Protein 2PTF (pdb70)

Organism: Methanothermobacter thermautotrophicus (strain ATCC 29096 / DSM 1053 / JCM 10044 / NBRC 100330 / Delta H) (NCBI:txid187420)

Structure (mmCIF, N/CA/C/O backbone):
data_2PTF
#
_entry.id   2PTF
#
_cell.length_a   91.727
_cell.length_b   91.727
_cell.length_c   117.868
_cell.angle_alpha   90.000
_cell.angle_beta   90.000
_cell.angle_gamma   90.000
#
_symmetry.space_group_name_H-M   'P 41 21 2'
#
loop_
_entity.id
_entity.type
_entity.pdbx_description
1 polymer 'Uncharacterized protein MTH_863'
2 non-polymer 'FLAVIN MONONUCLEOTIDE'
3 water water
#
loop_
_atom_site.group_PDB
_atom_site.id
_atom_site.type_symbol
_atom_site.label_atom_id
_atom_site.label_alt_id
_atom_site.label_comp_id
_atom_site.label_asym_id
_atom_site.label_entity_id
_atom_site.label_seq_id
_atom_site.pdbx_PDB_ins_code
_atom_site.Cartn_x
_atom_site.Cartn_y
_atom_site.Cartn_z
_atom_site.occupancy
_atom_site.B_iso_or_equiv
_atom_site.auth_seq_id
_atom_site.auth_comp_id
_atom_site.auth_asym_id
_atom_site.auth_atom_id
_atom_site.pdbx_PDB_model_num
ATOM 1 N N . VAL A 1 17 ? 9.095 14.884 11.351 1.00 60.46 15 VAL A N 1
ATOM 2 C CA . VAL A 1 17 ? 8.669 13.984 12.472 1.00 59.98 15 VAL A CA 1
ATOM 3 C C . VAL A 1 17 ? 7.147 14.022 12.791 1.00 59.53 15 VAL A C 1
ATOM 4 O O . VAL A 1 17 ? 6.410 14.876 12.266 1.00 59.69 15 VAL A O 1
ATOM 8 N N . GLU A 1 18 ? 6.696 13.081 13.629 1.00 57.89 16 GLU A N 1
ATOM 9 C CA . GLU A 1 18 ? 5.302 12.963 14.024 1.00 57.31 16 GLU A CA 1
ATOM 10 C C . GLU A 1 18 ? 5.109 13.535 15.420 1.00 54.39 16 GLU A C 1
ATOM 11 O O . GLU A 1 18 ? 5.881 13.228 16.322 1.00 53.96 16 GLU A O 1
ATOM 17 N N . TYR A 1 19 ? 4.043 14.314 15.603 1.00 51.72 17 TYR A N 1
ATOM 18 C CA . TYR A 1 19 ? 3.780 14.964 16.892 1.00 49.64 17 TYR A CA 1
ATOM 19 C C . TYR A 1 19 ? 2.563 14.435 17.614 1.00 49.43 17 TYR A C 1
ATOM 20 O O . TYR A 1 19 ? 1.564 14.098 16.992 1.00 50.65 17 TYR A O 1
ATOM 29 N N . THR A 1 20 ? 2.646 14.348 18.930 1.00 48.54 18 THR A N 1
ATOM 30 C CA . THR A 1 20 ? 1.473 14.028 19.702 1.00 47.79 18 THR A CA 1
ATOM 31 C C . THR A 1 20 ? 0.995 15.308 20.326 1.00 48.26 18 THR A C 1
ATOM 32 O O . THR A 1 20 ? 1.781 16.064 20.887 1.00 48.99 18 THR A O 1
ATOM 36 N N . HIS A 1 21 ? -0.294 15.561 20.194 1.00 48.38 19 HIS A N 1
ATOM 37 C CA . HIS A 1 21 ? -0.916 16.757 20.712 1.00 49.02 19 HIS A CA 1
ATOM 38 C C . HIS A 1 21 ? -1.155 16.624 22.188 1.00 48.63 19 HIS A C 1
ATOM 39 O O . HIS A 1 21 ? -1.714 15.630 22.633 1.00 49.11 19 HIS A O 1
ATOM 46 N N . PHE A 1 22 ? -0.749 17.640 22.943 1.00 48.34 20 PHE A N 1
ATOM 47 C CA . PHE A 1 22 ? -0.953 17.677 24.385 1.00 48.08 20 PHE A CA 1
ATOM 48 C C . PHE A 1 22 ? -1.663 18.955 24.822 1.00 48.94 20 PHE A C 1
ATOM 49 O O . PHE A 1 22 ? -1.738 19.931 24.085 1.00 48.70 20 PHE A O 1
ATOM 57 N N . LYS A 1 23 ? -2.171 18.938 26.040 1.00 49.98 21 LYS A N 1
ATOM 58 C CA . LYS A 1 23 ? -3.064 19.974 26.506 1.00 51.84 21 LYS A CA 1
ATOM 59 C C . LYS A 1 23 ? -2.304 21.267 26.843 1.00 50.33 21 LYS A C 1
ATOM 60 O O . LYS A 1 23 ? -2.817 22.375 26.642 1.00 50.74 21 LYS A O 1
ATOM 66 N N . ASP A 1 24 ? -1.083 21.134 27.350 1.00 48.78 22 ASP A N 1
ATOM 67 C CA . ASP A 1 24 ? -0.346 22.301 27.867 1.00 47.83 22 ASP A CA 1
ATOM 68 C C . ASP A 1 24 ? 1.159 22.033 28.156 1.00 46.70 22 ASP A C 1
ATOM 69 O O . ASP A 1 24 ? 1.682 20.949 27.831 1.00 46.34 22 ASP A O 1
ATOM 74 N N . LEU A 1 25 ? 1.814 23.009 28.794 1.00 44.78 23 LEU A N 1
ATOM 75 C CA . LEU A 1 25 ? 3.263 23.050 28.894 1.00 44.18 23 LEU A CA 1
ATOM 76 C C . LEU A 1 25 ? 3.878 22.010 29.827 1.00 44.66 23 LEU A C 1
ATOM 77 O O . LEU A 1 25 ? 5.104 21.823 29.831 1.00 44.81 23 LEU A O 1
ATOM 82 N N . GLN A 1 26 ? 3.026 21.334 30.590 1.00 44.37 24 GLN A N 1
ATOM 83 C CA . GLN A 1 26 ? 3.467 20.379 31.563 1.00 44.91 24 GLN A CA 1
ATOM 84 C C . GLN A 1 26 ? 3.915 19.136 30.883 1.00 44.60 24 GLN A C 1
ATOM 85 O O . GLN A 1 26 ? 4.674 18.366 31.480 1.00 45.74 24 GLN A O 1
ATOM 91 N N . ALA A 1 27 ? 3.443 18.948 29.647 1.00 42.59 25 ALA A N 1
ATOM 92 C CA . ALA A 1 27 ? 3.888 17.875 28.790 1.00 41.53 25 ALA A CA 1
ATOM 93 C C . ALA A 1 27 ? 5.324 18.100 28.299 1.00 40.63 25 ALA A C 1
ATOM 94 O O . ALA A 1 27 ? 5.946 17.202 27.706 1.00 40.74 25 ALA A O 1
ATOM 96 N N . LEU A 1 28 ? 5.826 19.305 28.494 1.00 38.92 26 LEU A N 1
ATOM 97 C CA . LEU A 1 28 ? 7.182 19.625 28.044 1.00 38.04 26 LEU A CA 1
ATOM 98 C C . LEU A 1 28 ? 8.019 19.756 29.279 1.00 37.74 26 LEU A C 1
ATOM 99 O O . LEU A 1 28 ? 9.213 19.987 29.215 1.00 38.43 26 LEU A O 1
ATOM 104 N N . GLU A 1 29 ? 7.349 19.587 30.410 1.00 37.84 27 GLU A N 1
ATOM 105 C CA . GLU A 1 29 ? 7.947 19.579 31.708 1.00 39.24 27 GLU A CA 1
ATOM 106 C C . GLU A 1 29 ? 8.613 20.894 31.994 1.00 39.00 27 GLU A C 1
ATOM 107 O O . GLU A 1 29 ? 9.673 20.935 32.621 1.00 38.19 27 GLU A O 1
ATOM 113 N N . MET A 1 30 ? 7.984 21.971 31.510 1.00 39.68 28 MET A N 1
ATOM 114 C CA . MET A 1 30 ? 8.454 23.308 31.779 1.00 40.35 28 MET A CA 1
ATOM 115 C C . MET A 1 30 ? 7.943 23.696 33.162 1.00 41.40 28 MET A C 1
ATOM 116 O O . MET A 1 30 ? 6.827 23.316 33.552 1.00 42.12 28 MET A O 1
ATOM 121 N N . GLU A 1 31 ? 8.765 24.428 33.907 1.00 42.15 29 GLU A N 1
ATOM 122 C CA . GLU A 1 31 ? 8.489 24.738 35.296 1.00 43.05 29 GLU A CA 1
ATOM 123 C C . GLU A 1 31 ? 8.336 26.227 35.413 1.00 42.49 29 GLU A C 1
ATOM 124 O O . GLU A 1 31 ? 9.091 26.976 34.781 1.00 42.39 29 GLU A O 1
ATOM 130 N N . ARG A 1 32 ? 7.339 26.654 36.194 1.00 42.17 30 ARG A N 1
ATOM 131 C CA . ARG A 1 32 ? 7.020 28.067 36.381 1.00 41.39 30 ARG A CA 1
ATOM 132 C C . ARG A 1 32 ? 8.267 28.760 36.862 1.00 39.87 30 ARG A C 1
ATOM 133 O O . ARG A 1 32 ? 8.945 28.241 37.747 1.00 39.34 30 ARG A O 1
ATOM 141 N N . GLY A 1 33 ? 8.575 29.920 36.281 1.00 38.76 31 GLY A N 1
ATOM 142 C CA . GLY A 1 33 ? 9.720 30.724 36.715 1.00 38.34 31 GLY A CA 1
ATOM 143 C C . GLY A 1 33 ? 11.049 30.405 36.052 1.00 38.57 31 GLY A C 1
ATOM 144 O O . GLY A 1 33 ? 12.030 31.138 36.250 1.00 38.63 31 GLY A O 1
ATOM 145 N N . ARG A 1 34 ? 11.093 29.344 35.242 1.00 37.85 32 ARG A N 1
ATOM 146 C CA . ARG A 1 34 ? 12.327 29.040 34.513 1.00 38.24 32 ARG A CA 1
ATOM 147 C C . ARG A 1 34 ? 12.317 29.605 33.096 1.00 37.37 32 ARG A C 1
ATOM 148 O O . ARG A 1 34 ? 11.269 29.578 32.412 1.00 36.77 32 ARG A O 1
ATOM 156 N N . LEU A 1 35 ? 13.488 30.068 32.672 1.00 35.92 33 LEU A N 1
ATOM 157 C CA . LEU A 1 35 ? 13.753 30.511 31.295 1.00 35.42 33 LEU A CA 1
ATOM 158 C C . LEU A 1 35 ? 14.373 29.404 30.425 1.00 35.21 33 LEU A C 1
ATOM 159 O O . LEU A 1 35 ? 15.477 28.891 30.715 1.00 35.73 33 LEU A O 1
ATOM 164 N N . TYR A 1 36 ? 13.695 29.086 29.330 1.00 33.22 34 TYR A N 1
ATOM 165 C CA . TYR A 1 36 ? 14.150 28.059 28.416 1.00 32.10 34 TYR A CA 1
ATOM 166 C C . TYR A 1 36 ? 14.761 28.697 27.156 1.00 32.15 34 TYR A C 1
ATOM 167 O O . TYR A 1 36 ? 14.219 29.693 26.641 1.00 32.28 34 TYR A O 1
ATOM 176 N N . GLU A 1 37 ? 15.886 28.152 26.688 1.00 30.67 35 GLU A N 1
ATOM 177 C CA . GLU A 1 37 ? 16.475 28.592 25.425 1.00 30.15 35 GLU A CA 1
ATOM 178 C C . GLU A 1 37 ? 15.746 27.846 24.312 1.00 29.64 35 GLU A C 1
ATOM 179 O O . GLU A 1 37 ? 15.682 26.605 24.304 1.00 29.09 35 GLU A O 1
ATOM 185 N N . THR A 1 38 ? 15.154 28.593 23.393 1.00 28.54 36 THR A N 1
ATOM 186 C CA . THR A 1 38 ? 14.309 27.947 22.393 1.00 28.88 36 THR A CA 1
ATOM 187 C C . THR A 1 38 ? 14.579 28.585 21.046 1.00 27.96 36 THR A C 1
ATOM 188 O O . THR A 1 38 ? 15.334 29.554 20.961 1.00 28.97 36 THR A O 1
ATOM 192 N N . ILE A 1 39 ? 13.986 28.026 20.002 1.00 26.86 37 ILE A N 1
ATOM 193 C CA . ILE A 1 39 ? 13.993 28.679 18.704 1.00 25.68 37 ILE A CA 1
ATOM 194 C C . ILE A 1 39 ? 12.586 29.260 18.541 1.00 26.33 37 ILE A C 1
ATOM 195 O O . ILE A 1 39 ? 11.562 28.496 18.604 1.00 26.11 37 ILE A O 1
ATOM 200 N N . VAL A 1 40 ? 12.516 30.592 18.376 1.00 25.33 38 VAL A N 1
ATOM 201 C CA . VAL A 1 40 ? 11.215 31.220 18.133 1.00 25.16 38 VAL A CA 1
ATOM 202 C C . VAL A 1 40 ? 10.974 31.485 16.655 1.00 24.45 38 VAL A C 1
ATOM 203 O O . VAL A 1 40 ? 11.736 32.175 16.003 1.00 23.72 38 VAL A O 1
ATOM 207 N N . VAL A 1 41 ? 9.915 30.878 16.123 1.00 26.05 39 VAL A N 1
ATOM 208 C CA . VAL A 1 41 ? 9.583 31.034 14.692 1.00 26.72 39 VAL A CA 1
ATOM 209 C C . VAL A 1 41 ? 8.450 32.077 14.524 1.00 27.68 39 VAL A C 1
ATOM 210 O O . VAL A 1 41 ? 7.408 31.956 15.131 1.00 28.20 39 VAL A O 1
ATOM 214 N N . THR A 1 42 ? 8.692 33.094 13.699 1.00 28.86 40 THR A N 1
ATOM 215 C CA . THR A 1 42 ? 7.716 34.140 13.394 1.00 28.95 40 THR A CA 1
ATOM 216 C C . THR A 1 42 ? 7.663 34.295 11.850 1.00 31.29 40 THR A C 1
ATOM 217 O O . THR A 1 42 ? 8.496 33.724 11.096 1.00 30.71 40 THR A O 1
ATOM 221 N N . TRP A 1 43 ? 6.690 35.075 11.373 1.00 32.01 41 TRP A N 1
ATOM 222 C CA . TRP A 1 43 ? 6.485 35.276 9.932 1.00 32.76 41 TRP A CA 1
ATOM 223 C C . TRP A 1 43 ? 5.874 36.649 9.657 1.00 33.54 41 TRP A C 1
ATOM 224 O O . TRP A 1 43 ? 5.130 37.200 10.495 1.00 33.41 41 TRP A O 1
ATOM 235 N N . ASP A 1 44 ? 6.206 37.229 8.513 1.00 35.75 42 ASP A N 1
ATOM 236 C CA . ASP A 1 44 ? 5.537 38.471 8.077 1.00 37.64 42 ASP A CA 1
ATOM 237 C C . ASP A 1 44 ? 4.142 38.221 7.479 1.00 40.09 42 ASP A C 1
ATOM 238 O O . ASP A 1 44 ? 3.635 37.075 7.494 1.00 39.38 42 ASP A O 1
ATOM 243 N N . ASP A 1 45 ? 3.477 39.261 6.966 1.00 42.68 43 ASP A N 1
ATOM 244 C CA A ASP A 1 45 ? 2.149 39.031 6.373 0.50 43.75 43 ASP A CA 1
ATOM 245 C CA B ASP A 1 45 ? 2.150 39.067 6.343 0.50 43.52 43 ASP A CA 1
ATOM 246 C C . ASP A 1 45 ? 2.181 38.279 5.018 1.00 44.02 43 ASP A C 1
ATOM 247 O O . ASP A 1 45 ? 1.184 37.685 4.612 1.00 44.67 43 ASP A O 1
ATOM 256 N N . SER A 1 46 ? 3.332 38.249 4.344 1.00 44.21 44 SER A N 1
ATOM 257 C CA . SER A 1 46 ? 3.529 37.317 3.199 1.00 43.99 44 SER A CA 1
ATOM 258 C C . SER A 1 46 ? 3.820 35.858 3.609 1.00 43.58 44 SER A C 1
ATOM 259 O O . SER A 1 46 ? 4.102 34.982 2.741 1.00 43.34 44 SER A O 1
ATOM 262 N N . MET A 1 47 ? 3.780 35.602 4.919 1.00 41.76 45 MET A N 1
ATOM 263 C CA . MET A 1 47 ? 4.132 34.284 5.495 1.00 40.34 45 MET A CA 1
ATOM 264 C C . MET A 1 47 ? 5.597 33.858 5.275 1.00 38.58 45 MET A C 1
ATOM 265 O O . MET A 1 47 ? 5.888 32.650 5.242 1.00 37.35 45 MET A O 1
ATOM 270 N N . VAL A 1 48 ? 6.499 34.823 5.085 1.00 36.15 46 VAL A N 1
ATOM 271 C CA . VAL A 1 48 ? 7.912 34.514 5.026 1.00 36.06 46 VAL A CA 1
ATOM 272 C C . VAL A 1 48 ? 8.400 34.207 6.456 1.00 35.60 46 VAL A C 1
ATOM 273 O O . VAL A 1 48 ? 8.322 35.091 7.331 1.00 35.56 46 VAL A O 1
ATOM 277 N N . GLY A 1 49 ? 8.899 32.979 6.673 1.00 33.93 47 GLY A N 1
ATOM 278 C CA . GLY A 1 49 ? 9.357 32.497 7.989 1.00 32.69 47 GLY A CA 1
ATOM 279 C C . GLY A 1 49 ? 10.621 33.185 8.511 1.00 31.66 47 GLY A C 1
ATOM 280 O O . GLY A 1 49 ? 11.458 33.628 7.717 1.00 31.86 47 GLY A O 1
ATOM 281 N N . ASN A 1 50 ? 10.733 33.327 9.837 1.00 29.76 48 ASN A N 1
ATOM 282 C CA . ASN A 1 50 ? 11.967 33.805 10.492 1.00 29.54 48 ASN A CA 1
ATOM 283 C C . ASN A 1 50 ? 12.193 32.934 11.720 1.00 29.48 48 ASN A C 1
ATOM 284 O O . ASN A 1 50 ? 11.213 32.497 12.340 1.00 30.21 48 ASN A O 1
ATOM 289 N N . ALA A 1 51 ? 13.457 32.641 12.044 1.00 28.76 49 ALA A N 1
ATOM 290 C CA . ALA A 1 51 ? 13.762 31.825 13.222 1.00 28.99 49 ALA A CA 1
ATOM 291 C C . ALA A 1 51 ? 14.893 32.476 13.969 1.00 28.75 49 ALA A C 1
ATOM 292 O O . ALA A 1 51 ? 15.819 32.988 13.366 1.00 28.52 49 ALA A O 1
ATOM 294 N N . ALA A 1 52 ? 14.838 32.444 15.290 1.00 28.11 50 ALA A N 1
ATOM 295 C CA . ALA A 1 52 ? 15.945 32.979 16.066 1.00 27.31 50 ALA A CA 1
ATOM 296 C C . ALA A 1 52 ? 15.883 32.396 17.443 1.00 26.39 50 ALA A C 1
ATOM 297 O O . ALA A 1 52 ? 14.779 32.095 17.924 1.00 27.05 50 ALA A O 1
ATOM 299 N N . PRO A 1 53 ? 17.048 32.202 18.089 1.00 26.43 51 PRO A N 1
ATOM 300 C CA . PRO A 1 53 ? 17.037 31.789 19.505 1.00 25.74 51 PRO A CA 1
ATOM 301 C C . PRO A 1 53 ? 16.459 32.887 20.372 1.00 25.76 51 PRO A C 1
ATOM 302 O O . PRO A 1 53 ? 16.916 34.037 20.294 1.00 24.61 51 PRO A O 1
ATOM 306 N N . ILE A 1 54 ? 15.503 32.505 21.228 1.00 25.54 52 ILE A N 1
ATOM 307 C CA . ILE A 1 54 ? 14.880 33.429 22.163 1.00 26.51 52 ILE A CA 1
ATOM 308 C C . ILE A 1 54 ? 14.634 32.702 23.469 1.00 26.83 52 ILE A C 1
ATOM 309 O O . ILE A 1 54 ? 14.209 31.553 23.474 1.00 27.35 52 ILE A O 1
ATOM 314 N N . GLY A 1 55 ? 14.920 33.361 24.589 1.00 28.59 53 GLY A N 1
ATOM 315 C CA . GLY A 1 55 ? 14.618 32.791 25.909 1.00 29.15 53 GLY A CA 1
ATOM 316 C C . GLY A 1 55 ? 13.134 32.939 26.132 1.00 31.04 53 GLY A C 1
ATOM 317 O O . GLY A 1 55 ? 12.524 34.008 25.835 1.00 32.64 53 GLY A O 1
ATOM 318 N N . VAL A 1 56 ? 12.538 31.887 26.667 1.00 31.05 54 VAL A N 1
ATOM 319 C CA . VAL A 1 56 ? 11.091 31.807 26.874 1.00 30.66 54 VAL A CA 1
ATOM 320 C C . VAL A 1 56 ? 10.861 31.467 28.357 1.00 32.22 54 VAL A C 1
ATOM 321 O O . VAL A 1 56 ? 11.243 30.374 28.827 1.00 32.31 54 VAL A O 1
ATOM 325 N N . LEU A 1 57 ? 10.273 32.409 29.101 1.00 32.94 55 LEU A N 1
ATOM 326 C CA . LEU A 1 57 ? 10.053 32.237 30.546 1.00 33.99 55 LEU A CA 1
ATOM 327 C C . LEU A 1 57 ? 8.734 31.553 30.762 1.00 34.70 55 LEU A C 1
ATOM 328 O O . LEU A 1 57 ? 7.697 32.037 30.324 1.00 35.74 55 LEU A O 1
ATOM 333 N N . CYS A 1 58 ? 8.754 30.391 31.395 1.00 36.36 56 CYS A N 1
ATOM 334 C CA . CYS A 1 58 ? 7.525 29.717 31.681 1.00 36.48 56 CYS A CA 1
ATOM 335 C C . CYS A 1 58 ? 6.879 30.429 32.879 1.00 36.89 56 CYS A C 1
ATOM 336 O O . CYS A 1 58 ? 7.545 30.640 33.885 1.00 35.97 56 CYS A O 1
ATOM 339 N N . THR A 1 59 ? 5.610 30.859 32.720 1.00 37.67 57 THR A N 1
ATOM 340 C CA . THR A 1 59 ? 4.885 31.598 33.794 1.00 38.74 57 THR A CA 1
ATOM 341 C C . THR A 1 59 ? 3.703 30.843 34.353 1.00 39.09 57 THR A C 1
ATOM 342 O O . THR A 1 59 ? 3.070 31.333 35.261 1.00 39.52 57 THR A O 1
ATOM 346 N N . GLY A 1 60 ? 3.410 29.658 33.814 1.00 40.32 58 GLY A N 1
ATOM 347 C CA . GLY A 1 60 ? 2.213 28.909 34.217 1.00 40.73 58 GLY A CA 1
ATOM 348 C C . GLY A 1 60 ? 1.941 27.771 33.259 1.00 41.48 58 GLY A C 1
ATOM 349 O O . GLY A 1 60 ? 2.728 27.548 32.353 1.00 41.90 58 GLY A O 1
ATOM 350 N N . ASP A 1 61 ? 0.819 27.071 33.429 1.00 41.19 59 ASP A N 1
ATOM 351 C CA . ASP A 1 61 ? 0.524 25.883 32.644 1.00 42.04 59 ASP A CA 1
ATOM 352 C C . ASP A 1 61 ? 0.485 26.163 31.147 1.00 41.34 59 ASP A C 1
ATOM 353 O O . ASP A 1 61 ? 0.812 25.291 30.332 1.00 40.85 59 ASP A O 1
ATOM 358 N N . ASP A 1 62 ? 0.021 27.360 30.788 1.00 39.99 60 ASP A N 1
ATOM 359 C CA . ASP A 1 62 ? -0.181 27.692 29.408 1.00 38.76 60 ASP A CA 1
ATOM 360 C C . ASP A 1 62 ? 0.228 29.090 29.034 1.00 38.03 60 ASP A C 1
ATOM 361 O O . ASP A 1 62 ? -0.178 29.600 27.993 1.00 37.74 60 ASP A O 1
ATOM 366 N N . THR A 1 63 ? 1.073 29.705 29.854 1.00 36.38 61 THR A N 1
ATOM 367 C CA . THR A 1 63 ? 1.508 31.044 29.556 1.00 35.11 61 THR A CA 1
ATOM 368 C C . THR A 1 63 ? 3.026 31.164 29.554 1.00 34.23 61 THR A C 1
ATOM 369 O O . THR A 1 63 ? 3.728 30.469 30.290 1.00 34.05 61 THR A O 1
ATOM 373 N N . VAL A 1 64 ? 3.520 32.074 28.724 1.00 33.03 62 VAL A N 1
ATOM 374 C CA . VAL A 1 64 ? 4.948 32.351 28.667 1.00 32.67 62 VAL A CA 1
ATOM 375 C C . VAL A 1 64 ? 5.135 33.853 28.501 1.00 32.26 62 VAL A C 1
ATOM 376 O O . VAL A 1 64 ? 4.215 34.562 28.060 1.00 31.00 62 VAL A O 1
ATOM 380 N N . THR A 1 65 ? 6.337 34.300 28.835 1.00 31.15 63 THR A N 1
ATOM 381 C CA . THR A 1 65 ? 6.771 35.651 28.586 1.00 31.50 63 THR A CA 1
ATOM 382 C C . THR A 1 65 ? 8.099 35.588 27.807 1.00 30.65 63 THR A C 1
ATOM 383 O O . THR A 1 65 ? 8.914 34.691 28.032 1.00 29.77 63 THR A O 1
ATOM 387 N N . LEU A 1 66 ? 8.256 36.534 26.884 1.00 29.82 64 LEU A N 1
ATOM 388 C CA . LEU A 1 66 ? 9.439 36.755 26.098 1.00 29.96 64 LEU A CA 1
ATOM 389 C C . LEU A 1 66 ? 9.930 38.170 26.314 1.00 30.53 64 LEU A C 1
ATOM 390 O O . LEU A 1 66 ? 9.120 39.092 26.466 1.00 31.52 64 LEU A O 1
ATOM 395 N N . TYR A 1 67 ? 11.238 38.356 26.307 1.00 30.45 65 TYR A N 1
ATOM 396 C CA . TYR A 1 67 ? 11.820 39.695 26.365 1.00 31.83 65 TYR A CA 1
ATOM 397 C C . TYR A 1 67 ? 12.569 39.929 25.095 1.00 32.30 65 TYR A C 1
ATOM 398 O O . TYR A 1 67 ? 13.602 39.289 24.854 1.00 31.68 65 TYR A O 1
ATOM 407 N N . LEU A 1 68 ? 12.075 40.886 24.312 1.00 33.51 66 LEU A N 1
ATOM 408 C CA . LEU A 1 68 ? 12.495 41.053 22.909 1.00 35.13 66 LEU A CA 1
ATOM 409 C C . LEU A 1 68 ? 13.185 42.380 22.654 1.00 36.85 66 LEU A C 1
ATOM 410 O O . LEU A 1 68 ? 12.603 43.431 22.871 1.00 38.68 66 LEU A O 1
ATOM 415 N N . TYR A 1 69 ? 14.415 42.362 22.183 1.00 39.38 67 TYR A N 1
ATOM 416 C CA . TYR A 1 69 ? 15.084 43.607 21.803 1.00 41.82 67 TYR A CA 1
ATOM 417 C C . TYR A 1 69 ? 14.432 44.238 20.595 1.00 42.08 67 TYR A C 1
ATOM 418 O O . TYR A 1 69 ? 13.874 43.547 19.725 1.00 41.23 67 TYR A O 1
ATOM 427 N N . GLN A 1 70 ? 14.535 45.560 20.548 1.00 42.37 68 GLN A N 1
ATOM 428 C CA . GLN A 1 70 ? 14.062 46.362 19.442 1.00 43.94 68 GLN A CA 1
ATOM 429 C C . GLN A 1 70 ? 14.817 46.089 18.138 1.00 43.41 68 GLN A C 1
ATOM 430 O O . GLN A 1 70 ? 15.989 45.727 18.161 1.00 43.57 68 GLN A O 1
ATOM 436 N N . GLY A 1 71 ? 14.113 46.264 17.019 1.00 43.95 69 GLY A N 1
ATOM 437 C CA . GLY A 1 71 ? 14.720 46.295 15.665 1.00 43.23 69 GLY A CA 1
ATOM 438 C C . GLY A 1 71 ? 15.040 44.953 15.036 1.00 43.16 69 GLY A C 1
ATOM 439 O O . GLY A 1 71 ? 15.719 44.916 13.990 1.00 43.66 69 GLY A O 1
ATOM 440 N N . THR A 1 72 ? 14.575 43.851 15.660 1.00 41.22 70 THR A N 1
ATOM 441 C CA . THR A 1 72 ? 14.836 42.519 15.119 1.00 38.54 70 THR A CA 1
ATOM 442 C C . THR A 1 72 ? 13.658 42.117 14.290 1.00 37.29 70 THR A C 1
ATOM 443 O O . THR A 1 72 ? 12.569 42.641 14.485 1.00 37.23 70 THR A O 1
ATOM 447 N N . ARG A 1 73 ? 13.837 41.135 13.411 1.00 36.45 71 ARG A N 1
ATOM 448 C CA . ARG A 1 73 ? 12.694 40.592 12.663 1.00 35.65 71 ARG A CA 1
ATOM 449 C C . ARG A 1 73 ? 11.703 39.862 13.550 1.00 32.68 71 ARG A C 1
ATOM 450 O O . ARG A 1 73 ? 10.493 39.850 13.273 1.00 31.95 71 ARG A O 1
ATOM 458 N N . THR A 1 74 ? 12.218 39.226 14.597 1.00 30.74 72 THR A N 1
ATOM 459 C CA . THR A 1 74 ? 11.375 38.538 15.571 1.00 30.13 72 THR A CA 1
ATOM 460 C C . THR A 1 74 ? 10.330 39.496 16.196 1.00 30.20 72 THR A C 1
ATOM 461 O O . THR A 1 74 ? 9.150 39.186 16.239 1.00 28.94 72 THR A O 1
ATOM 465 N N . VAL A 1 75 ? 10.770 40.647 16.693 1.00 31.44 73 VAL A N 1
ATOM 466 C CA . VAL A 1 75 ? 9.822 41.542 17.401 1.00 33.46 73 VAL A CA 1
ATOM 467 C C . VAL A 1 75 ? 8.817 42.183 16.410 1.00 33.88 73 VAL A C 1
ATOM 468 O O . VAL A 1 75 ? 7.618 42.185 16.645 1.00 34.20 73 VAL A O 1
ATOM 472 N N . GLU A 1 76 ? 9.323 42.663 15.276 1.00 35.34 74 GLU A N 1
ATOM 473 C CA . GLU A 1 76 ? 8.474 43.236 14.237 1.00 36.60 74 GLU A CA 1
ATOM 474 C C . GLU A 1 76 ? 7.449 42.249 13.731 1.00 36.21 74 GLU A C 1
ATOM 475 O O . GLU A 1 76 ? 6.276 42.598 13.625 1.00 35.35 74 GLU A O 1
ATOM 481 N N . ASN A 1 77 ? 7.867 41.006 13.443 1.00 35.66 75 ASN A N 1
ATOM 482 C CA . ASN A 1 77 ? 6.861 39.988 13.110 1.00 35.46 75 ASN A CA 1
ATOM 483 C C . ASN A 1 77 ? 5.847 39.777 14.189 1.00 35.21 75 ASN A C 1
ATOM 484 O O . ASN A 1 77 ? 4.665 39.753 13.888 1.00 34.87 75 ASN A O 1
ATOM 489 N N . VAL A 1 78 ? 6.300 39.643 15.447 1.00 35.52 76 VAL A N 1
ATOM 490 C CA . VAL A 1 78 ? 5.377 39.342 16.559 1.00 35.54 76 VAL A CA 1
ATOM 491 C C . VAL A 1 78 ? 4.404 40.485 16.836 1.00 35.33 76 VAL A C 1
ATOM 492 O O . VAL A 1 78 ? 3.243 40.248 17.091 1.00 35.00 76 VAL A O 1
ATOM 496 N N . LEU A 1 79 ? 4.884 41.724 16.781 1.00 35.45 77 LEU A N 1
ATOM 497 C CA . LEU A 1 79 ? 3.998 42.852 17.020 1.00 36.01 77 LEU A CA 1
ATOM 498 C C . LEU A 1 79 ? 3.052 43.060 15.823 1.00 36.32 77 LEU A C 1
ATOM 499 O O . LEU A 1 79 ? 1.942 43.553 16.007 1.00 36.56 77 LEU A O 1
ATOM 504 N N . ASN A 1 80 ? 3.476 42.662 14.616 1.00 36.28 78 ASN A N 1
ATOM 505 C CA . ASN A 1 80 ? 2.598 42.729 13.446 1.00 36.77 78 ASN A CA 1
ATOM 506 C C . ASN A 1 80 ? 1.408 41.772 13.461 1.00 36.39 78 ASN A C 1
ATOM 507 O O . ASN A 1 80 ? 0.339 42.169 13.039 1.00 36.53 78 ASN A O 1
ATOM 512 N N . ASN A 1 81 ? 1.563 40.522 13.925 1.00 35.33 79 ASN A N 1
ATOM 513 C CA . ASN A 1 81 ? 0.438 39.557 13.890 1.00 33.82 79 ASN A CA 1
ATOM 514 C C . ASN A 1 81 ? 0.071 38.903 15.212 1.00 33.67 79 ASN A C 1
ATOM 515 O O . ASN A 1 81 ? -0.896 38.156 15.270 1.00 33.75 79 ASN A O 1
ATOM 520 N N . GLY A 1 82 ? 0.829 39.163 16.276 1.00 32.81 80 GLY A N 1
ATOM 521 C CA . GLY A 1 82 ? 0.499 38.550 17.577 1.00 33.54 80 GLY A CA 1
ATOM 522 C C . GLY A 1 82 ? 0.644 37.021 17.616 1.00 33.35 80 GLY A C 1
ATOM 523 O O . GLY A 1 82 ? 0.091 36.378 18.489 1.00 33.35 80 GLY A O 1
ATOM 524 N N . ARG A 1 83 ? 1.385 36.442 16.670 1.00 32.83 81 ARG A N 1
ATOM 525 C CA . ARG A 1 83 ? 1.516 34.987 16.614 1.00 33.61 81 ARG A CA 1
ATOM 526 C C . ARG A 1 83 ? 2.946 34.518 16.442 1.00 32.13 81 ARG A C 1
ATOM 527 O O . ARG A 1 83 ? 3.768 35.201 15.772 1.00 32.03 81 ARG A O 1
ATOM 535 N N . PHE A 1 84 ? 3.223 33.339 17.008 1.00 30.80 82 PHE A N 1
ATOM 536 C CA . PHE A 1 84 ? 4.563 32.709 16.916 1.00 30.27 82 PHE A CA 1
ATOM 537 C C . PHE A 1 84 ? 4.468 31.263 17.374 1.00 29.39 82 PHE A C 1
ATOM 538 O O . PHE A 1 84 ? 3.467 30.885 17.948 1.00 28.56 82 PHE A O 1
ATOM 546 N N . THR A 1 85 ? 5.462 30.445 17.019 1.00 28.53 83 THR A N 1
ATOM 547 C CA . THR A 1 85 ? 5.699 29.156 17.728 1.00 28.18 83 THR A CA 1
ATOM 548 C C . THR A 1 85 ? 7.030 29.211 18.523 1.00 27.38 83 THR A C 1
ATOM 549 O O . THR A 1 85 ? 8.005 29.861 18.130 1.00 27.69 83 THR A O 1
ATOM 553 N N . VAL A 1 86 ? 7.024 28.560 19.662 1.00 28.17 84 VAL A N 1
ATOM 554 C CA . VAL A 1 86 ? 8.207 28.275 20.460 1.00 27.38 84 VAL A CA 1
ATOM 555 C C . VAL A 1 86 ? 8.644 26.840 20.114 1.00 29.15 84 VAL A C 1
ATOM 556 O O . VAL A 1 86 ? 7.811 25.926 20.142 1.00 29.32 84 VAL A O 1
ATOM 560 N N . ASN A 1 87 ? 9.922 26.638 19.757 1.00 29.23 85 ASN A N 1
ATOM 561 C CA . ASN A 1 87 ? 10.361 25.303 19.327 1.00 29.80 85 ASN A CA 1
ATOM 562 C C . ASN A 1 87 ? 11.504 24.749 20.206 1.00 29.89 85 ASN A C 1
ATOM 563 O O . ASN A 1 87 ? 12.506 25.449 20.483 1.00 29.18 85 ASN A O 1
ATOM 568 N N . VAL A 1 88 ? 11.307 23.519 20.671 1.00 30.19 86 VAL A N 1
ATOM 569 C CA . VAL A 1 88 ? 12.317 22.815 21.459 1.00 31.47 86 VAL A CA 1
ATOM 570 C C . VAL A 1 88 ? 13.251 22.046 20.515 1.00 31.77 86 VAL A C 1
ATOM 571 O O . VAL A 1 88 ? 12.825 21.268 19.655 1.00 30.64 86 VAL A O 1
ATOM 575 N N . THR A 1 89 ? 14.530 22.333 20.658 1.00 32.37 87 THR A N 1
ATOM 576 C CA . THR A 1 89 ? 15.559 21.562 19.989 1.00 32.73 87 THR A CA 1
ATOM 577 C C . THR A 1 89 ? 16.833 21.644 20.810 1.00 33.39 87 THR A C 1
ATOM 578 O O . THR A 1 89 ? 17.004 22.569 21.605 1.00 33.04 87 THR A O 1
ATOM 582 N N . LEU A 1 90 ? 17.714 20.660 20.624 1.00 34.69 88 LEU A N 1
ATOM 583 C CA . LEU A 1 90 ? 19.029 20.641 21.272 1.00 35.28 88 LEU A CA 1
ATOM 584 C C . LEU A 1 90 ? 20.159 20.554 20.233 1.00 35.72 88 LEU A C 1
ATOM 585 O O . LEU A 1 90 ? 21.314 20.280 20.584 1.00 37.54 88 LEU A O 1
ATOM 590 N N . ASP A 1 91 ? 19.811 20.808 18.971 1.00 34.30 89 ASP A N 1
ATOM 591 C CA . ASP A 1 91 ? 20.730 20.796 17.871 1.00 33.15 89 ASP A CA 1
ATOM 592 C C . ASP A 1 91 ? 21.483 22.122 17.818 1.00 32.62 89 ASP A C 1
ATOM 593 O O . ASP A 1 91 ? 20.905 23.179 17.527 1.00 32.31 89 ASP A O 1
ATOM 598 N N . PRO A 1 92 ? 22.798 22.059 18.062 1.00 31.40 90 PRO A N 1
ATOM 599 C CA . PRO A 1 92 ? 23.605 23.252 18.092 1.00 30.91 90 PRO A CA 1
ATOM 600 C C . PRO A 1 92 ? 23.684 23.946 16.730 1.00 30.81 90 PRO A C 1
ATOM 601 O O . PRO A 1 92 ? 23.969 25.135 16.694 1.00 30.64 90 PRO A O 1
ATOM 605 N N . LEU A 1 93 ? 23.482 23.215 15.630 1.00 30.60 91 LEU A N 1
ATOM 606 C CA . LEU A 1 93 ? 23.563 23.812 14.297 1.00 31.07 91 LEU A CA 1
ATOM 607 C C . LEU A 1 93 ? 22.361 24.664 13.934 1.00 30.84 91 LEU A C 1
ATOM 608 O O . LEU A 1 93 ? 22.470 25.582 13.140 1.00 30.89 91 LEU A O 1
ATOM 613 N N . ILE A 1 94 ? 21.208 24.330 14.486 1.00 31.81 92 ILE A N 1
ATOM 614 C CA . ILE A 1 94 ? 20.007 25.147 14.330 1.00 33.00 92 ILE A CA 1
ATOM 615 C C . ILE A 1 94 ? 20.142 26.430 15.143 1.00 32.63 92 ILE A C 1
ATOM 616 O O . ILE A 1 94 ? 19.830 27.519 14.660 1.00 33.21 92 ILE A O 1
ATOM 621 N N . PHE A 1 95 ? 20.642 26.325 16.371 1.00 32.16 93 PHE A N 1
ATOM 622 C CA . PHE A 1 95 ? 20.865 27.537 17.158 1.00 31.37 93 PHE A CA 1
ATOM 623 C C . PHE A 1 95 ? 21.896 28.398 16.431 1.00 32.01 93 PHE A C 1
ATOM 624 O O . PHE A 1 95 ? 21.743 29.622 16.335 1.00 32.00 93 PHE A O 1
ATOM 632 N N . THR A 1 96 ? 22.938 27.757 15.913 1.00 32.05 94 THR A N 1
ATOM 633 C CA . THR A 1 96 ? 24.004 28.483 15.236 1.00 32.98 94 THR A CA 1
ATOM 634 C C . THR A 1 96 ? 23.546 29.096 13.931 1.00 34.01 94 THR A C 1
ATOM 635 O O . THR A 1 96 ? 23.827 30.256 13.683 1.00 34.70 94 THR A O 1
ATOM 639 N N . ASP A 1 97 ? 22.838 28.349 13.086 1.00 34.85 95 ASP A N 1
ATOM 640 C CA . ASP A 1 97 ? 22.486 28.903 11.778 1.00 35.61 95 ASP A CA 1
ATOM 641 C C . ASP A 1 97 ? 21.441 30.013 11.857 1.00 36.02 95 ASP A C 1
ATOM 642 O O . ASP A 1 97 ? 21.426 30.929 11.014 1.00 34.91 95 ASP A O 1
ATOM 647 N N . SER A 1 98 ? 20.566 29.923 12.865 1.00 35.08 96 SER A N 1
ATOM 648 C CA . SER A 1 98 ? 19.580 30.970 13.091 1.00 34.76 96 SER A CA 1
ATOM 649 C C . SER A 1 98 ? 20.138 32.165 13.821 1.00 35.29 96 SER A C 1
ATOM 650 O O . SER A 1 98 ? 19.428 33.139 13.986 1.00 37.86 96 SER A O 1
ATOM 653 N N . THR A 1 99 ? 21.385 32.113 14.282 1.00 36.18 97 THR A N 1
ATOM 654 C CA . THR A 1 99 ? 22.047 33.291 14.936 1.00 36.26 97 THR A CA 1
ATOM 655 C C . THR A 1 99 ? 22.987 34.000 13.925 1.00 36.95 97 THR A C 1
ATOM 656 O O . THR A 1 99 ? 23.042 35.219 13.802 1.00 37.55 97 THR A O 1
ATOM 660 N N . LEU A 1 100 ? 23.747 33.213 13.189 1.00 38.14 98 LEU A N 1
ATOM 661 C CA . LEU A 1 100 ? 24.754 33.769 12.298 1.00 38.28 98 LEU A CA 1
ATOM 662 C C . LEU A 1 100 ? 24.059 34.341 11.066 1.00 39.02 98 LEU A C 1
ATOM 663 O O . LEU A 1 100 ? 24.568 35.262 10.475 1.00 39.41 98 LEU A O 1
ATOM 668 N N . GLY A 1 101 ? 22.892 33.790 10.705 1.00 39.13 99 GLY A N 1
ATOM 669 C CA . GLY A 1 101 ? 22.170 34.182 9.497 1.00 39.98 99 GLY A CA 1
ATOM 670 C C . GLY A 1 101 ? 20.726 33.724 9.535 1.00 40.45 99 GLY A C 1
ATOM 671 O O . GLY A 1 101 ? 20.096 33.754 10.587 1.00 40.72 99 GLY A O 1
ATOM 672 N N . ASP A 1 102 ? 20.196 33.300 8.396 1.00 42.06 100 ASP A N 1
ATOM 673 C CA . ASP A 1 102 ? 18.785 32.863 8.295 1.00 44.08 100 ASP A CA 1
ATOM 674 C C . ASP A 1 102 ? 18.736 31.384 8.005 1.00 44.46 100 ASP A C 1
ATOM 675 O O . ASP A 1 102 ? 19.628 30.863 7.351 1.00 46.46 100 ASP A O 1
ATOM 680 N N . LEU A 1 103 ? 17.706 30.706 8.486 1.00 44.43 101 LEU A N 1
ATOM 681 C CA . LEU A 1 103 ? 17.498 29.331 8.118 1.00 44.49 101 LEU A CA 1
ATOM 682 C C . LEU A 1 103 ? 16.903 29.289 6.708 1.00 46.29 101 LEU A C 1
ATOM 683 O O . LEU A 1 103 ? 16.176 30.208 6.287 1.00 46.34 101 LEU A O 1
ATOM 688 N N . GLU A 1 104 ? 17.227 28.216 5.988 1.00 47.92 102 GLU A N 1
ATOM 689 C CA . GLU A 1 104 ? 16.687 27.963 4.660 1.00 49.68 102 GLU A CA 1
ATOM 690 C C . GLU A 1 104 ? 15.184 27.732 4.706 1.00 49.03 102 GLU A C 1
ATOM 691 O O . GLU A 1 104 ? 14.642 27.295 5.718 1.00 47.37 102 GLU A O 1
ATOM 697 N N . GLU A 1 105 ? 14.534 28.044 3.585 1.00 49.57 103 GLU A N 1
ATOM 698 C CA . GLU A 1 105 ? 13.088 27.976 3.425 1.00 50.63 103 GLU A CA 1
ATOM 699 C C . GLU A 1 105 ? 12.549 26.644 3.901 1.00 48.62 103 GLU A C 1
ATOM 700 O O . GLU A 1 105 ? 11.507 26.580 4.522 1.00 47.61 103 GLU A O 1
ATOM 706 N N . ASP A 1 106 ? 13.276 25.572 3.621 1.00 48.32 104 ASP A N 1
ATOM 707 C CA . ASP A 1 106 ? 12.833 24.237 4.004 1.00 47.77 104 ASP A CA 1
ATOM 708 C C . ASP A 1 106 ? 12.902 23.936 5.511 1.00 46.38 104 ASP A C 1
ATOM 709 O O . ASP A 1 106 ? 12.544 22.824 5.927 1.00 46.81 104 ASP A O 1
ATOM 714 N N . MET A 1 107 ? 13.376 24.872 6.332 1.00 44.17 105 MET A N 1
ATOM 715 C CA . MET A 1 107 ? 13.430 24.603 7.775 1.00 42.83 105 MET A CA 1
ATOM 716 C C . MET A 1 107 ? 12.090 24.955 8.456 1.00 42.39 105 MET A C 1
ATOM 717 O O . MET A 1 107 ? 11.908 24.781 9.683 1.00 41.94 105 MET A O 1
ATOM 722 N N . PHE A 1 108 ? 11.163 25.454 7.643 1.00 41.63 106 PHE A N 1
ATOM 723 C CA . PHE A 1 108 ? 9.865 25.929 8.125 1.00 41.77 106 PHE A CA 1
ATOM 724 C C . PHE A 1 108 ? 8.745 24.990 7.722 1.00 42.31 106 PHE A C 1
ATOM 725 O O . PHE A 1 108 ? 8.605 24.664 6.543 1.00 43.78 106 PHE A O 1
ATOM 733 N N . SER A 1 109 ? 7.965 24.565 8.699 1.00 42.90 107 SER A N 1
ATOM 734 C CA . SER A 1 109 ? 6.789 23.737 8.478 1.00 44.05 107 SER A CA 1
ATOM 735 C C . SER A 1 109 ? 5.526 24.464 8.906 1.00 44.92 107 SER A C 1
ATOM 736 O O . SER A 1 109 ? 5.557 25.313 9.801 1.00 44.67 107 SER A O 1
ATOM 739 N N . HIS A 1 110 ? 4.411 24.090 8.294 1.00 45.82 108 HIS A N 1
ATOM 740 C CA . HIS A 1 110 ? 3.137 24.710 8.616 1.00 46.34 108 HIS A CA 1
ATOM 741 C C . HIS A 1 110 ? 2.393 23.814 9.578 1.00 46.19 108 HIS A C 1
ATOM 742 O O . HIS A 1 110 ? 2.486 22.587 9.511 1.00 46.68 108 HIS A O 1
ATOM 749 N N . TYR A 1 111 ? 1.685 24.445 10.493 1.00 46.12 109 TYR A N 1
ATOM 750 C CA . TYR A 1 111 ? 0.743 23.780 11.372 1.00 46.46 109 TYR A CA 1
ATOM 751 C C . TYR A 1 111 ? -0.406 24.765 11.532 1.00 46.92 109 TYR A C 1
ATOM 752 O O . TYR A 1 111 ? -0.212 25.838 12.075 1.00 46.83 109 TYR A O 1
ATOM 761 N N . ARG A 1 112 ? -1.586 24.384 11.059 1.00 48.41 110 ARG A N 1
ATOM 762 C CA . ARG A 1 112 ? -2.694 25.310 10.787 1.00 49.80 110 ARG A CA 1
ATOM 763 C C . ARG A 1 112 ? -2.144 26.523 10.066 1.00 50.14 110 ARG A C 1
ATOM 764 O O . ARG A 1 112 ? -1.534 26.405 8.982 1.00 51.56 110 ARG A O 1
ATOM 772 N N . ASP A 1 113 ? -2.313 27.691 10.662 1.00 49.65 111 ASP A N 1
ATOM 773 C CA . ASP A 1 113 ? -1.785 28.899 10.040 1.00 49.23 111 ASP A CA 1
ATOM 774 C C . ASP A 1 113 ? -0.597 29.480 10.820 1.00 47.32 111 ASP A C 1
ATOM 775 O O . ASP A 1 113 ? -0.314 30.680 10.711 1.00 47.20 111 ASP A O 1
ATOM 780 N N . PHE A 1 114 ? 0.061 28.617 11.601 1.00 44.87 112 PHE A N 1
ATOM 781 C CA . PHE A 1 114 ? 1.333 28.908 12.277 1.00 42.67 112 PHE A CA 1
ATOM 782 C C . PHE A 1 114 ? 2.462 28.218 11.528 1.00 42.23 112 PHE A C 1
ATOM 783 O O . PHE A 1 114 ? 2.261 27.147 10.908 1.00 42.20 112 PHE A O 1
ATOM 791 N N . LEU A 1 115 ? 3.634 28.836 11.537 1.00 39.95 113 LEU A N 1
ATOM 792 C CA . LEU A 1 115 ? 4.802 28.141 11.071 1.00 38.78 113 LEU A CA 1
ATOM 793 C C . LEU A 1 115 ? 5.595 27.618 12.294 1.00 38.62 113 LEU A C 1
ATOM 794 O O . LEU A 1 115 ? 5.546 28.217 13.382 1.00 38.46 113 LEU A O 1
ATOM 799 N N . HIS A 1 116 ? 6.301 26.492 12.113 1.00 38.04 114 HIS A N 1
ATOM 800 C CA . HIS A 1 116 ? 7.191 25.954 13.135 1.00 36.78 114 HIS A CA 1
ATOM 801 C C . HIS A 1 116 ? 8.469 25.457 12.486 1.00 37.41 114 HIS A C 1
ATOM 802 O O . HIS A 1 116 ? 8.638 25.527 11.258 1.00 37.43 114 HIS A O 1
ATOM 809 N N . LEU A 1 117 ? 9.380 25.015 13.344 1.00 37.42 115 LEU A N 1
ATOM 810 C CA . LEU A 1 117 ? 10.696 24.539 12.956 1.00 37.29 115 LEU A CA 1
ATOM 811 C C . LEU A 1 117 ? 10.580 23.081 12.481 1.00 37.52 115 LEU A C 1
ATOM 812 O O . LEU A 1 117 ? 10.083 22.242 13.225 1.00 36.73 115 LEU A O 1
ATOM 817 N N . ARG A 1 118 ? 11.001 22.812 11.240 1.00 39.53 116 ARG A N 1
ATOM 818 C CA . ARG A 1 118 ? 11.054 21.452 10.689 1.00 41.18 116 ARG A CA 1
ATOM 819 C C . ARG A 1 118 ? 11.985 20.594 11.547 1.00 40.10 116 ARG A C 1
ATOM 820 O O . ARG A 1 118 ? 13.128 20.969 11.799 1.00 39.78 116 ARG A O 1
ATOM 828 N N . GLY A 1 119 ? 11.471 19.473 12.034 1.00 39.93 117 GLY A N 1
ATOM 829 C CA . GLY A 1 119 ? 12.250 18.583 12.891 1.00 40.04 117 GLY A CA 1
ATOM 830 C C . GLY A 1 119 ? 12.390 18.932 14.375 1.00 39.99 117 GLY A C 1
ATOM 831 O O . GLY A 1 119 ? 13.232 18.337 15.071 1.00 40.11 117 GLY A O 1
ATOM 832 N N . ALA A 1 120 ? 11.596 19.893 14.862 1.00 38.68 118 ALA A N 1
ATOM 833 C CA . ALA A 1 120 ? 11.617 20.285 16.279 1.00 36.99 118 ALA A CA 1
ATOM 834 C C . ALA A 1 120 ? 11.203 19.085 17.140 1.00 36.34 118 ALA A C 1
ATOM 835 O O . ALA A 1 120 ? 10.246 18.393 16.794 1.00 36.02 118 ALA A O 1
ATOM 837 N N . ASP A 1 121 ? 11.906 18.857 18.253 1.00 34.64 119 ASP A N 1
ATOM 838 C CA . ASP A 1 121 ? 11.501 17.847 19.247 1.00 34.03 119 ASP A CA 1
ATOM 839 C C . ASP A 1 121 ? 10.088 18.083 19.816 1.00 33.51 119 ASP A C 1
ATOM 840 O O . ASP A 1 121 ? 9.402 17.133 20.237 1.00 32.56 119 ASP A O 1
ATOM 845 N N . ALA A 1 122 ? 9.688 19.357 19.836 1.00 32.50 120 ALA A N 1
ATOM 846 C CA . ALA A 1 122 ? 8.420 19.839 20.387 1.00 32.38 120 ALA A CA 1
ATOM 847 C C . ALA A 1 122 ? 8.257 21.284 19.973 1.00 32.23 120 ALA A C 1
ATOM 848 O O . ALA A 1 122 ? 9.227 22.016 19.882 1.00 32.06 120 ALA A O 1
ATOM 850 N N . PHE A 1 123 ? 7.027 21.687 19.710 1.00 32.86 121 PHE A N 1
ATOM 851 C CA . PHE A 1 123 ? 6.707 23.105 19.548 1.00 32.68 121 PHE A CA 1
ATOM 852 C C . PHE A 1 123 ? 5.355 23.367 20.178 1.00 33.36 121 PHE A C 1
ATOM 853 O O . PHE A 1 123 ? 4.556 22.418 20.410 1.00 32.59 121 PHE A O 1
ATOM 861 N N . PHE A 1 124 ? 5.126 24.635 20.521 1.00 33.51 122 PHE A N 1
ATOM 862 C CA . PHE A 1 124 ? 3.761 25.114 20.776 1.00 32.94 122 PHE A CA 1
ATOM 863 C C . PHE A 1 124 ? 3.465 26.456 20.090 1.00 33.18 122 PHE A C 1
ATOM 864 O O . PHE A 1 124 ? 4.340 27.369 19.998 1.00 33.93 122 PHE A O 1
ATOM 872 N N . THR A 1 125 ? 2.247 26.554 19.598 1.00 31.75 123 T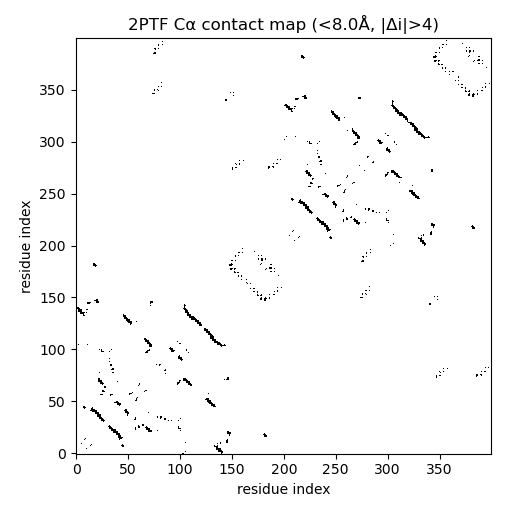HR A N 1
ATOM 873 C CA . THR A 1 125 ? 1.723 27.808 19.053 1.00 33.01 123 THR A CA 1
ATOM 874 C C . THR A 1 125 ? 1.475 28.765 20.192 1.00 33.19 123 THR A C 1
ATOM 875 O O . THR A 1 125 ? 1.141 28.364 21.323 1.00 33.62 123 THR A O 1
ATOM 879 N N . ALA A 1 126 ? 1.642 30.038 19.901 1.00 33.26 124 ALA A N 1
ATOM 880 C CA . ALA A 1 126 ? 1.442 31.062 20.937 1.00 33.34 124 ALA A CA 1
ATOM 881 C C . ALA A 1 126 ? 0.765 32.299 20.370 1.00 33.87 124 ALA A C 1
ATOM 882 O O . ALA A 1 126 ? 1.050 32.736 19.228 1.00 32.78 124 ALA A O 1
ATOM 884 N N . GLU A 1 127 ? -0.130 32.851 21.171 1.00 33.76 125 GLU A N 1
ATOM 885 C CA . GLU A 1 127 ? -0.770 34.086 20.807 1.00 36.76 125 GLU A CA 1
ATOM 886 C C . GLU A 1 127 ? -0.545 35.149 21.871 1.00 34.22 125 GLU A C 1
ATOM 887 O O . GLU A 1 127 ? -0.694 34.870 23.064 1.00 32.19 125 GLU A O 1
ATOM 893 N N . VAL A 1 128 ? -0.188 36.357 21.423 1.00 33.84 126 VAL A N 1
ATOM 894 C CA . VAL A 1 128 ? 0.122 37.475 22.319 1.00 33.64 126 VAL A CA 1
ATOM 895 C C . VAL A 1 128 ? -1.149 38.004 23.005 1.00 35.24 126 VAL A C 1
ATOM 896 O O . VAL A 1 128 ? -2.187 38.245 22.323 1.00 36.25 126 VAL A O 1
ATOM 900 N N . VAL A 1 129 ? -1.073 38.143 24.333 1.00 34.60 127 VAL A N 1
ATOM 901 C CA . VAL A 1 129 ? -2.160 38.666 25.155 1.00 34.62 127 VAL A CA 1
ATOM 902 C C . VAL A 1 129 ? -1.803 40.049 25.717 1.00 33.91 127 VAL A C 1
ATOM 903 O O . VAL A 1 129 ? -2.686 40.838 26.034 1.00 32.90 127 VAL A O 1
ATOM 907 N N . SER A 1 130 ? -0.511 40.334 25.866 1.00 33.39 128 SER A N 1
ATOM 908 C CA . SER A 1 130 ? -0.091 41.658 26.296 1.00 34.13 128 SER A CA 1
ATOM 909 C C . SER A 1 130 ? 1.321 41.981 25.877 1.00 33.47 128 SER A C 1
ATOM 910 O O . SER A 1 130 ? 2.111 41.082 25.679 1.00 33.18 128 SER A O 1
ATOM 913 N N . VAL A 1 131 ? 1.619 43.262 25.685 1.00 34.02 129 VAL A N 1
ATOM 914 C CA . VAL A 1 131 ? 2.989 43.706 25.403 1.00 35.24 129 VAL A CA 1
ATOM 915 C C . VAL A 1 131 ? 3.270 44.960 26.216 1.00 36.94 129 VAL A C 1
ATOM 916 O O . VAL A 1 131 ? 2.385 45.802 26.401 1.00 35.92 129 VAL A O 1
ATOM 920 N N . LYS A 1 132 ? 4.519 45.114 26.650 1.00 38.34 130 LYS A N 1
ATOM 921 C CA . LYS A 1 132 ? 4.864 46.206 27.523 1.00 41.11 130 LYS A CA 1
ATOM 922 C C . LYS A 1 132 ? 6.276 46.678 27.219 1.00 40.20 130 LYS A C 1
ATOM 923 O O . LYS A 1 132 ? 7.148 45.911 26.947 1.00 40.45 130 LYS A O 1
ATOM 929 N N . LYS A 1 133 ? 6.499 47.960 27.184 1.00 41.64 131 LYS A N 1
ATOM 930 C CA . LYS A 1 133 ? 7.859 48.411 26.988 1.00 44.07 131 LYS A CA 1
ATOM 931 C C . LYS A 1 133 ? 8.670 48.277 28.293 1.00 44.52 131 LYS A C 1
ATOM 932 O O . LYS A 1 133 ? 8.097 48.217 29.394 1.00 45.04 131 LYS A O 1
ATOM 938 N N . LEU A 1 134 ? 9.986 48.143 28.189 1.00 45.20 132 LEU A N 1
ATOM 939 C CA . LEU A 1 134 ? 10.793 48.005 29.399 1.00 45.66 132 LEU A CA 1
ATOM 940 C C . LEU A 1 134 ? 12.221 48.447 29.155 1.00 46.62 132 LEU A C 1
ATOM 941 O O . LEU A 1 134 ? 12.883 47.945 28.240 1.00 46.78 132 LEU A O 1
ATOM 946 N N . VAL A 1 135 ? 12.687 49.368 30.001 1.00 47.13 133 VAL A N 1
ATOM 947 C CA . VAL A 1 135 ? 14.078 49.803 30.027 1.00 47.57 133 VAL A CA 1
ATOM 948 C C . VAL A 1 135 ? 14.966 48.700 30.588 1.00 49.00 133 VAL A C 1
ATOM 949 O O . VAL A 1 135 ? 14.782 48.254 31.732 1.00 49.56 133 VAL A O 1
ATOM 953 N N . LYS A 1 136 ? 15.936 48.268 29.784 1.00 50.62 134 LYS A N 1
ATOM 954 C CA . LYS A 1 136 ? 16.959 47.373 30.251 1.00 52.43 134 LYS A CA 1
ATOM 955 C C . LYS A 1 136 ? 18.288 48.100 30.426 1.00 53.55 134 LYS A C 1
ATOM 956 O O . LYS A 1 136 ? 18.683 48.896 29.580 1.00 53.51 134 LYS A O 1
ATOM 962 N N . ARG A 1 137 ? 18.961 47.801 31.537 1.00 55.23 135 ARG A N 1
ATOM 963 C CA . ARG A 1 137 ? 20.250 48.391 31.918 1.00 56.86 135 ARG A CA 1
ATOM 964 C C . ARG A 1 137 ? 21.217 47.263 32.250 1.00 58.74 135 ARG A C 1
ATOM 965 O O . ARG A 1 137 ? 20.891 46.396 33.048 1.00 59.59 135 ARG A O 1
ATOM 973 N N . ASP A 1 138 ? 22.405 47.274 31.663 1.00 61.43 136 ASP A N 1
ATOM 974 C CA . ASP A 1 138 ? 23.416 46.283 32.019 1.00 64.33 136 ASP A CA 1
ATOM 975 C C . ASP A 1 138 ? 24.815 46.690 31.613 1.00 65.73 136 ASP A C 1
ATOM 976 O O . ASP A 1 138 ? 25.057 47.877 31.358 1.00 66.00 136 ASP A O 1
ATOM 981 N N . ARG A 1 139 ? 25.726 45.708 31.658 1.00 67.54 137 ARG A N 1
ATOM 982 C CA . ARG A 1 139 ? 26.969 45.658 30.863 1.00 69.26 137 ARG A CA 1
ATOM 983 C C . ARG A 1 139 ? 27.693 44.303 31.040 1.00 69.26 137 ARG A C 1
ATOM 984 O O . ARG A 1 139 ? 28.442 44.090 31.995 1.00 69.10 137 ARG A O 1
ATOM 992 N N . GLU A 1 142 ? 21.841 50.588 28.487 1.00 65.85 140 GLU A N 1
ATOM 993 C CA . GLU A 1 142 ? 20.460 51.077 28.349 1.00 66.25 140 GLU A CA 1
ATOM 994 C C . GLU A 1 142 ? 19.898 50.754 26.957 1.00 65.01 140 GLU A C 1
ATOM 995 O O . GLU A 1 142 ? 20.342 51.312 25.946 1.00 65.12 140 GLU A O 1
ATOM 1001 N N . SER A 1 143 ? 18.950 49.817 26.934 1.00 63.42 141 SER A N 1
ATOM 1002 C CA . SER A 1 143 ? 18.114 49.506 25.766 1.00 61.89 141 SER A CA 1
ATOM 1003 C C . SER A 1 143 ? 16.645 49.290 26.175 1.00 60.07 141 SER A C 1
ATOM 1004 O O . SER A 1 143 ? 16.352 48.887 27.301 1.00 59.12 141 SER A O 1
ATOM 1007 N N . GLU A 1 144 ? 15.730 49.572 25.249 1.00 58.10 142 GLU A N 1
ATOM 1008 C CA . GLU A 1 144 ? 14.301 49.342 25.460 1.00 56.43 142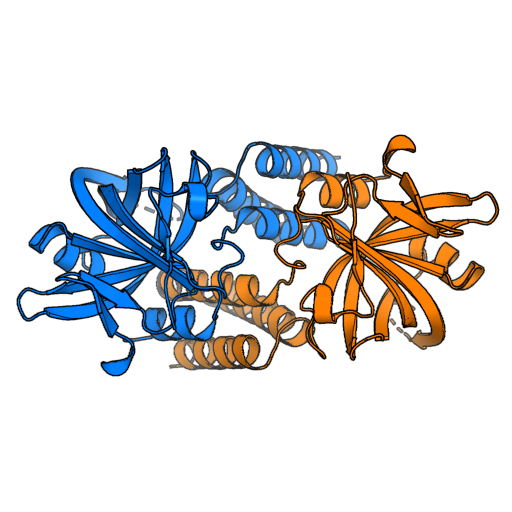 GLU A CA 1
ATOM 1009 C C . GLU A 1 144 ? 13.802 48.042 24.793 1.00 52.65 142 GLU A C 1
ATOM 1010 O O . GLU A 1 144 ? 14.003 47.823 23.603 1.00 52.08 142 GLU A O 1
ATOM 1016 N N . LEU A 1 145 ? 13.130 47.217 25.587 1.00 48.72 143 LEU A N 1
ATOM 1017 C CA . LEU A 1 145 ? 12.676 45.905 25.207 1.00 45.54 143 LEU A CA 1
ATOM 1018 C C . LEU A 1 145 ? 11.169 45.848 25.226 1.00 43.47 143 LEU A C 1
ATOM 1019 O O . LEU A 1 145 ? 10.536 46.597 25.965 1.00 42.47 143 LEU A O 1
ATOM 1024 N N . HIS A 1 146 ? 10.614 44.877 24.504 1.00 40.17 144 HIS A N 1
ATOM 1025 C CA . HIS A 1 146 ? 9.223 44.527 24.628 1.00 39.08 144 HIS A CA 1
ATOM 1026 C C . HIS A 1 146 ? 9.050 43.291 25.463 1.00 38.48 144 HIS A C 1
ATOM 1027 O O . HIS A 1 146 ? 9.659 42.264 25.174 1.00 40.29 144 HIS A O 1
ATOM 1034 N N . VAL A 1 147 ? 8.227 43.380 26.508 1.00 36.84 145 VAL A N 1
ATOM 1035 C CA . VAL A 1 147 ? 7.849 42.217 27.299 1.00 35.51 145 VAL A CA 1
ATOM 1036 C C . VAL A 1 147 ? 6.564 41.701 26.690 1.00 35.46 145 VAL A C 1
ATOM 1037 O O . VAL A 1 147 ? 5.551 42.382 26.728 1.00 36.59 145 VAL A O 1
ATOM 1041 N N . VAL A 1 148 ? 6.608 40.496 26.130 1.00 34.69 146 VAL A N 1
ATOM 1042 C CA . VAL A 1 148 ? 5.514 39.974 25.363 1.00 33.53 146 VAL A CA 1
ATOM 1043 C C . VAL A 1 148 ? 5.007 38.789 26.126 1.00 34.29 146 VAL A C 1
ATOM 1044 O O . VAL A 1 148 ? 5.742 37.814 26.291 1.00 34.18 146 VAL A O 1
ATOM 1048 N N . LYS A 1 149 ? 3.770 38.863 26.618 1.00 34.36 147 LYS A N 1
ATOM 1049 C CA . LYS A 1 149 ? 3.197 37.731 27.337 1.00 35.83 147 LYS A CA 1
ATOM 1050 C C . LYS A 1 149 ? 2.264 37.015 26.367 1.00 35.40 147 LYS A C 1
ATOM 1051 O O . LYS A 1 149 ? 1.567 37.650 25.599 1.00 35.43 147 LYS A O 1
ATOM 1057 N N . ALA A 1 150 ? 2.266 35.698 26.398 1.00 34.40 148 ALA A N 1
ATOM 1058 C CA . ALA A 1 150 ? 1.535 34.954 25.427 1.00 34.73 148 ALA A CA 1
ATOM 1059 C C . ALA A 1 150 ? 0.826 33.774 26.056 1.00 35.04 148 ALA A C 1
ATOM 1060 O O . ALA A 1 150 ? 1.160 33.309 27.144 1.00 33.99 148 ALA A O 1
ATOM 1062 N N . ARG A 1 151 ? -0.209 33.324 25.384 1.00 36.69 149 ARG A N 1
ATOM 1063 C CA . ARG A 1 151 ? -0.868 32.104 25.799 1.00 38.31 149 ARG A CA 1
ATOM 1064 C C . ARG A 1 151 ? -0.516 31.016 24.815 1.00 37.97 149 ARG A C 1
ATOM 1065 O O . ARG A 1 151 ? -0.561 31.226 23.611 1.00 39.37 149 ARG A O 1
ATOM 1073 N N . ALA A 1 152 ? -0.181 29.850 25.325 1.00 38.67 150 ALA A N 1
ATOM 1074 C CA . ALA A 1 152 ? 0.060 28.678 24.509 1.00 39.43 150 ALA A CA 1
ATOM 1075 C C . ALA A 1 152 ? -1.251 28.049 24.032 1.00 40.19 150 ALA A C 1
ATOM 1076 O O . ALA A 1 152 ? -2.200 27.893 24.825 1.00 41.32 150 ALA A O 1
ATOM 1078 N N . GLY A 1 153 ? -1.283 27.650 22.762 1.00 39.77 151 GLY A N 1
ATOM 1079 C CA . GLY A 1 153 ? -2.442 26.997 22.184 1.00 39.79 151 GLY A CA 1
ATOM 1080 C C . GLY A 1 153 ? -2.220 25.501 22.104 1.00 40.76 151 GLY A C 1
ATOM 1081 O O . GLY A 1 153 ? -2.474 24.790 23.062 1.00 41.76 151 GLY A O 1
ATOM 1082 N N . ASP A 1 154 ? -1.748 25.000 20.971 1.00 40.18 152 ASP A N 1
ATOM 1083 C CA . ASP A 1 154 ? -1.467 23.572 20.887 1.00 39.86 152 ASP A CA 1
ATOM 1084 C C . ASP A 1 154 ? -0.017 23.249 21.206 1.00 38.81 152 ASP A C 1
ATOM 1085 O O . ASP A 1 154 ? 0.911 23.927 20.752 1.00 37.74 152 ASP A O 1
ATOM 1090 N N . VAL A 1 155 ? 0.173 22.185 21.972 1.00 38.53 153 VAL A N 1
ATOM 1091 C CA . VAL A 1 155 ? 1.525 21.772 22.379 1.00 37.69 153 VAL A CA 1
ATOM 1092 C C . VAL A 1 155 ? 1.817 20.473 21.683 1.00 37.74 153 VAL A C 1
ATOM 1093 O O . VAL A 1 155 ? 1.126 19.483 21.905 1.00 37.68 153 VAL A O 1
ATOM 1097 N N . MET A 1 156 ? 2.813 20.492 20.803 1.00 36.09 154 MET A N 1
ATOM 1098 C CA . MET A 1 156 ? 3.112 19.341 20.003 1.00 35.99 154 MET A CA 1
ATOM 1099 C C . MET A 1 156 ? 4.466 18.735 20.395 1.00 36.49 154 MET A C 1
ATOM 1100 O O . MET A 1 156 ? 5.494 19.447 20.372 1.00 36.94 154 MET A O 1
ATOM 1105 N N . ARG A 1 157 ? 4.458 17.431 20.722 1.00 36.39 155 ARG A N 1
ATOM 1106 C CA . ARG A 1 157 ? 5.648 16.702 21.171 1.00 37.35 155 ARG A CA 1
ATOM 1107 C C . ARG A 1 157 ? 5.996 15.469 20.283 1.00 38.57 155 ARG A C 1
ATOM 1108 O O . ARG A 1 157 ? 5.166 14.577 20.066 1.00 39.72 155 ARG A O 1
ATOM 1116 N N . ALA A 1 158 ? 7.209 15.432 19.755 1.00 38.46 156 ALA A N 1
ATOM 1117 C CA . ALA A 1 158 ? 7.691 14.271 19.031 1.00 38.57 156 ALA A CA 1
ATOM 1118 C C . ALA A 1 158 ? 8.275 13.232 19.999 1.00 39.35 156 ALA A C 1
ATOM 1119 O O . ALA A 1 158 ? 8.486 13.516 21.192 1.00 38.41 156 ALA A O 1
ATOM 1121 N N . GLU A 1 159 ? 8.542 12.034 19.481 1.00 39.75 157 GLU A N 1
ATOM 1122 C CA . GLU A 1 159 ? 9.091 10.968 20.313 1.00 41.86 157 GLU A CA 1
ATOM 1123 C C . GLU A 1 159 ? 10.537 11.311 20.679 1.00 39.75 157 GLU A C 1
ATOM 1124 O O . GLU A 1 159 ? 11.059 10.772 21.618 1.00 40.01 157 GLU A O 1
ATOM 1130 N N . SER A 1 160 ? 11.166 12.214 19.937 1.00 38.79 158 SER A N 1
ATOM 1131 C CA . SER A 1 160 ? 12.562 12.588 20.192 1.00 37.68 158 SER A CA 1
ATOM 1132 C C . SER A 1 160 ? 12.737 13.616 21.327 1.00 36.77 158 SER A C 1
ATOM 1133 O O . SER A 1 160 ? 13.865 13.914 21.720 1.00 37.09 158 SER A O 1
ATOM 1136 N N . PHE A 1 161 ? 11.644 14.157 21.849 1.00 35.65 159 PHE A N 1
ATOM 1137 C CA . PHE A 1 161 ? 11.736 15.146 22.912 1.00 35.45 159 PHE A CA 1
ATOM 1138 C C . PHE A 1 161 ? 12.270 14.510 24.184 1.00 36.75 159 PHE A C 1
ATOM 1139 O O . PHE A 1 161 ? 11.802 13.421 24.594 1.00 37.84 159 PHE A O 1
ATOM 1147 N N . ARG A 1 162 ? 13.180 15.213 24.865 1.00 36.64 160 ARG A N 1
ATOM 1148 C CA . ARG A 1 162 ? 13.708 14.743 26.145 1.00 35.94 160 ARG A CA 1
ATOM 1149 C C . ARG A 1 162 ? 13.551 15.832 27.183 1.00 36.86 160 ARG A C 1
ATOM 1150 O O . ARG A 1 162 ? 13.042 15.590 28.289 1.00 37.62 160 ARG A O 1
ATOM 1158 N N . MET A 1 163 ? 13.981 17.042 26.827 1.00 36.54 161 MET A N 1
ATOM 1159 C CA . MET A 1 163 ? 13.986 18.181 27.740 1.00 37.15 161 MET A CA 1
ATOM 1160 C C . MET A 1 163 ? 14.002 19.431 26.892 1.00 35.05 161 MET A C 1
ATOM 1161 O O . MET A 1 163 ? 14.477 19.391 25.768 1.00 33.11 161 MET A O 1
ATOM 1166 N N . ALA A 1 164 ? 13.526 20.538 27.476 1.00 34.29 162 ALA A N 1
ATOM 1167 C CA . ALA A 1 164 ? 13.753 21.874 26.962 1.00 32.95 162 ALA A CA 1
ATOM 1168 C C . ALA A 1 164 ? 15.044 22.444 27.538 1.00 32.75 162 ALA A C 1
ATOM 1169 O O . ALA A 1 164 ? 15.353 22.260 28.700 1.00 31.98 162 ALA A O 1
ATOM 1171 N N . LEU A 1 165 ? 15.795 23.150 26.705 1.00 32.14 163 LEU A N 1
ATOM 1172 C CA . LEU A 1 165 ? 17.118 23.583 27.103 1.00 31.78 163 LEU A CA 1
ATOM 1173 C C . LEU A 1 165 ? 17.075 24.676 28.188 1.00 31.47 163 LEU A C 1
ATOM 1174 O O . LEU A 1 165 ? 16.447 25.724 28.012 1.00 31.19 163 LEU A O 1
ATOM 1179 N N . ASN A 1 166 ? 17.723 24.419 29.312 1.00 31.89 164 ASN A N 1
ATOM 1180 C CA . ASN A 1 166 ? 17.833 25.425 30.387 1.00 32.66 164 ASN A CA 1
ATOM 1181 C C . ASN A 1 166 ? 19.295 25.545 30.848 1.00 33.14 164 ASN A C 1
ATOM 1182 O O . ASN A 1 166 ? 20.008 24.542 31.000 1.00 32.33 164 ASN A O 1
ATOM 1187 N N . ARG A 1 167 ? 19.766 26.776 31.028 1.00 34.20 165 ARG A N 1
ATOM 1188 C CA . ARG A 1 167 ? 21.187 26.964 31.328 1.00 34.35 165 ARG A CA 1
ATOM 1189 C C . ARG A 1 167 ? 21.585 26.829 32.791 1.00 34.34 165 ARG A C 1
ATOM 1190 O O . ARG A 1 167 ? 22.753 27.013 33.112 1.00 35.01 165 ARG A O 1
ATOM 1198 N N . GLY A 1 168 ? 20.640 26.508 33.673 1.00 34.18 166 GLY A N 1
ATOM 1199 C CA . GLY A 1 168 ? 20.889 26.565 35.140 1.00 33.25 166 GLY A CA 1
ATOM 1200 C C . GLY A 1 168 ? 21.964 25.584 35.596 1.00 33.01 166 GLY A C 1
ATOM 1201 O O . GLY A 1 168 ? 22.943 25.967 36.255 1.00 31.58 166 GLY A O 1
ATOM 1202 N N . ILE A 1 169 ? 21.795 24.329 35.212 1.00 32.19 167 ILE A N 1
ATOM 1203 C CA . ILE A 1 169 ? 22.748 23.282 35.574 1.00 32.53 167 ILE A CA 1
ATOM 1204 C C . ILE A 1 169 ? 24.139 23.555 35.007 1.00 32.61 167 ILE A C 1
ATOM 1205 O O . ILE A 1 169 ? 25.139 23.296 35.675 1.00 32.57 167 ILE A O 1
ATOM 1210 N N . TYR A 1 170 ? 24.183 24.139 33.817 1.00 32.16 168 TYR A N 1
ATOM 1211 C CA . TYR A 1 170 ? 25.442 24.442 33.144 1.00 33.42 168 TYR A CA 1
ATOM 1212 C C . TYR A 1 170 ? 26.234 25.530 33.893 1.00 31.46 168 TYR A C 1
ATOM 1213 O O . TYR A 1 170 ? 27.453 25.459 34.015 1.00 30.33 168 TYR A O 1
ATOM 1222 N N . ALA A 1 171 ? 25.527 26.525 34.398 1.00 30.05 169 ALA A N 1
ATOM 1223 C CA . ALA A 1 171 ? 26.157 27.631 35.109 1.00 30.31 169 ALA A CA 1
ATOM 1224 C C . ALA A 1 171 ? 26.763 27.124 36.438 1.00 29.41 169 ALA A C 1
ATOM 1225 O O . ALA A 1 171 ? 27.843 27.510 36.803 1.00 29.39 169 ALA A O 1
ATOM 1227 N N . VAL A 1 172 ? 26.054 26.256 37.128 1.00 29.11 170 VAL A N 1
ATOM 1228 C CA . VAL A 1 172 ? 26.593 25.593 38.298 1.00 30.55 170 VAL A CA 1
ATOM 1229 C C . VAL A 1 172 ? 27.824 24.707 37.954 1.00 31.45 170 VAL A C 1
ATOM 1230 O O . VAL A 1 172 ? 28.897 24.846 38.586 1.00 32.01 170 VAL A O 1
ATOM 1234 N N . ILE A 1 173 ? 27.688 23.851 36.941 1.00 31.09 171 ILE A N 1
ATOM 1235 C CA . ILE A 1 173 ? 28.857 23.087 36.429 1.00 32.62 171 ILE A CA 1
ATOM 1236 C C . ILE A 1 173 ? 30.082 23.947 36.053 1.00 33.82 171 ILE A C 1
ATOM 1237 O O . ILE A 1 173 ? 31.193 23.643 36.485 1.00 34.15 171 ILE A O 1
ATOM 1242 N N . GLU A 1 174 ? 29.900 25.020 35.286 1.00 34.98 172 GLU A N 1
ATOM 1243 C CA . GLU A 1 174 ? 31.050 25.833 34.930 1.00 37.05 172 GLU A CA 1
ATOM 1244 C C . GLU A 1 174 ? 31.678 26.427 36.195 1.00 36.33 172 GLU A C 1
ATOM 1245 O O . GLU A 1 174 ? 32.890 26.510 36.308 1.00 36.38 172 GLU A O 1
ATOM 1251 N N . SER A 1 175 ? 30.843 26.842 37.143 1.00 36.13 173 SER A N 1
ATOM 1252 C CA . SER A 1 175 ? 31.350 27.362 38.423 1.00 35.92 173 SER A CA 1
ATOM 1253 C C . SER A 1 175 ? 32.104 26.289 39.264 1.00 35.46 173 SER A C 1
ATOM 1254 O O . SER A 1 175 ? 33.138 26.568 39.874 1.00 33.92 173 SER A O 1
ATOM 1257 N N . LEU A 1 176 ? 31.585 25.063 39.293 1.00 35.62 174 LEU A N 1
ATOM 1258 C CA . LEU A 1 176 ? 32.327 24.004 39.990 1.00 35.88 174 LEU A CA 1
ATOM 1259 C C . LEU A 1 176 ? 33.691 23.723 39.359 1.00 36.89 174 LEU A C 1
ATOM 1260 O O . LEU A 1 176 ? 34.704 23.637 40.079 1.00 36.19 174 LEU A O 1
ATOM 1265 N N . ILE A 1 177 ? 33.731 23.623 38.031 1.00 37.27 175 ILE A N 1
ATOM 1266 C CA . ILE A 1 177 ? 34.989 23.418 37.353 1.00 37.83 175 ILE A CA 1
ATOM 1267 C C . ILE A 1 177 ? 35.955 24.580 37.667 1.00 39.08 175 ILE A C 1
ATOM 1268 O O . ILE A 1 177 ? 37.128 24.359 37.983 1.00 39.31 175 ILE A O 1
ATOM 1273 N N . ALA A 1 178 ? 35.484 25.811 37.572 1.00 39.40 176 ALA A N 1
ATOM 1274 C CA . ALA A 1 178 ? 36.342 26.943 37.952 1.00 40.72 176 ALA A CA 1
ATOM 1275 C C . ALA A 1 178 ? 36.766 26.823 39.434 1.00 41.59 176 ALA A C 1
ATOM 1276 O O . ALA A 1 178 ? 37.904 27.084 39.772 1.00 42.17 176 ALA A O 1
ATOM 1278 N N . TYR A 1 179 ? 35.856 26.426 40.305 1.00 42.62 177 TYR A N 1
ATOM 1279 C CA . TYR A 1 179 ? 36.227 26.209 41.693 1.00 44.06 177 TYR A CA 1
ATOM 1280 C C . TYR A 1 179 ? 37.405 25.213 41.886 1.00 44.46 177 TYR A C 1
ATOM 1281 O O . TYR A 1 179 ? 38.401 25.526 42.576 1.00 44.84 177 TYR A O 1
ATOM 1290 N N . THR A 1 180 ? 37.298 24.030 41.277 1.00 44.53 178 THR A N 1
ATOM 1291 C CA . THR A 1 180 ? 38.342 23.004 41.376 1.00 44.61 178 THR A CA 1
ATOM 1292 C C . THR A 1 180 ? 39.720 23.516 40.919 1.00 46.45 178 THR A C 1
ATOM 1293 O O . THR A 1 180 ? 40.750 22.921 41.240 1.00 46.46 178 THR A O 1
ATOM 1297 N N . ARG A 1 181 ? 39.757 24.596 40.148 1.00 48.43 179 ARG A N 1
ATOM 1298 C CA . ARG A 1 181 ? 41.059 25.099 39.713 1.00 50.87 179 ARG A CA 1
ATOM 1299 C C . ARG A 1 181 ? 41.385 26.506 40.266 1.00 51.08 179 ARG A C 1
ATOM 1300 O O . ARG A 1 181 ? 42.272 27.201 39.760 1.00 50.70 179 ARG A O 1
ATOM 1308 N N . ALA A 1 182 ? 40.693 26.891 41.330 1.00 51.69 180 ALA A N 1
ATOM 1309 C CA . ALA A 1 182 ? 40.937 28.184 41.952 1.00 53.87 180 ALA A CA 1
ATOM 1310 C C . ALA A 1 182 ? 42.212 28.198 42.821 1.00 54.52 180 ALA A C 1
ATOM 1311 O O . ALA A 1 182 ? 43.330 27.908 42.349 1.00 55.52 180 ALA A O 1
ATOM 1313 N N . PRO A 1 187 ? 42.183 34.754 39.225 1.00 69.75 185 PRO A N 1
ATOM 1314 C CA . PRO A 1 187 ? 41.994 35.479 40.495 1.00 69.60 185 PRO A CA 1
ATOM 1315 C C . PRO A 1 187 ? 40.933 36.577 40.354 1.00 69.31 185 PRO A C 1
ATOM 1316 O O . PRO A 1 187 ? 39.894 36.520 41.029 1.00 69.35 185 PRO A O 1
ATOM 1320 N N . LEU A 1 188 ? 41.196 37.560 39.489 1.00 68.66 186 LEU A N 1
ATOM 1321 C CA . LEU A 1 188 ? 40.173 38.520 39.053 1.00 68.10 186 LEU A CA 1
ATOM 1322 C C . LEU A 1 188 ? 39.250 37.896 37.988 1.00 66.72 186 LEU A C 1
ATOM 1323 O O . LEU A 1 188 ? 38.043 38.153 37.979 1.00 66.51 186 LEU A O 1
ATOM 1328 N N . VAL A 1 189 ? 39.837 37.096 37.094 1.00 65.10 187 VAL A N 1
ATOM 1329 C CA . VAL A 1 189 ? 39.088 36.346 36.086 1.00 63.72 187 VAL A CA 1
ATOM 1330 C C . VAL A 1 189 ? 38.114 35.328 36.731 1.00 62.26 187 VAL A C 1
ATOM 1331 O O . VAL A 1 189 ? 36.986 35.176 36.264 1.00 62.46 187 VAL A O 1
ATOM 1335 N N . LEU A 1 190 ? 38.543 34.689 37.823 1.00 59.90 188 LEU A N 1
ATOM 1336 C CA . LEU A 1 190 ? 37.746 33.708 38.562 1.00 57.79 188 LEU A CA 1
ATOM 1337 C C . LEU A 1 190 ? 36.519 34.291 39.235 1.00 56.83 188 LEU A C 1
ATOM 1338 O O . LEU A 1 190 ? 35.426 33.743 39.137 1.00 56.03 188 LEU A O 1
ATOM 1343 N N . ARG A 1 191 ? 36.720 35.398 39.941 1.00 56.15 189 ARG A N 1
ATOM 1344 C CA . ARG A 1 191 ? 35.644 36.146 40.549 1.00 55.29 189 ARG A CA 1
ATOM 1345 C C . ARG A 1 191 ? 34.648 36.573 39.446 1.00 54.15 189 ARG A C 1
ATOM 1346 O O . ARG A 1 191 ? 33.430 36.460 39.615 1.00 52.70 189 ARG A O 1
ATOM 1354 N N . GLU A 1 192 ? 35.198 37.049 38.322 1.00 52.93 190 GLU A N 1
ATOM 1355 C CA . GLU A 1 192 ? 34.417 37.470 37.154 1.00 52.12 190 GLU A CA 1
ATOM 1356 C C . GLU A 1 192 ? 33.577 36.326 36.561 1.00 50.37 190 GLU A C 1
ATOM 1357 O O . GLU A 1 192 ? 32.398 36.526 36.236 1.00 49.82 190 GLU A O 1
ATOM 1363 N N . ARG A 1 193 ? 34.190 35.145 36.424 1.00 47.98 191 ARG A N 1
ATOM 1364 C CA . ARG A 1 193 ? 33.521 33.957 35.872 1.00 46.90 191 ARG A CA 1
ATOM 1365 C C . ARG A 1 193 ? 32.371 33.578 36.776 1.00 45.80 191 ARG A C 1
ATOM 1366 O O . ARG A 1 193 ? 31.239 33.388 36.315 1.00 45.79 191 ARG A O 1
ATOM 1374 N N . ILE A 1 194 ? 32.667 33.532 38.071 1.00 45.05 192 ILE A N 1
ATOM 1375 C CA . ILE A 1 194 ? 31.699 33.196 39.105 1.00 44.88 192 ILE A CA 1
ATOM 1376 C C . ILE A 1 194 ? 30.557 34.172 39.127 1.00 44.40 192 ILE A C 1
ATOM 1377 O O . ILE A 1 194 ? 29.401 33.779 39.363 1.00 45.57 192 ILE A O 1
ATOM 1382 N N . ALA A 1 195 ? 30.861 35.435 38.844 1.00 43.71 193 ALA A N 1
ATOM 1383 C CA . ALA A 1 195 ? 29.822 36.466 38.776 1.00 42.57 193 ALA A CA 1
ATOM 1384 C C . ALA A 1 195 ? 28.924 36.280 37.539 1.00 42.16 193 ALA A C 1
ATOM 1385 O O . ALA A 1 195 ? 27.708 36.425 37.664 1.00 42.75 193 ALA A O 1
ATOM 1387 N N . GLU A 1 196 ? 29.495 35.952 36.366 1.00 41.06 194 GLU A N 1
ATOM 1388 C CA . GLU A 1 196 ? 28.685 35.778 35.162 1.00 41.51 194 GLU A CA 1
ATOM 1389 C C . GLU A 1 196 ? 27.791 34.571 35.377 1.00 39.47 194 GLU A C 1
ATOM 1390 O O . GLU A 1 196 ? 26.613 34.583 35.020 1.00 39.51 194 GLU A O 1
ATOM 1396 N N . MET A 1 197 ? 28.358 33.522 35.965 1.00 37.86 195 MET A N 1
ATOM 1397 C CA . MET A 1 197 ? 27.617 32.280 36.123 1.00 36.26 195 MET A CA 1
ATOM 1398 C C . MET A 1 197 ? 26.493 32.446 37.121 1.00 36.32 195 MET A C 1
ATOM 1399 O O . MET A 1 197 ? 25.416 31.897 36.902 1.00 35.24 195 MET A O 1
ATOM 1404 N N . ASN A 1 198 ? 26.750 33.206 38.206 1.00 36.31 196 ASN A N 1
ATOM 1405 C CA . ASN A 1 198 ? 25.727 33.510 39.192 1.00 36.46 196 ASN A CA 1
ATOM 1406 C C . ASN A 1 198 ? 24.560 34.290 38.583 1.00 36.87 196 ASN A C 1
ATOM 1407 O O . ASN A 1 198 ? 23.418 33.955 38.843 1.00 36.67 196 ASN A O 1
ATOM 1412 N N . ARG A 1 199 ? 24.851 35.304 37.756 1.00 37.88 197 ARG A N 1
ATOM 1413 C CA . ARG A 1 199 ? 23.816 36.057 37.035 1.00 39.22 197 ARG A CA 1
ATOM 1414 C C . ARG A 1 199 ? 22.938 35.104 36.227 1.00 37.79 197 ARG A C 1
ATOM 1415 O O . ARG A 1 199 ? 21.714 35.199 36.287 1.00 38.99 197 ARG A O 1
ATOM 1423 N N . VAL A 1 200 ? 23.566 34.218 35.439 1.00 36.18 198 VAL A N 1
ATOM 1424 C CA . VAL A 1 200 ? 22.854 33.237 34.621 1.00 35.18 198 VAL A CA 1
ATOM 1425 C C . VAL A 1 200 ? 21.962 32.353 35.481 1.00 35.72 198 VAL A C 1
ATOM 1426 O O . VAL A 1 200 ? 20.765 32.231 35.210 1.00 34.92 198 VAL A O 1
ATOM 1430 N N . ALA A 1 201 ? 22.544 31.750 36.525 1.00 36.68 199 ALA A N 1
ATOM 1431 C CA . ALA A 1 201 ? 21.765 30.949 37.490 1.00 38.82 199 ALA A CA 1
ATOM 1432 C C . ALA A 1 201 ? 20.536 31.731 38.061 1.00 39.94 199 ALA A C 1
ATOM 1433 O O . ALA A 1 201 ? 19.431 31.219 38.087 1.00 40.63 199 ALA A O 1
ATOM 1435 N N . ARG A 1 202 ? 20.720 32.980 38.466 1.00 41.29 200 ARG A N 1
ATOM 1436 C CA . ARG A 1 202 ? 19.587 33.775 38.976 1.00 43.73 200 ARG A CA 1
ATOM 1437 C C . ARG A 1 202 ? 18.569 34.137 37.870 1.00 43.29 200 ARG A C 1
ATOM 1438 O O . ARG A 1 202 ? 17.339 34.130 38.088 1.00 43.59 200 ARG A O 1
ATOM 1446 N N . LYS A 1 203 ? 19.088 34.440 36.679 1.00 42.30 201 LYS A N 1
ATOM 1447 C CA . LYS A 1 203 ? 18.246 34.726 35.543 1.00 42.28 201 LYS A CA 1
ATOM 1448 C C . LYS A 1 203 ? 17.349 33.555 35.126 1.00 41.19 201 LYS A C 1
ATOM 1449 O O . LYS A 1 203 ? 16.142 33.745 34.917 1.00 41.21 201 LYS A O 1
ATOM 1455 N N . VAL A 1 204 ? 17.914 32.351 35.020 1.00 38.88 202 VAL A N 1
ATOM 1456 C CA . VAL A 1 204 ? 17.197 31.276 34.361 1.00 37.91 202 VAL A CA 1
ATOM 1457 C C . VAL A 1 204 ? 16.801 30.122 35.272 1.00 38.46 202 VAL A C 1
ATOM 1458 O O . VAL A 1 204 ? 16.007 29.261 34.866 1.00 37.43 202 VAL A O 1
ATOM 1462 N N . GLY A 1 205 ? 17.350 30.096 36.491 1.00 38.73 203 GLY A N 1
ATOM 1463 C CA . GLY A 1 205 ? 17.391 28.856 37.262 1.00 39.75 203 GLY A CA 1
ATOM 1464 C C . GLY A 1 205 ? 16.307 28.835 38.325 1.00 41.71 203 GLY A C 1
ATOM 1465 O O . GLY A 1 205 ? 15.440 29.742 38.398 1.00 41.39 203 GLY A O 1
ATOM 1466 N N . GLY A 1 206 ? 16.361 27.798 39.151 1.00 41.42 204 GLY A N 1
ATOM 1467 C CA . GLY A 1 206 ? 15.454 27.677 40.244 1.00 42.80 204 GLY A CA 1
ATOM 1468 C C . GLY A 1 206 ? 16.158 27.852 41.573 1.00 43.52 204 GLY A C 1
ATOM 1469 O O . GLY A 1 206 ? 17.347 28.223 41.633 1.00 44.75 204 GLY A O 1
ATOM 1470 N N . PRO A 1 207 ? 15.445 27.550 42.653 1.00 43.29 205 PRO A N 1
ATOM 1471 C CA . PRO A 1 207 ? 16.038 27.686 43.967 1.00 43.16 205 PRO A CA 1
ATOM 1472 C C . PRO A 1 207 ? 17.215 26.708 44.198 1.00 42.48 205 PRO A C 1
ATOM 1473 O O . PRO A 1 207 ? 18.151 27.082 44.878 1.00 42.67 205 PRO A O 1
ATOM 1477 N N . ARG A 1 208 ? 17.189 25.501 43.628 1.00 42.04 206 ARG A N 1
ATOM 1478 C CA . ARG A 1 208 ? 18.348 24.553 43.775 1.00 41.50 206 ARG A CA 1
ATOM 1479 C C . ARG A 1 208 ? 19.619 25.058 43.130 1.00 40.80 206 ARG A C 1
ATOM 1480 O O . ARG A 1 208 ? 20.686 24.935 43.708 1.00 40.22 206 ARG A O 1
ATOM 1488 N N . GLU A 1 209 ? 19.491 25.666 41.948 1.00 40.71 207 GLU A N 1
ATOM 1489 C CA . GLU A 1 209 ? 20.621 26.260 41.254 1.00 40.66 207 GLU A CA 1
ATOM 1490 C C . GLU A 1 209 ? 21.187 27.457 42.001 1.00 40.70 207 GLU A C 1
ATOM 1491 O O . GLU A 1 209 ? 22.391 27.618 42.095 1.00 40.64 207 GLU A O 1
ATOM 1497 N N . LYS A 1 210 ? 20.298 28.313 42.499 1.00 41.31 208 LYS A N 1
ATOM 1498 C CA . LYS A 1 210 ? 20.678 29.521 43.220 1.00 41.96 208 LYS A CA 1
ATOM 1499 C C . LYS A 1 210 ? 21.329 29.134 44.547 1.00 40.98 208 LYS A C 1
ATOM 1500 O O . LYS A 1 210 ? 22.321 29.747 44.947 1.00 40.00 208 LYS A O 1
ATOM 1506 N N . GLU A 1 211 ? 20.789 28.099 45.197 1.00 40.05 209 GLU A N 1
ATOM 1507 C CA . GLU A 1 211 ? 21.365 27.608 46.447 1.00 40.22 209 GLU A CA 1
ATOM 1508 C C . GLU A 1 211 ? 22.738 26.993 46.176 1.00 40.17 209 GLU A C 1
ATOM 1509 O O . GLU A 1 211 ? 23.676 27.267 46.923 1.00 40.83 209 GLU A O 1
ATOM 1515 N N . ALA A 1 212 ? 22.876 26.233 45.076 1.00 39.49 210 ALA A N 1
ATOM 1516 C CA . ALA A 1 212 ? 24.200 25.725 44.632 1.00 38.55 210 ALA A CA 1
ATOM 1517 C C . ALA A 1 212 ? 25.184 26.866 44.487 1.00 38.89 210 ALA A C 1
ATOM 1518 O O . ALA A 1 212 ? 26.324 26.769 44.955 1.00 37.84 210 ALA A O 1
ATOM 1520 N N . MET A 1 213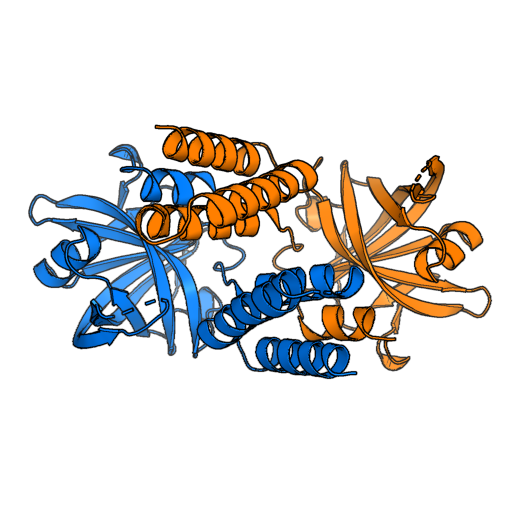 ? 24.745 27.966 43.852 1.00 38.89 211 MET A N 1
ATOM 1521 C CA . MET A 1 213 ? 25.651 29.086 43.621 1.00 39.20 211 MET A CA 1
ATOM 1522 C C . MET A 1 213 ? 26.056 29.733 44.950 1.00 40.83 211 MET A C 1
ATOM 1523 O O . MET A 1 213 ? 27.216 30.131 45.126 1.00 40.22 211 MET A O 1
ATOM 1528 N N . ARG A 1 214 ? 25.103 29.818 45.883 1.00 42.42 212 ARG A N 1
ATOM 1529 C CA . ARG A 1 214 ? 25.354 30.420 47.189 1.00 44.81 212 ARG A CA 1
ATOM 1530 C C . ARG A 1 214 ? 26.435 29.612 47.909 1.00 44.15 212 ARG A C 1
ATOM 1531 O O . ARG A 1 214 ? 27.434 30.173 48.378 1.00 44.39 212 ARG A O 1
ATOM 1539 N N . ARG A 1 215 ? 26.261 28.290 47.928 1.00 43.27 213 ARG A N 1
ATOM 1540 C CA . ARG A 1 215 ? 27.251 27.384 48.515 1.00 41.80 213 ARG A CA 1
ATOM 1541 C C . ARG A 1 215 ? 28.633 27.539 47.910 1.00 41.81 213 ARG A C 1
ATOM 1542 O O . ARG A 1 215 ? 29.630 27.541 48.643 1.00 42.01 213 ARG A O 1
ATOM 1550 N N . ILE A 1 216 ? 28.700 27.714 46.586 1.00 41.73 214 ILE A N 1
ATOM 1551 C CA . ILE A 1 216 ? 29.998 27.851 45.887 1.00 40.98 214 ILE A CA 1
ATOM 1552 C C . ILE A 1 216 ? 30.654 29.185 46.234 1.00 42.71 214 ILE A C 1
ATOM 1553 O O . ILE A 1 216 ? 31.838 29.239 46.560 1.00 43.16 214 ILE A O 1
ATOM 1558 N N . ILE A 1 217 ? 29.893 30.272 46.161 1.00 44.37 215 ILE A N 1
ATOM 1559 C CA . ILE A 1 217 ? 30.419 31.577 46.563 1.00 46.45 215 ILE A CA 1
ATOM 1560 C C . ILE A 1 217 ? 30.877 31.573 48.055 1.00 48.55 215 ILE A C 1
ATOM 1561 O O . ILE A 1 217 ? 31.942 32.084 48.367 1.00 48.88 215 ILE A O 1
ATOM 1566 N N . GLN A 1 218 ? 30.092 30.970 48.945 1.00 50.36 216 GLN A N 1
ATOM 1567 C CA . GLN A 1 218 ? 30.488 30.764 50.349 1.00 52.87 216 GLN A CA 1
ATOM 1568 C C . GLN A 1 218 ? 31.853 30.070 50.470 1.00 53.87 216 GLN A C 1
ATOM 1569 O O . GLN A 1 218 ? 32.754 30.577 51.141 1.00 54.19 216 GLN A O 1
ATOM 1575 N N . ALA A 1 219 ? 32.025 28.926 49.809 1.00 54.87 217 ALA A N 1
ATOM 1576 C CA . ALA A 1 219 ? 33.319 28.252 49.821 1.00 56.26 217 ALA A CA 1
ATOM 1577 C C . ALA A 1 219 ? 34.451 29.098 49.196 1.00 57.58 217 ALA A C 1
ATOM 1578 O O . ALA A 1 219 ? 35.604 29.009 49.609 1.00 57.97 217 ALA A O 1
ATOM 1580 N N . LEU A 1 220 ? 34.141 29.929 48.215 1.00 58.94 218 LEU A N 1
ATOM 1581 C CA . LEU A 1 220 ? 35.177 30.808 47.679 1.00 60.69 218 LEU A CA 1
ATOM 1582 C C . LEU A 1 220 ? 35.606 31.919 48.671 1.00 62.11 218 LEU A C 1
ATOM 1583 O O . LEU A 1 220 ? 36.795 32.175 48.846 1.00 62.16 218 LEU A O 1
ATOM 1588 N N . GLU A 1 221 ? 34.644 32.567 49.319 1.00 63.71 219 GLU A N 1
ATOM 1589 C CA . GLU A 1 221 ? 34.956 33.503 50.402 1.00 66.11 219 GLU A CA 1
ATOM 1590 C C . GLU A 1 221 ? 35.881 32.907 51.507 1.00 66.11 219 GLU A C 1
ATOM 1591 O O . GLU A 1 221 ? 36.886 33.538 51.888 1.00 66.51 219 GLU A O 1
ATOM 1597 N N . SER A 1 222 ? 35.566 31.692 51.977 1.00 66.26 220 SER A N 1
ATOM 1598 C CA . SER A 1 222 ? 36.545 30.837 52.676 1.00 66.28 220 SER A CA 1
ATOM 1599 C C . SER A 1 222 ? 37.510 30.213 51.659 1.00 66.05 220 SER A C 1
ATOM 1600 O O . SER A 1 222 ? 38.661 30.613 51.521 1.00 66.01 220 SER A O 1
ATOM 1603 N N . VAL B 1 17 ? 14.118 5.351 44.802 1.00 59.34 15 VAL B N 1
ATOM 1604 C CA . VAL B 1 17 ? 13.448 5.291 43.458 1.00 58.65 15 VAL B CA 1
ATOM 1605 C C . VAL B 1 17 ? 13.619 3.918 42.816 1.00 57.70 15 VAL B C 1
ATOM 1606 O O . VAL B 1 17 ? 14.542 3.186 43.195 1.00 59.10 15 VAL B O 1
ATOM 1610 N N . GLU B 1 18 ? 12.728 3.582 41.875 1.00 55.75 16 GLU B N 1
ATOM 1611 C CA . GLU B 1 18 ? 12.724 2.305 41.125 1.00 54.55 16 GLU B CA 1
ATOM 1612 C C . GLU B 1 18 ? 13.439 2.372 39.782 1.00 52.39 16 GLU B C 1
ATOM 1613 O O . GLU B 1 18 ? 13.263 3.349 39.021 1.00 52.27 16 GLU B O 1
ATOM 1619 N N . TYR B 1 19 ? 14.190 1.306 39.485 1.00 49.06 17 TYR B N 1
ATOM 1620 C CA . TYR B 1 19 ? 15.033 1.220 38.295 1.00 46.49 17 TYR B CA 1
ATOM 1621 C C . TYR B 1 19 ? 14.622 0.066 37.418 1.00 46.72 17 TYR B C 1
ATOM 1622 O O . TYR B 1 19 ? 14.129 -0.947 37.900 1.00 47.17 17 TYR B O 1
ATOM 1631 N N . THR B 1 20 ? 14.835 0.211 36.120 1.00 46.13 18 THR B N 1
ATOM 1632 C CA . THR B 1 20 ? 14.653 -0.907 35.210 1.00 45.95 18 THR B CA 1
ATOM 1633 C C . THR B 1 20 ? 16.047 -1.262 34.739 1.00 46.06 18 THR B C 1
ATOM 1634 O O . THR B 1 20 ? 16.925 -0.400 34.662 1.00 46.08 18 THR B O 1
ATOM 1638 N N . HIS B 1 21 ? 16.250 -2.546 34.495 1.00 45.71 19 HIS B N 1
ATOM 1639 C CA . HIS B 1 21 ? 17.529 -3.081 34.152 1.00 45.96 19 HIS B CA 1
ATOM 1640 C C . HIS B 1 21 ? 17.619 -3.052 32.632 1.00 45.97 19 HIS B C 1
ATOM 1641 O O . HIS B 1 21 ? 16.623 -3.331 31.957 1.00 46.56 19 HIS B O 1
ATOM 1648 N N . PHE B 1 22 ? 18.787 -2.729 32.088 1.00 45.78 20 PHE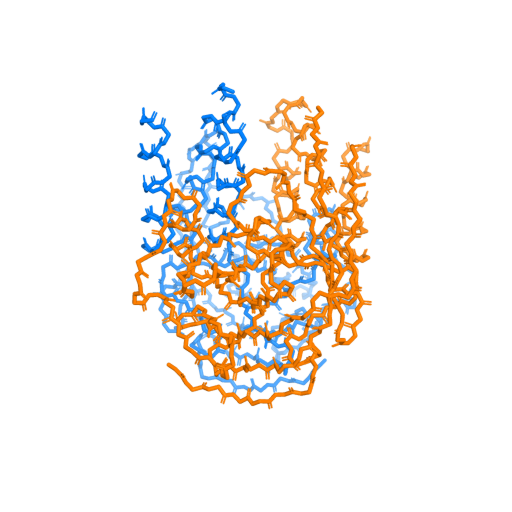 B N 1
ATOM 1649 C CA . PHE B 1 22 ? 18.971 -2.673 30.615 1.00 46.60 20 PHE B CA 1
ATOM 1650 C C . PHE B 1 22 ? 20.322 -3.273 30.272 1.00 46.89 20 PHE B C 1
ATOM 1651 O O . PHE B 1 22 ? 21.179 -3.400 31.146 1.00 47.47 20 PHE B O 1
ATOM 1659 N N . LYS B 1 23 ? 20.525 -3.635 29.007 1.00 48.02 21 LYS B N 1
ATOM 1660 C CA . LYS B 1 23 ? 21.747 -4.359 28.615 1.00 49.71 21 LYS B CA 1
ATOM 1661 C C . LYS B 1 23 ? 23.009 -3.492 28.493 1.00 47.85 21 LYS B C 1
ATOM 1662 O O . LYS B 1 23 ? 24.114 -3.928 28.869 1.00 48.60 21 LYS B O 1
ATOM 1668 N N . ASP B 1 24 ? 22.860 -2.291 27.940 1.00 45.71 22 ASP B N 1
ATOM 1669 C CA . ASP B 1 24 ? 24.025 -1.460 27.660 1.00 44.18 22 ASP B CA 1
ATOM 1670 C C . ASP B 1 24 ? 23.730 0.026 27.695 1.00 41.99 22 ASP B C 1
ATOM 1671 O O . ASP B 1 24 ? 22.658 0.437 28.106 1.00 41.34 22 ASP B O 1
ATOM 1676 N N . LEU B 1 25 ? 24.699 0.813 27.232 1.00 40.63 23 LEU B N 1
ATOM 1677 C CA . LEU B 1 25 ? 24.681 2.258 27.344 1.00 38.94 23 LEU B CA 1
ATOM 1678 C C . LEU B 1 25 ? 23.668 2.938 26.399 1.00 39.64 23 LEU B C 1
ATOM 1679 O O . LEU B 1 25 ? 23.244 4.057 26.656 1.00 39.11 23 LEU B O 1
ATOM 1684 N N . GLN B 1 26 ? 23.252 2.240 25.349 1.00 39.81 24 GLN B N 1
ATOM 1685 C CA . GLN B 1 26 ? 22.234 2.748 24.447 1.00 40.55 24 GLN B CA 1
ATOM 1686 C C . GLN B 1 26 ? 20.951 3.097 25.225 1.00 40.21 24 GLN B C 1
ATOM 1687 O O . GLN B 1 26 ? 20.213 4.010 24.845 1.00 39.41 24 GLN B O 1
ATOM 1693 N N . ALA B 1 27 ? 20.714 2.415 26.344 1.00 38.62 25 ALA B N 1
ATOM 1694 C CA . ALA B 1 27 ? 19.527 2.725 27.124 1.00 38.08 25 ALA B CA 1
ATOM 1695 C C . ALA B 1 27 ? 19.580 4.148 27.751 1.00 37.18 25 ALA B C 1
ATOM 1696 O O . ALA B 1 27 ? 18.548 4.681 28.170 1.00 36.09 25 ALA B O 1
ATOM 1698 N N . LEU B 1 28 ? 20.779 4.720 27.828 1.00 35.27 26 LEU B N 1
ATOM 1699 C CA . LEU B 1 28 ? 20.979 6.017 28.446 1.00 34.99 26 LEU B CA 1
ATOM 1700 C C . LEU B 1 28 ? 21.292 7.002 27.341 1.00 35.46 26 LEU B C 1
ATOM 1701 O O . LEU B 1 28 ? 21.630 8.159 27.603 1.00 35.10 26 LEU B O 1
ATOM 1706 N N . GLU B 1 29 ? 21.204 6.503 26.106 1.00 35.85 27 GLU B N 1
ATOM 1707 C CA . GLU B 1 29 ? 21.436 7.261 24.887 1.00 37.57 27 GLU B CA 1
ATOM 1708 C C . GLU B 1 29 ? 22.758 7.970 24.948 1.00 36.85 27 GLU B C 1
ATOM 1709 O O . GLU B 1 29 ? 22.879 9.119 24.534 1.00 36.34 27 GLU B O 1
ATOM 1715 N N . MET B 1 30 ? 23.751 7.282 25.492 1.00 36.91 28 MET B N 1
ATOM 1716 C CA . MET B 1 30 ? 25.100 7.795 25.430 1.00 37.13 28 MET B CA 1
ATOM 1717 C C . MET B 1 30 ? 25.680 7.497 24.042 1.00 38.28 28 MET B C 1
ATOM 1718 O O . MET B 1 30 ? 25.394 6.449 23.452 1.00 38.83 28 MET B O 1
ATOM 1723 N N . GLU B 1 31 ? 26.446 8.428 23.504 1.00 38.43 29 GLU B N 1
ATOM 1724 C CA . GLU B 1 31 ? 26.952 8.288 22.143 1.00 40.57 29 GLU B CA 1
ATOM 1725 C C . GLU B 1 31 ? 28.436 8.102 22.194 1.00 38.69 29 GLU B C 1
ATOM 1726 O O . GLU B 1 31 ? 29.119 8.774 22.983 1.00 38.03 29 GLU B O 1
ATOM 1732 N N . ARG B 1 32 ? 28.956 7.223 21.336 1.00 38.26 30 ARG B N 1
ATOM 1733 C CA . ARG B 1 32 ? 30.420 7.034 21.244 1.00 37.93 30 ARG B CA 1
ATOM 1734 C C . ARG B 1 32 ? 31.120 8.326 20.927 1.00 35.62 30 ARG B C 1
ATOM 1735 O O . ARG B 1 32 ? 30.685 9.085 20.050 1.00 33.78 30 ARG B O 1
ATOM 1743 N N . GLY B 1 33 ? 32.230 8.541 21.626 1.00 34.26 31 GLY B N 1
ATOM 1744 C CA . GLY B 1 33 ? 33.019 9.750 21.486 1.00 33.38 31 GLY B CA 1
ATOM 1745 C C . GLY B 1 33 ? 32.546 10.968 22.282 1.00 33.82 31 GLY B C 1
ATOM 1746 O O . GLY B 1 33 ? 33.164 12.051 22.158 1.00 34.8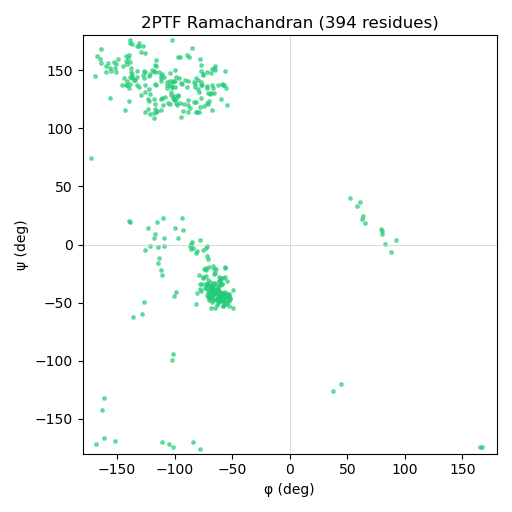2 31 GLY B O 1
ATOM 1747 N N . ARG B 1 34 ? 31.454 10.851 23.060 1.00 33.30 32 ARG B N 1
ATOM 1748 C CA A ARG B 1 34 ? 30.972 11.967 23.883 0.50 32.77 32 ARG B CA 1
ATOM 1749 C CA B ARG B 1 34 ? 31.021 11.985 23.879 0.50 33.06 32 ARG B CA 1
ATOM 1750 C C . ARG B 1 34 ? 31.399 11.780 25.343 1.00 32.59 32 ARG B C 1
ATOM 1751 O O . ARG B 1 34 ? 31.335 10.670 25.876 1.00 32.32 32 ARG B O 1
ATOM 1766 N N . LEU B 1 35 ? 31.770 12.871 25.987 1.00 31.46 33 LEU B N 1
ATOM 1767 C CA . LEU B 1 35 ? 32.102 12.869 27.372 1.00 31.41 33 LEU B CA 1
ATOM 1768 C C . LEU B 1 35 ? 30.909 13.352 28.195 1.00 30.53 33 LEU B C 1
ATOM 1769 O O . LEU B 1 35 ? 30.399 14.453 27.970 1.00 29.82 33 LEU B O 1
ATOM 1774 N N . TYR B 1 36 ? 30.488 12.542 29.170 1.00 29.87 34 TYR B N 1
ATOM 1775 C CA . TYR B 1 36 ? 29.380 12.905 30.047 1.00 29.71 34 TYR B CA 1
ATOM 1776 C C . TYR B 1 36 ? 29.807 13.343 31.446 1.00 29.55 34 TYR B C 1
ATOM 1777 O O . TYR B 1 36 ? 30.750 12.779 32.020 1.00 29.88 34 TYR B O 1
ATOM 1786 N N . GLU B 1 37 ? 29.138 14.364 31.991 1.00 29.77 35 GLU B N 1
ATOM 1787 C CA . GLU B 1 37 ? 29.387 14.814 33.384 1.00 30.19 35 GLU B CA 1
ATOM 1788 C C . GLU B 1 37 ? 28.508 13.986 34.328 1.00 30.30 35 GLU B C 1
ATOM 1789 O O . GLU B 1 37 ? 27.273 13.997 34.243 1.00 30.60 35 GLU B O 1
ATOM 1795 N N . THR B 1 38 ? 29.150 13.234 35.210 1.00 30.52 36 THR B N 1
ATOM 1796 C CA . THR B 1 38 ? 28.450 12.261 36.019 1.00 30.40 36 THR B CA 1
ATOM 1797 C C . THR B 1 38 ? 28.977 12.338 37.447 1.00 30.99 36 THR B C 1
ATOM 1798 O O . THR B 1 38 ? 29.980 13.020 37.731 1.00 31.50 36 THR B O 1
ATOM 1802 N N . ILE B 1 39 ? 28.325 11.606 38.339 1.00 31.02 37 ILE B N 1
ATOM 1803 C CA . ILE B 1 39 ? 28.858 11.414 39.677 1.00 30.53 37 ILE B CA 1
ATOM 1804 C C . ILE B 1 39 ? 29.366 9.978 39.684 1.00 30.76 37 ILE B C 1
ATOM 1805 O O . ILE B 1 39 ? 28.586 9.019 39.411 1.00 30.33 37 ILE B O 1
ATOM 1810 N N . VAL B 1 40 ? 30.659 9.837 39.963 1.00 28.85 38 VAL B N 1
ATOM 1811 C CA . VAL B 1 40 ? 31.267 8.534 40.053 1.00 28.53 38 VAL B CA 1
ATOM 1812 C C . VAL B 1 40 ? 31.353 8.170 41.538 1.00 29.61 38 VAL B C 1
ATOM 1813 O O . VAL B 1 40 ? 31.941 8.924 42.350 1.00 28.22 38 VAL B O 1
ATOM 1817 N N . VAL B 1 41 ? 30.718 7.041 41.872 1.00 30.24 39 VAL B N 1
ATOM 1818 C CA . VAL B 1 41 ? 30.753 6.487 43.233 1.00 31.26 39 VAL B CA 1
ATOM 1819 C C . VAL B 1 41 ? 31.780 5.330 43.333 1.00 32.01 39 VAL B C 1
ATOM 1820 O O . VAL B 1 41 ? 31.761 4.392 42.548 1.00 31.43 39 VAL B O 1
ATOM 1824 N N . THR B 1 42 ? 32.709 5.476 44.280 1.00 33.66 40 THR B N 1
ATOM 1825 C CA . THR B 1 42 ? 33.801 4.539 44.528 1.00 33.16 40 THR B CA 1
ATOM 1826 C C . THR B 1 42 ? 33.705 4.215 46.037 1.00 35.13 40 THR B C 1
ATOM 1827 O O . THR B 1 42 ? 32.918 4.842 46.786 1.00 34.71 40 THR B O 1
ATOM 1831 N N . TRP B 1 43 ? 34.484 3.230 46.489 1.00 35.88 41 TRP B N 1
ATOM 1832 C CA . TRP B 1 43 ? 34.481 2.816 47.904 1.00 36.53 41 TRP B CA 1
ATOM 1833 C C . TRP B 1 43 ? 35.805 2.159 48.239 1.00 38.37 41 TRP B C 1
ATOM 1834 O O . TRP B 1 43 ? 36.432 1.561 47.357 1.00 38.47 41 TRP B O 1
ATOM 1845 N N . ASP B 1 44 ? 36.246 2.291 49.496 1.00 40.40 42 ASP B N 1
ATOM 1846 C CA . ASP B 1 44 ? 37.473 1.622 49.955 1.00 41.59 42 ASP B CA 1
ATOM 1847 C C . ASP B 1 44 ? 37.189 0.171 50.373 1.00 42.26 42 ASP B C 1
ATOM 1848 O O . ASP B 1 44 ? 36.107 -0.352 50.107 1.00 41.30 42 ASP B O 1
ATOM 1853 N N . ASP B 1 45 ? 38.173 -0.473 51.009 1.00 44.33 43 ASP B N 1
ATOM 1854 C CA . ASP B 1 45 ? 38.029 -1.854 51.540 1.00 46.13 43 ASP B CA 1
ATOM 1855 C C . ASP B 1 45 ? 36.947 -2.070 52.569 1.00 45.40 43 ASP B C 1
ATOM 1856 O O . ASP B 1 45 ? 36.403 -3.155 52.647 1.00 45.62 43 ASP B O 1
ATOM 1861 N N . SER B 1 46 ? 36.625 -1.030 53.334 1.00 45.27 44 SER B N 1
ATOM 1862 C CA . SER B 1 46 ? 35.597 -1.108 54.368 1.00 45.50 44 SER B CA 1
ATOM 1863 C C . SER B 1 46 ? 34.257 -0.691 53.823 1.00 45.69 44 SER B C 1
ATOM 1864 O O . SER B 1 46 ? 33.313 -0.459 54.613 1.00 45.22 44 SER B O 1
ATOM 1867 N N . MET B 1 47 ? 34.181 -0.583 52.481 1.00 44.41 45 MET B N 1
ATOM 1868 C CA . MET B 1 47 ? 32.987 -0.135 51.780 1.00 44.01 45 MET B CA 1
ATOM 1869 C C . MET B 1 47 ? 32.518 1.261 52.193 1.00 42.61 45 MET B C 1
ATOM 1870 O O . MET B 1 47 ? 31.322 1.519 52.211 1.00 42.31 45 MET B O 1
ATOM 1875 N N . VAL B 1 48 ? 33.446 2.144 52.541 1.00 41.39 46 VAL B N 1
ATOM 1876 C CA . VAL B 1 48 ? 33.114 3.538 52.822 1.00 40.94 46 VAL B CA 1
ATOM 1877 C C . VAL B 1 48 ? 32.940 4.272 51.473 1.00 40.12 46 VAL B C 1
ATOM 1878 O O . VAL B 1 48 ? 33.904 4.426 50.719 1.00 40.11 46 VAL B O 1
ATOM 1882 N N . GLY B 1 49 ? 31.718 4.710 51.191 1.00 38.73 47 GLY B N 1
ATOM 1883 C CA . GLY B 1 49 ? 31.374 5.457 49.969 1.00 38.14 47 GLY B CA 1
ATOM 1884 C C . GLY B 1 49 ? 32.127 6.757 49.733 1.00 38.03 47 GLY B C 1
ATOM 1885 O O . GLY B 1 49 ? 32.328 7.536 50.670 1.00 38.05 47 GLY B O 1
ATOM 1886 N N . ASN B 1 50 ? 32.551 6.986 48.482 1.00 36.23 48 ASN B N 1
ATOM 1887 C CA . ASN B 1 50 ? 32.953 8.321 48.021 1.00 35.51 48 ASN B CA 1
ATOM 1888 C C . ASN B 1 50 ? 32.174 8.689 46.715 1.00 36.25 48 ASN B C 1
ATOM 1889 O O . ASN B 1 50 ? 31.903 7.825 45.851 1.00 35.35 48 ASN B O 1
ATOM 1894 N N . ALA B 1 51 ? 31.859 9.977 46.564 1.00 35.07 49 ALA B N 1
ATOM 1895 C CA . ALA B 1 51 ? 31.199 10.453 45.380 1.00 33.90 49 ALA B CA 1
ATOM 1896 C C . ALA B 1 51 ? 31.941 11.670 44.920 1.00 34.58 49 ALA B C 1
ATOM 1897 O O . ALA B 1 51 ? 32.338 12.514 45.738 1.00 34.71 49 ALA B O 1
ATOM 1899 N N . ALA B 1 52 ? 32.168 11.767 43.605 1.00 33.70 50 ALA B N 1
ATOM 1900 C CA . ALA B 1 52 ? 32.729 12.998 43.051 1.00 32.65 50 ALA B CA 1
ATOM 1901 C C . ALA B 1 52 ? 32.281 13.190 41.594 1.00 32.78 50 ALA B C 1
ATOM 1902 O O . ALA B 1 52 ? 32.038 12.181 40.873 1.00 31.96 50 ALA B O 1
ATOM 1904 N N . PRO B 1 53 ? 32.201 14.458 41.131 1.00 32.24 51 PRO B N 1
ATOM 1905 C CA . PRO B 1 53 ? 31.950 14.615 39.677 1.00 31.82 51 PRO B CA 1
ATOM 1906 C C . PRO B 1 53 ? 33.153 14.176 38.845 1.00 31.02 51 PRO B C 1
ATOM 1907 O O . PRO B 1 53 ? 34.273 14.653 39.065 1.00 31.01 51 PRO B O 1
ATOM 1911 N N . ILE B 1 54 ? 32.910 13.326 37.862 1.00 29.93 52 ILE B N 1
ATOM 1912 C CA . ILE B 1 54 ? 33.969 12.841 36.972 1.00 29.69 52 ILE B CA 1
ATOM 1913 C C . ILE B 1 54 ? 33.423 12.747 35.559 1.00 29.37 52 ILE B C 1
ATOM 1914 O O . ILE B 1 54 ? 32.334 12.268 35.346 1.00 30.21 52 ILE B O 1
ATOM 1919 N N . GLY B 1 55 ? 34.191 13.172 34.577 1.00 30.68 53 GLY B N 1
ATOM 1920 C CA . GLY B 1 55 ? 33.811 12.965 33.178 1.00 30.38 53 GLY B CA 1
ATOM 1921 C C . GLY B 1 55 ? 33.928 11.512 32.734 1.00 30.59 53 GLY B C 1
ATOM 1922 O O . GLY B 1 55 ? 34.933 10.831 32.996 1.00 31.46 53 GLY B O 1
ATOM 1923 N N . VAL B 1 56 ? 32.932 11.037 32.006 1.00 29.73 54 VAL B N 1
ATOM 1924 C CA . VAL B 1 56 ? 32.949 9.660 31.578 1.00 29.20 54 VAL B CA 1
ATOM 1925 C C . VAL B 1 56 ? 32.884 9.661 30.069 1.00 30.59 54 VAL B C 1
ATOM 1926 O O . VAL B 1 56 ? 31.881 10.066 29.502 1.00 32.27 54 VAL B O 1
ATOM 1930 N N . LEU B 1 57 ? 33.956 9.245 29.405 1.00 31.29 55 LEU B N 1
ATOM 1931 C CA . LEU B 1 57 ? 33.938 9.108 27.941 1.00 32.10 55 LEU B CA 1
ATOM 1932 C C . LEU B 1 57 ? 33.270 7.803 27.451 1.00 31.67 55 LEU B C 1
ATOM 1933 O O . LEU B 1 57 ? 33.769 6.729 27.662 1.00 30.92 55 LEU B O 1
ATOM 1938 N N . CYS B 1 58 ? 32.146 7.917 26.763 1.00 33.05 56 CYS B N 1
ATOM 1939 C CA . CYS B 1 58 ? 31.531 6.782 26.107 1.00 33.33 56 CYS B CA 1
ATOM 1940 C C . CYS B 1 58 ? 32.337 6.350 24.868 1.00 33.88 56 CYS B C 1
ATOM 1941 O O . CYS B 1 58 ? 32.575 7.160 23.953 1.00 34.46 56 CYS B O 1
ATOM 1944 N N . THR B 1 59 ? 32.786 5.098 24.852 1.00 33.80 57 THR B N 1
ATOM 1945 C CA . THR B 1 59 ? 33.622 4.604 23.755 1.00 34.37 57 THR B CA 1
ATOM 1946 C C . THR B 1 59 ? 32.960 3.452 23.002 1.00 35.49 57 THR B C 1
ATOM 1947 O O . THR B 1 59 ? 33.602 2.843 22.132 1.00 37.35 57 THR B O 1
ATOM 1951 N N . GLY B 1 60 ? 31.714 3.121 23.333 1.00 35.98 58 GLY B N 1
ATOM 1952 C CA . GLY B 1 60 ? 31.015 2.011 22.681 1.00 36.28 58 GLY B CA 1
ATOM 1953 C C . GLY B 1 60 ? 29.791 1.614 23.462 1.00 36.81 58 GLY B C 1
ATOM 1954 O O . GLY B 1 60 ? 29.493 2.273 24.431 1.00 38.25 58 GLY B O 1
ATOM 1955 N N . ASP B 1 61 ? 29.096 0.548 23.070 1.00 36.58 59 ASP B N 1
ATOM 1956 C CA . ASP B 1 61 ? 27.849 0.161 23.729 1.00 37.94 59 ASP B CA 1
ATOM 1957 C C . ASP B 1 61 ? 27.980 -0.163 25.213 1.00 38.01 59 ASP B C 1
ATOM 1958 O O . ASP B 1 61 ? 27.013 -0.003 25.983 1.00 38.10 59 ASP B O 1
ATOM 1963 N N . ASP B 1 62 ? 29.145 -0.689 25.600 1.00 36.89 60 ASP B N 1
ATOM 1964 C CA . ASP B 1 62 ? 29.353 -1.113 26.955 1.00 36.62 60 ASP B CA 1
ATOM 1965 C C . ASP B 1 62 ? 30.726 -0.751 27.512 1.00 35.72 60 ASP B C 1
ATOM 1966 O O . ASP B 1 62 ? 31.119 -1.325 28.502 1.00 36.42 60 ASP B O 1
ATOM 1971 N N . THR B 1 63 ? 31.437 0.215 26.902 1.00 34.13 61 THR B N 1
ATOM 1972 C CA . THR B 1 63 ? 32.737 0.639 27.379 1.00 32.63 61 THR B CA 1
ATOM 1973 C C . THR B 1 63 ? 32.826 2.154 27.633 1.00 32.45 61 THR B C 1
ATOM 1974 O O . THR B 1 63 ? 32.241 2.977 26.904 1.00 32.34 61 THR B O 1
ATOM 1978 N N . VAL B 1 64 ? 33.642 2.528 28.612 1.00 31.92 62 VAL B N 1
ATOM 1979 C CA . VAL B 1 64 ? 33.862 3.925 28.900 1.00 31.29 62 VAL B CA 1
ATOM 1980 C C . VAL B 1 64 ? 35.318 4.074 29.269 1.00 31.90 62 VAL B C 1
ATOM 1981 O O . VAL B 1 64 ? 35.989 3.073 29.627 1.00 31.36 62 VAL B O 1
ATOM 1985 N N . THR B 1 65 ? 35.785 5.334 29.200 1.00 31.72 63 THR B N 1
ATOM 1986 C CA . THR B 1 65 ? 37.086 5.764 29.685 1.00 30.77 63 THR B CA 1
ATOM 1987 C C . THR B 1 65 ? 36.950 6.925 30.666 1.00 30.50 63 THR B C 1
ATOM 1988 O O . THR B 1 65 ? 36.171 7.827 30.421 1.00 30.94 63 THR B O 1
ATOM 1992 N N . LEU B 1 66 ? 37.713 6.889 31.769 1.00 30.59 64 LEU B N 1
ATOM 1993 C CA . LEU B 1 66 ? 37.774 7.983 32.750 1.00 29.67 64 LEU B CA 1
ATOM 1994 C C . LEU B 1 66 ? 39.189 8.500 32.742 1.00 29.86 64 LEU B C 1
ATOM 1995 O O . LEU B 1 66 ? 40.106 7.715 32.492 1.00 28.95 64 LEU B O 1
ATOM 2000 N N . TYR B 1 67 ? 39.378 9.796 33.003 1.00 30.90 65 TYR B N 1
ATOM 2001 C CA . TYR B 1 67 ? 40.704 10.381 33.120 1.00 32.72 65 TYR B CA 1
ATOM 2002 C C . TYR B 1 67 ? 40.839 10.925 34.540 1.00 34.10 65 TYR B C 1
ATOM 2003 O O . TYR B 1 67 ? 40.128 11.861 34.918 1.00 34.13 65 TYR B O 1
ATOM 2012 N N . LEU B 1 68 ? 41.727 10.314 35.339 1.00 34.54 66 LEU B N 1
ATOM 2013 C CA . LEU B 1 68 ? 41.737 10.538 36.807 1.00 35.72 66 LEU B CA 1
ATOM 2014 C C . LEU B 1 68 ? 43.013 11.161 37.315 1.00 37.14 66 LEU B C 1
ATOM 2015 O O . LEU B 1 68 ? 44.064 10.553 37.324 1.00 36.84 66 LEU B O 1
ATOM 2020 N N . TYR B 1 69 ? 42.923 12.417 37.710 1.00 40.29 67 TYR B N 1
ATOM 2021 C CA . TYR B 1 69 ? 44.079 13.091 38.286 1.00 43.69 67 TYR B CA 1
ATOM 2022 C C . TYR B 1 69 ? 44.478 12.470 39.609 1.00 44.29 67 TYR B C 1
ATOM 2023 O O . TYR B 1 69 ? 43.644 11.914 40.321 1.00 44.17 67 TYR B O 1
ATOM 2032 N N . GLN B 1 70 ? 45.767 12.592 39.902 1.00 45.21 68 GLN B N 1
ATOM 2033 C CA . GLN B 1 70 ? 46.418 12.088 41.095 1.00 46.55 68 GLN B CA 1
ATOM 2034 C C . GLN B 1 70 ? 45.798 12.603 42.374 1.00 45.42 68 GLN B C 1
ATOM 2035 O O . GLN B 1 70 ? 45.280 13.713 42.422 1.00 46.68 68 GLN B O 1
ATOM 2041 N N . GLY B 1 71 ? 45.860 11.797 43.415 1.00 45.11 69 GLY B N 1
ATOM 2042 C CA . GLY B 1 71 ? 45.648 12.294 44.762 1.00 44.11 69 GLY B CA 1
ATOM 2043 C C . GLY B 1 71 ? 44.210 12.512 45.163 1.00 44.11 69 GLY B C 1
ATOM 2044 O O . GLY B 1 71 ? 43.940 13.150 46.191 1.00 45.40 69 GLY B O 1
ATOM 2045 N N . THR B 1 72 ? 43.269 11.988 44.383 1.00 42.29 70 THR B N 1
ATOM 2046 C CA . THR B 1 72 ? 41.885 12.044 44.806 1.00 39.58 70 THR B CA 1
ATOM 2047 C C . THR B 1 72 ? 41.549 10.696 45.462 1.00 39.41 70 THR B C 1
ATOM 2048 O O . THR B 1 72 ? 42.232 9.692 45.222 1.00 38.68 70 THR B O 1
ATOM 2052 N N . ARG B 1 73 ? 40.479 10.670 46.253 1.00 38.61 71 ARG B N 1
ATOM 2053 C CA . ARG B 1 73 ? 39.975 9.429 46.819 1.00 38.98 71 ARG B CA 1
ATOM 2054 C C . ARG B 1 73 ? 39.380 8.549 45.732 1.00 36.49 71 ARG B C 1
ATOM 2055 O O . ARG B 1 73 ? 39.474 7.322 45.782 1.00 35.79 71 ARG B O 1
ATOM 2063 N N . THR B 1 74 ? 38.752 9.197 44.744 1.00 35.02 72 THR B N 1
ATOM 2064 C CA . THR B 1 74 ? 38.241 8.511 43.553 1.00 32.73 72 THR B CA 1
ATOM 2065 C C . THR B 1 74 ? 39.278 7.583 42.901 1.00 32.20 72 THR B C 1
ATOM 2066 O O . THR B 1 74 ? 39.002 6.403 42.722 1.00 30.88 72 THR B O 1
ATOM 2070 N N . VAL B 1 75 ? 40.454 8.115 42.569 1.00 31.94 73 VAL B N 1
ATOM 2071 C CA . VAL B 1 75 ? 41.488 7.307 41.911 1.00 33.53 73 VAL B CA 1
ATOM 2072 C C . VAL B 1 75 ? 42.098 6.274 42.867 1.00 35.02 73 VAL B C 1
ATOM 2073 O O . VAL B 1 75 ? 42.314 5.118 42.475 1.00 35.71 73 VAL B O 1
ATOM 2077 N N . GLU B 1 76 ? 42.336 6.669 44.119 1.00 36.73 74 GLU B N 1
ATOM 2078 C CA . GLU B 1 76 ? 42.776 5.750 45.162 1.00 38.28 74 GLU B CA 1
ATOM 2079 C C . GLU B 1 76 ? 41.837 4.567 45.288 1.00 36.98 74 GLU B C 1
ATOM 2080 O O . GLU B 1 76 ? 42.275 3.400 45.337 1.00 37.34 74 GLU B O 1
ATOM 2086 N N . ASN B 1 77 ? 40.542 4.843 45.347 1.00 35.66 75 ASN B N 1
ATOM 2087 C CA . ASN B 1 77 ? 39.578 3.749 45.447 1.00 35.41 75 ASN B CA 1
ATOM 2088 C C . ASN B 1 77 ? 39.524 2.873 44.218 1.00 35.55 75 ASN B C 1
ATOM 2089 O O . ASN B 1 77 ? 39.435 1.669 44.356 1.00 35.61 75 ASN B O 1
ATOM 2094 N N . VAL B 1 78 ? 39.540 3.480 43.025 1.00 35.35 76 VAL B N 1
ATOM 2095 C CA . VAL B 1 78 ? 39.345 2.749 41.776 1.00 35.99 76 VAL B CA 1
ATOM 2096 C C . VAL B 1 78 ? 40.537 1.852 41.450 1.00 36.33 76 VAL B C 1
ATOM 2097 O O . VAL B 1 78 ? 40.341 0.748 40.965 1.00 35.37 76 VAL B O 1
ATOM 2101 N N . LEU B 1 79 ? 41.754 2.347 41.709 1.00 36.97 77 LEU B N 1
ATOM 2102 C CA . LEU B 1 79 ? 42.965 1.592 41.448 1.00 37.59 77 LEU B CA 1
ATOM 2103 C C . LEU B 1 79 ? 43.090 0.476 42.476 1.00 38.06 77 LEU B C 1
ATOM 2104 O O . LEU B 1 79 ? 43.763 -0.515 42.231 1.00 38.19 77 LEU B O 1
ATOM 2109 N N . ASN B 1 80 ? 42.421 0.650 43.612 1.00 37.72 78 ASN B N 1
ATOM 2110 C CA . ASN B 1 80 ? 42.450 -0.340 44.662 1.00 37.45 78 ASN B CA 1
ATOM 2111 C C . ASN B 1 80 ? 41.529 -1.501 44.462 1.00 36.37 78 ASN B C 1
ATOM 2112 O O . ASN B 1 80 ? 41.952 -2.608 44.770 1.00 35.88 78 ASN B O 1
ATOM 2117 N N . ASN B 1 81 ? 40.289 -1.285 43.991 1.00 33.92 79 ASN B N 1
ATOM 2118 C CA . ASN B 1 81 ? 39.371 -2.410 43.747 1.00 33.09 79 ASN B CA 1
ATOM 2119 C C . ASN B 1 81 ? 38.827 -2.572 42.297 1.00 32.91 79 ASN B C 1
ATOM 2120 O O . ASN B 1 81 ? 38.043 -3.480 42.028 1.00 32.80 79 ASN B O 1
ATOM 2125 N N . GLY B 1 82 ? 39.189 -1.685 41.385 1.00 32.74 80 GLY B N 1
ATOM 2126 C CA . GLY B 1 82 ? 38.773 -1.858 39.991 1.00 33.58 80 GLY B CA 1
ATOM 2127 C C . GLY B 1 82 ? 37.277 -1.817 39.760 1.00 34.06 80 GLY B C 1
ATOM 2128 O O . GLY B 1 82 ? 36.804 -2.358 38.781 1.00 34.77 80 GLY B O 1
ATOM 2129 N N . ARG B 1 83 ? 36.526 -1.197 40.677 1.00 34.40 81 ARG B N 1
ATOM 2130 C CA . ARG B 1 83 ? 35.081 -1.088 40.538 1.00 34.12 81 ARG B CA 1
ATOM 2131 C C . ARG B 1 83 ? 34.532 0.283 40.907 1.00 33.01 81 ARG B C 1
ATOM 2132 O O . ARG B 1 83 ? 35.065 0.955 41.788 1.00 31.61 81 ARG B O 1
ATOM 2140 N N . PHE B 1 84 ? 33.433 0.670 40.230 1.00 32.05 82 PHE B N 1
ATOM 2141 C CA . PHE B 1 84 ? 32.759 1.938 40.496 1.00 30.98 82 PHE B CA 1
ATOM 2142 C C . PHE B 1 84 ? 31.366 1.905 39.881 1.00 31.10 82 PHE B C 1
ATOM 2143 O O . PHE B 1 84 ? 31.050 0.980 39.148 1.00 30.64 82 PHE B O 1
ATOM 2151 N N . THR B 1 85 ? 30.523 2.888 40.233 1.00 30.65 83 THR B N 1
ATOM 2152 C CA . THR B 1 85 ? 29.370 3.167 39.412 1.00 30.46 83 THR B CA 1
ATOM 2153 C C . THR B 1 85 ? 29.432 4.556 38.848 1.00 29.58 83 THR B C 1
ATOM 2154 O O . THR B 1 85 ? 29.964 5.477 39.466 1.00 29.35 83 THR B O 1
ATOM 2158 N N . VAL B 1 86 ? 28.846 4.688 37.665 1.00 30.05 84 VAL B N 1
ATOM 2159 C CA . VAL B 1 86 ? 28.630 5.986 37.027 1.00 28.45 84 VAL B CA 1
ATOM 2160 C C . VAL B 1 86 ? 27.144 6.312 37.221 1.00 28.42 84 VAL B C 1
ATOM 2161 O O . VAL B 1 86 ? 26.255 5.487 36.927 1.00 27.66 84 VAL B O 1
ATOM 2165 N N . ASN B 1 87 ? 26.894 7.513 37.725 1.00 27.37 85 ASN B N 1
ATOM 2166 C CA . ASN B 1 87 ? 25.576 7.936 38.163 1.00 27.84 85 ASN B CA 1
ATOM 2167 C C . ASN B 1 87 ? 25.156 9.208 37.413 1.00 28.36 85 ASN B C 1
ATOM 2168 O O . ASN B 1 87 ? 25.899 10.239 37.386 1.00 27.40 85 ASN B O 1
ATOM 2173 N N . VAL B 1 88 ? 23.989 9.124 36.778 1.00 28.93 86 VAL B N 1
ATOM 2174 C CA . VAL B 1 88 ? 23.421 10.268 36.062 1.00 30.37 86 VAL B CA 1
ATOM 2175 C C . VAL B 1 88 ? 22.507 11.079 36.955 1.00 31.76 86 VAL B C 1
ATOM 2176 O O . VAL B 1 88 ? 21.491 10.571 37.485 1.00 32.33 86 VAL B O 1
ATOM 2180 N N . THR B 1 89 ? 22.859 12.345 37.110 1.00 32.89 87 THR B N 1
ATOM 2181 C CA . THR B 1 89 ? 21.997 13.281 37.783 1.00 33.79 87 THR B CA 1
ATOM 2182 C C . THR B 1 89 ? 22.128 14.648 37.109 1.00 34.91 87 THR B C 1
ATOM 2183 O O . THR B 1 89 ? 23.142 14.925 36.483 1.00 34.80 87 THR B O 1
ATOM 2187 N N . LEU B 1 90 ? 21.072 15.464 37.196 1.00 36.06 88 LEU B N 1
ATOM 2188 C CA . LEU B 1 90 ? 21.130 16.865 36.776 1.00 37.36 88 LEU B CA 1
ATOM 2189 C C . LEU B 1 90 ? 20.884 17.780 37.976 1.00 37.45 88 LEU B C 1
ATOM 2190 O O . LEU B 1 90 ? 20.743 18.998 37.826 1.00 39.18 88 LEU B O 1
ATOM 2195 N N . ASP B 1 91 ? 20.852 17.204 39.173 1.00 36.72 89 ASP B N 1
ATOM 2196 C CA . ASP B 1 91 ? 20.708 17.975 40.400 1.00 36.12 89 ASP B CA 1
ATOM 2197 C C . ASP B 1 91 ? 21.926 18.829 40.678 1.00 35.90 89 ASP B C 1
ATOM 2198 O O . ASP B 1 91 ? 23.002 18.296 40.973 1.00 36.57 89 ASP B O 1
ATOM 2203 N N . PRO B 1 92 ? 21.763 20.164 40.657 1.00 35.40 90 PRO B N 1
ATOM 2204 C CA . PRO B 1 92 ? 22.956 20.970 40.886 1.00 34.41 90 PRO B CA 1
ATOM 2205 C C . PRO B 1 92 ? 23.537 20.833 42.274 1.00 34.11 90 PRO B C 1
ATOM 2206 O O . PRO B 1 92 ? 24.726 21.116 42.436 1.00 33.99 90 PRO B O 1
ATOM 2210 N N . LEU B 1 93 ? 22.736 20.477 43.286 1.00 33.93 91 LEU B N 1
ATOM 2211 C CA . LEU B 1 93 ? 23.310 20.454 44.657 1.00 34.63 91 LEU B CA 1
ATOM 2212 C C . LEU B 1 93 ? 24.145 19.204 44.912 1.00 34.69 91 LEU B C 1
ATOM 2213 O O . LEU B 1 93 ? 25.045 19.213 45.743 1.00 34.48 91 LEU B O 1
ATOM 2218 N N . ILE B 1 94 ? 23.841 18.133 44.194 1.00 34.65 92 ILE B N 1
ATOM 2219 C CA . ILE B 1 94 ? 24.619 16.916 44.291 1.00 35.86 92 ILE B CA 1
ATOM 2220 C C . ILE B 1 94 ? 26.005 17.119 43.668 1.00 35.94 92 ILE B C 1
ATOM 2221 O O . ILE B 1 94 ? 27.016 16.766 44.281 1.00 35.96 92 ILE B O 1
ATOM 2226 N N . PHE B 1 95 ? 26.076 17.737 42.480 1.00 35.81 93 PHE B N 1
ATOM 2227 C CA . PHE B 1 95 ? 27.373 18.067 41.910 1.00 35.53 93 PHE B CA 1
ATOM 2228 C C . PHE B 1 95 ? 28.153 18.989 42.885 1.00 35.86 93 PHE B C 1
ATOM 2229 O O . PHE B 1 95 ? 29.371 18.856 43.070 1.00 35.32 93 PHE B O 1
ATOM 2237 N N . THR B 1 96 ? 27.427 19.954 43.469 1.00 35.81 94 THR B N 1
ATOM 2238 C CA . THR B 1 96 ? 28.014 20.988 44.287 1.00 35.79 94 THR B CA 1
ATOM 2239 C C . THR B 1 96 ? 28.573 20.397 45.579 1.00 36.15 94 THR B C 1
ATOM 2240 O O . THR B 1 96 ? 29.715 20.647 45.921 1.00 36.20 94 THR B O 1
ATOM 2244 N N . ASP B 1 97 ? 27.770 19.593 46.263 1.00 36.26 95 ASP B N 1
ATOM 2245 C CA . ASP B 1 97 ? 28.141 19.056 47.555 1.00 38.57 95 ASP B CA 1
ATOM 2246 C C . ASP B 1 97 ? 29.275 18.023 47.457 1.00 39.49 95 ASP B C 1
ATOM 2247 O O . ASP B 1 97 ? 30.129 17.940 48.375 1.00 39.20 95 ASP B O 1
ATOM 2252 N N . SER B 1 98 ? 29.299 17.282 46.345 1.00 38.52 96 SER B N 1
ATOM 2253 C CA . SER B 1 98 ? 30.321 16.293 46.154 1.00 39.42 96 SER B CA 1
ATOM 2254 C C . SER B 1 98 ? 31.591 16.879 45.586 1.00 39.57 96 SER B C 1
ATOM 2255 O O . SER B 1 98 ? 32.573 16.171 45.454 1.00 40.66 96 SER B O 1
ATOM 2258 N N . THR B 1 99 ? 31.583 18.176 45.282 1.00 39.91 97 THR B N 1
ATOM 2259 C CA . THR B 1 99 ? 32.786 18.911 44.866 1.00 39.46 97 THR B CA 1
ATOM 2260 C C . THR B 1 99 ? 33.384 19.675 46.044 1.00 40.69 97 THR B C 1
ATOM 2261 O O . THR B 1 99 ? 34.613 19.762 46.187 1.00 41.92 97 THR B O 1
ATOM 2265 N N . LEU B 1 100 ? 32.520 20.281 46.849 1.00 41.22 98 LEU B N 1
ATOM 2266 C CA . LEU B 1 100 ? 32.947 21.163 47.927 1.00 42.06 98 LEU B CA 1
ATOM 2267 C C . LEU B 1 100 ? 33.424 20.313 49.105 1.00 42.87 98 LEU B C 1
ATOM 2268 O O . LEU B 1 100 ? 34.352 20.691 49.822 1.00 43.93 98 LEU B O 1
ATOM 2273 N N . GLY B 1 101 ? 32.786 19.163 49.292 1.00 42.74 99 GLY B N 1
ATOM 2274 C CA . GLY B 1 101 ? 33.199 18.215 50.313 1.00 43.08 99 GLY B CA 1
ATOM 2275 C C . GLY B 1 101 ? 32.618 16.852 50.009 1.00 43.39 99 GLY B C 1
ATOM 2276 O O . GLY B 1 101 ? 32.655 16.396 48.872 1.00 43.20 99 GLY B O 1
ATOM 2277 N N . ASP B 1 102 ? 32.034 16.227 51.009 1.00 43.97 100 ASP B N 1
ATOM 2278 C CA . ASP B 1 102 ? 31.650 14.845 50.886 1.00 45.71 100 ASP B CA 1
ATOM 2279 C C . ASP B 1 102 ? 30.192 14.684 51.104 1.00 46.02 100 ASP B C 1
ATOM 2280 O O . ASP B 1 102 ? 29.573 15.439 51.866 1.00 46.21 100 ASP B O 1
ATOM 2285 N N . LEU B 1 103 ? 29.638 13.713 50.389 1.00 45.93 101 LEU B N 1
ATOM 2286 C CA . LEU B 1 103 ? 28.271 13.339 50.570 1.00 46.04 101 LEU B CA 1
ATOM 2287 C C . LEU B 1 103 ? 28.171 12.536 51.858 1.00 47.49 101 LEU B C 1
ATOM 2288 O O . LEU B 1 103 ? 29.100 11.809 52.251 1.00 47.37 101 LEU B O 1
ATOM 2293 N N . GLU B 1 104 ? 27.043 12.706 52.528 1.00 49.18 102 GLU B N 1
ATOM 2294 C CA . GLU B 1 104 ? 26.744 11.960 53.725 1.00 51.29 102 GLU B CA 1
ATOM 2295 C C . GLU B 1 104 ? 26.295 10.545 53.370 1.00 51.50 102 GLU B C 1
ATOM 2296 O O . GLU B 1 104 ? 25.867 10.280 52.231 1.00 51.08 102 GLU B O 1
ATOM 2302 N N . GLU B 1 105 ? 26.405 9.648 54.351 1.00 51.27 103 GLU B N 1
ATOM 2303 C CA . GLU B 1 105 ? 26.202 8.217 54.144 1.00 51.30 103 GLU B CA 1
ATOM 2304 C C . GLU B 1 105 ? 24.879 7.839 53.507 1.00 50.55 103 GLU B C 1
ATOM 2305 O O . GLU B 1 105 ? 24.799 6.838 52.804 1.00 50.29 103 GLU B O 1
ATOM 2311 N N . ASP B 1 106 ? 23.839 8.622 53.770 1.00 50.48 104 ASP B N 1
ATOM 2312 C CA . ASP B 1 106 ? 22.502 8.290 53.293 1.00 50.36 104 ASP B CA 1
ATOM 2313 C C . ASP B 1 106 ? 22.395 8.587 51.795 1.00 49.55 1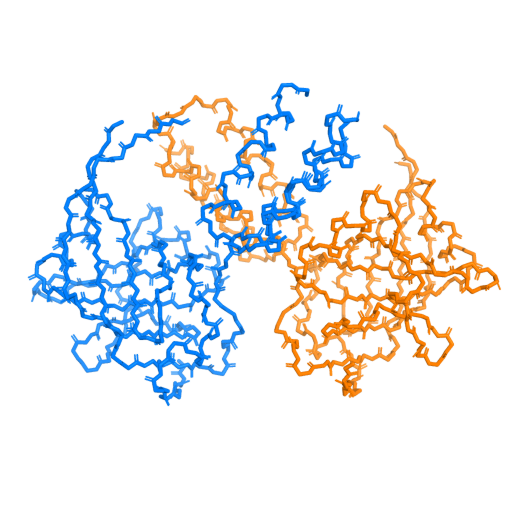04 ASP B C 1
ATOM 2314 O O . ASP B 1 106 ? 21.369 8.278 51.160 1.00 49.11 104 ASP B O 1
ATOM 2319 N N . MET B 1 107 ? 23.461 9.174 51.244 1.00 47.84 105 MET B N 1
ATOM 2320 C CA . MET B 1 107 ? 23.499 9.462 49.813 1.00 47.32 105 MET B CA 1
ATOM 2321 C C . MET B 1 107 ? 23.999 8.260 48.971 1.00 47.14 105 MET B C 1
ATOM 2322 O O . MET B 1 107 ? 23.957 8.291 47.725 1.00 48.03 105 MET B O 1
ATOM 2327 N N . PHE B 1 108 ? 24.398 7.190 49.661 1.00 45.85 106 PHE B N 1
ATOM 2328 C CA . PHE B 1 108 ? 24.816 5.937 49.018 1.00 44.88 106 PHE B CA 1
ATOM 2329 C C . PHE B 1 108 ? 23.811 4.785 49.145 1.00 45.20 106 PHE B C 1
ATOM 2330 O O . PHE B 1 108 ? 23.191 4.604 50.169 1.00 45.94 106 PHE B O 1
ATOM 2338 N N . SER B 1 109 ? 23.643 4.025 48.072 1.00 45.20 107 SER B N 1
ATOM 2339 C CA . SER B 1 109 ? 22.768 2.871 48.062 1.00 45.36 107 SER B CA 1
ATOM 2340 C C . SER B 1 109 ? 23.528 1.668 47.516 1.00 44.58 107 SER B C 1
ATOM 2341 O O . SER B 1 109 ? 24.566 1.817 46.868 1.00 43.54 107 SER B O 1
ATOM 2344 N N . HIS B 1 110 ? 22.940 0.491 47.729 1.00 43.95 108 HIS B N 1
ATOM 2345 C CA . HIS B 1 110 ? 23.559 -0.784 47.378 1.00 43.16 108 HIS B CA 1
ATOM 2346 C C . HIS B 1 110 ? 22.966 -1.318 46.116 1.00 41.76 108 HIS B C 1
ATOM 2347 O O . HIS B 1 110 ? 21.757 -1.276 45.927 1.00 41.36 108 HIS B O 1
ATOM 2354 N N . TYR B 1 111 ? 23.825 -1.798 45.232 1.00 40.46 109 TYR B N 1
ATOM 2355 C CA . TYR B 1 111 ? 23.356 -2.637 44.153 1.00 40.08 109 TYR B CA 1
ATOM 2356 C C . TYR B 1 111 ? 24.390 -3.736 44.010 1.00 40.62 109 TYR B C 1
ATOM 2357 O O . TYR B 1 111 ? 25.598 -3.459 43.836 1.00 40.38 109 TYR B O 1
ATOM 2366 N N . ARG B 1 112 ? 23.924 -4.980 44.112 1.00 41.19 110 ARG B N 1
ATOM 2367 C CA . ARG B 1 112 ? 24.802 -6.152 44.173 1.00 41.62 110 ARG B CA 1
ATOM 2368 C C . ARG B 1 112 ? 26.051 -5.818 45.000 1.00 42.02 110 ARG B C 1
ATOM 2369 O O . ARG B 1 112 ? 25.937 -5.333 46.122 1.00 42.36 110 ARG B O 1
ATOM 2377 N N . ASP B 1 113 ? 27.248 -6.022 44.462 1.00 42.70 111 ASP B N 1
ATOM 2378 C CA . ASP B 1 113 ? 28.437 -5.692 45.252 1.00 42.85 111 ASP B CA 1
ATOM 2379 C C . ASP B 1 113 ? 28.956 -4.270 44.971 1.00 41.90 111 ASP B C 1
ATOM 2380 O O . ASP B 1 113 ? 30.149 -3.974 45.173 1.00 41.39 111 ASP B O 1
ATOM 2385 N N . PHE B 1 114 ? 28.064 -3.403 44.480 1.00 40.20 112 PHE B N 1
ATOM 2386 C CA . PHE B 1 114 ? 28.439 -2.007 44.146 1.00 38.31 112 PHE B CA 1
ATOM 2387 C C . PHE B 1 114 ? 27.654 -1.045 45.032 1.00 37.57 112 PHE B C 1
ATOM 2388 O O . PHE B 1 114 ? 26.561 -1.378 45.520 1.00 38.44 112 PHE B O 1
ATOM 2396 N N . LEU B 1 115 ? 28.217 0.136 45.239 1.00 36.89 113 LEU B N 1
ATOM 2397 C CA . LEU B 1 115 ? 27.486 1.319 45.739 1.00 36.33 113 LEU B CA 1
ATOM 2398 C C . LEU B 1 115 ? 27.111 2.282 44.604 1.00 36.12 113 LEU B C 1
ATOM 2399 O O . LEU B 1 115 ? 27.920 2.529 43.715 1.00 35.61 113 LEU B O 1
ATOM 2404 N N . HIS B 1 116 ? 25.917 2.861 44.669 1.00 36.28 114 HIS B N 1
ATOM 2405 C CA . HIS B 1 116 ? 25.532 3.930 43.759 1.00 36.70 114 HIS B CA 1
ATOM 2406 C C . HIS B 1 116 ? 24.951 5.115 44.535 1.00 37.30 114 HIS B C 1
ATOM 2407 O O . HIS B 1 116 ? 24.751 5.040 45.751 1.00 37.47 114 HIS B O 1
ATOM 2414 N N . LEU B 1 117 ? 24.698 6.198 43.803 1.00 36.71 115 LEU B N 1
ATOM 2415 C CA . LEU B 1 117 ? 24.179 7.430 44.341 1.00 37.09 115 LEU B CA 1
ATOM 2416 C C . LEU B 1 117 ? 22.668 7.262 44.574 1.00 38.55 115 LEU B C 1
ATOM 2417 O O . LEU B 1 117 ? 21.891 6.948 43.633 1.00 38.37 115 LEU B O 1
ATOM 2422 N N . ARG B 1 118 ? 22.271 7.395 45.834 1.00 39.11 116 ARG B N 1
ATOM 2423 C CA . ARG B 1 118 ? 20.864 7.365 46.188 1.00 41.33 116 ARG B CA 1
ATOM 2424 C C . ARG B 1 118 ? 20.085 8.405 45.366 1.00 41.58 116 ARG B C 1
ATOM 2425 O O . ARG B 1 118 ? 20.373 9.618 45.463 1.00 41.31 116 ARG B O 1
ATOM 2433 N N . GLY B 1 119 ? 19.104 7.959 44.582 1.00 41.59 117 GLY B N 1
ATOM 2434 C CA . GLY B 1 119 ? 18.249 8.911 43.835 1.00 41.67 117 GLY B CA 1
ATOM 2435 C C . GLY B 1 119 ? 18.702 9.248 42.410 1.00 41.79 117 GLY B C 1
ATOM 2436 O O . GLY B 1 119 ? 18.087 10.108 41.748 1.00 41.21 117 GLY B O 1
ATOM 2437 N N . ALA B 1 120 ? 19.775 8.590 41.938 1.00 40.61 118 ALA B N 1
ATOM 2438 C CA . ALA B 1 120 ? 20.279 8.814 40.579 1.00 39.82 118 ALA B CA 1
ATOM 2439 C C . ALA B 1 120 ? 19.157 8.494 39.581 1.00 38.91 118 ALA B C 1
ATOM 2440 O O . ALA B 1 120 ? 18.430 7.532 39.802 1.00 38.76 118 ALA B O 1
ATOM 2442 N N . ASP B 1 121 ? 18.993 9.319 38.532 1.00 37.56 119 ASP B N 1
ATOM 2443 C CA . ASP B 1 121 ? 18.077 9.015 37.399 1.00 36.60 119 ASP B CA 1
ATOM 2444 C C . ASP B 1 121 ? 18.473 7.710 36.661 1.00 34.96 119 ASP B C 1
ATOM 2445 O O . ASP B 1 121 ? 17.639 7.025 36.035 1.00 34.84 119 ASP B O 1
ATOM 2450 N N . ALA B 1 122 ? 19.769 7.429 36.672 1.00 32.30 120 ALA B N 1
ATOM 2451 C CA . ALA B 1 122 ? 20.335 6.230 36.087 1.00 30.71 120 ALA B CA 1
ATOM 2452 C C . ALA B 1 122 ? 21.710 5.993 36.700 1.00 29.76 120 ALA B C 1
ATOM 2453 O O . ALA B 1 122 ? 22.371 6.921 37.162 1.00 29.08 120 ALA B O 1
ATOM 2455 N N . PHE B 1 123 ? 22.131 4.735 36.723 1.00 30.26 121 PHE B N 1
ATOM 2456 C CA . PHE B 1 123 ? 23.503 4.415 37.067 1.00 30.46 121 PHE B CA 1
ATOM 2457 C C . PHE B 1 123 ? 23.919 3.131 36.358 1.00 30.29 121 PHE B C 1
ATOM 2458 O O . PHE B 1 123 ? 23.083 2.322 35.999 1.00 30.92 121 PHE B O 1
ATOM 2466 N N . PHE B 1 124 ? 25.207 2.949 36.136 1.00 30.27 122 PHE B N 1
ATOM 2467 C CA . PHE B 1 124 ? 25.708 1.663 35.699 1.00 30.05 122 PHE B CA 1
ATOM 2468 C C . PHE B 1 124 ? 26.946 1.210 36.511 1.00 30.74 122 PHE B C 1
ATOM 2469 O O . PHE B 1 124 ? 27.756 2.054 36.963 1.00 29.19 122 PHE B O 1
ATOM 2477 N N . THR B 1 125 ? 27.026 -0.111 36.738 1.00 30.78 123 THR B N 1
ATOM 2478 C CA . THR B 1 125 ? 28.219 -0.750 37.345 1.00 32.11 123 THR B CA 1
ATOM 2479 C C . THR B 1 125 ? 29.312 -0.806 36.293 1.00 33.48 123 THR B C 1
ATOM 2480 O O . THR B 1 125 ? 29.022 -0.928 35.096 1.00 34.22 123 THR B O 1
ATOM 2484 N N . ALA B 1 126 ? 30.567 -0.681 36.725 1.00 34.13 124 ALA B N 1
ATOM 2485 C CA . ALA B 1 126 ? 31.690 -0.688 35.803 1.00 33.96 124 ALA B CA 1
ATOM 2486 C C . ALA B 1 126 ? 32.861 -1.403 36.448 1.00 34.53 124 ALA B C 1
ATOM 2487 O O . ALA B 1 126 ? 33.075 -1.300 37.662 1.00 35.05 124 ALA B O 1
ATOM 2489 N N . GLU B 1 127 ? 33.607 -2.137 35.635 1.00 34.83 125 GLU B N 1
ATOM 2490 C CA . GLU B 1 127 ? 34.765 -2.880 36.096 1.00 36.04 125 GLU B CA 1
ATOM 2491 C C . GLU B 1 127 ? 35.948 -2.481 35.258 1.00 33.68 125 GLU B C 1
ATOM 2492 O O . GLU B 1 127 ? 35.862 -2.439 34.011 1.00 32.67 125 GLU B O 1
ATOM 2498 N N . VAL B 1 128 ? 37.040 -2.162 35.929 1.00 31.66 126 VAL B N 1
ATOM 2499 C CA . VAL B 1 128 ? 38.212 -1.677 35.238 1.00 31.83 126 VAL B CA 1
ATOM 2500 C C . VAL B 1 128 ? 38.789 -2.788 34.363 1.00 32.24 126 VAL B C 1
ATOM 2501 O O . VAL B 1 128 ? 38.858 -3.928 34.816 1.00 32.68 126 VAL B O 1
ATOM 2505 N N . VAL B 1 129 ? 39.144 -2.488 33.109 1.00 31.21 127 VAL B N 1
ATOM 2506 C CA . VAL B 1 129 ? 39.749 -3.504 32.289 1.00 31.01 127 VAL B CA 1
ATOM 2507 C C . VAL B 1 129 ? 41.199 -3.155 32.022 1.00 31.00 127 VAL B C 1
ATOM 2508 O O . VAL B 1 129 ? 42.015 -4.021 31.726 1.00 31.31 127 VAL B O 1
ATOM 2512 N N . SER B 1 130 ? 41.540 -1.886 32.143 1.00 30.49 128 SER B N 1
ATOM 2513 C CA . SER B 1 130 ? 42.914 -1.509 32.020 1.00 30.92 128 SER B CA 1
ATOM 2514 C C . SER B 1 130 ? 43.114 -0.120 32.561 1.00 30.75 128 SER B C 1
ATOM 2515 O O . SER B 1 130 ? 42.190 0.663 32.603 1.00 30.54 128 SER B O 1
ATOM 2518 N N . VAL B 1 131 ? 44.343 0.161 32.966 1.00 31.41 129 VAL B N 1
ATOM 2519 C CA . VAL B 1 131 ? 44.743 1.416 33.516 1.00 32.96 129 VAL B CA 1
ATOM 2520 C C . VAL B 1 131 ? 46.107 1.765 32.947 1.00 33.54 129 VAL B C 1
ATOM 2521 O O . VAL B 1 131 ? 46.967 0.912 32.753 1.00 33.38 129 VAL B O 1
ATOM 2525 N N . LYS B 1 132 ? 46.312 3.043 32.707 1.00 35.19 130 LYS B N 1
ATOM 2526 C CA . LYS B 1 132 ? 47.565 3.519 32.157 1.00 36.59 130 LYS B CA 1
ATOM 2527 C C . LYS B 1 132 ? 47.936 4.793 32.864 1.00 37.27 130 LYS B C 1
ATOM 2528 O O . LYS B 1 132 ? 47.110 5.618 33.120 1.00 36.09 130 LYS B O 1
ATOM 2534 N N . LYS B 1 133 ? 49.194 4.944 33.202 1.00 40.29 131 LYS B N 1
ATOM 2535 C CA . LYS B 1 133 ? 49.612 6.125 33.925 1.00 43.69 131 LYS B CA 1
ATOM 2536 C C . LYS B 1 133 ? 50.182 7.128 32.925 1.00 45.26 131 LYS B C 1
ATOM 2537 O O . LYS B 1 133 ? 51.001 6.772 32.088 1.00 46.49 131 LYS B O 1
ATOM 2543 N N . LEU B 1 134 ? 49.702 8.363 32.977 1.00 47.48 132 LEU B N 1
ATOM 2544 C CA . LEU B 1 134 ? 50.198 9.453 32.114 1.00 50.12 132 LEU B CA 1
ATOM 2545 C C . LEU B 1 134 ? 50.853 10.589 32.873 1.00 51.37 132 LEU B C 1
ATOM 2546 O O . LEU B 1 134 ? 50.337 11.024 33.908 1.00 52.38 132 LEU B O 1
ATOM 2551 N N . VAL B 1 135 ? 51.975 11.086 32.361 1.00 52.92 133 VAL B N 1
ATOM 2552 C CA . VAL B 1 135 ? 52.462 12.396 32.809 1.00 54.20 133 VAL B CA 1
ATOM 2553 C C . VAL B 1 135 ? 51.851 13.526 31.981 1.00 55.00 133 VAL B C 1
ATOM 2554 O O . VAL B 1 135 ? 52.192 13.683 30.820 1.00 55.78 133 VAL B O 1
ATOM 2558 N N . GLU B 1 142 ? 52.147 20.494 35.136 1.00 68.80 140 GLU B N 1
ATOM 2559 C CA . GLU B 1 142 ? 52.423 19.067 35.207 1.00 68.63 140 GLU B CA 1
ATOM 2560 C C . GLU B 1 142 ? 51.522 18.378 36.207 1.00 67.86 140 GLU B C 1
ATOM 2561 O O . GLU B 1 142 ? 51.187 18.945 37.251 1.00 68.85 140 GLU B O 1
ATOM 2567 N N . SER B 1 143 ? 51.137 17.151 35.872 1.00 66.08 141 SER B N 1
ATOM 2568 C CA . SER B 1 143 ? 50.550 16.227 36.823 1.00 64.36 141 SER B CA 1
ATOM 2569 C C . SER B 1 143 ? 50.572 14.807 36.241 1.00 62.66 141 SER B C 1
ATOM 2570 O O . SER B 1 143 ? 50.704 14.631 35.012 1.00 62.95 141 SER B O 1
ATOM 2573 N N . GLU B 1 144 ? 50.470 13.825 37.149 1.00 59.11 142 GLU B N 1
ATOM 2574 C CA . GLU B 1 144 ? 50.190 12.426 36.853 1.00 55.71 142 GLU B CA 1
ATOM 2575 C C . GLU B 1 144 ? 48.678 12.185 36.694 1.00 52.15 142 GLU B C 1
ATOM 2576 O O . GLU B 1 144 ? 47.849 12.718 37.433 1.00 51.64 142 GLU B O 1
ATOM 2582 N N . LEU B 1 145 ? 48.332 11.363 35.725 1.00 48.14 143 LEU B N 1
ATOM 2583 C CA . LEU B 1 145 ? 46.949 11.143 35.363 1.00 45.11 143 LEU B CA 1
ATOM 2584 C C . LEU B 1 145 ? 46.798 9.671 35.158 1.00 41.62 143 LEU B C 1
ATOM 2585 O O . LEU B 1 145 ? 47.709 9.085 34.622 1.00 40.72 143 LEU B O 1
ATOM 2590 N N . HIS B 1 146 ? 45.663 9.077 35.532 1.00 37.51 144 HIS B N 1
ATOM 2591 C CA . HIS B 1 146 ? 45.362 7.721 35.101 1.00 35.46 144 HIS B CA 1
ATOM 2592 C C . HIS B 1 146 ? 44.234 7.637 34.126 1.00 33.87 144 HIS B C 1
ATOM 2593 O O . HIS B 1 146 ? 43.115 8.071 34.445 1.00 34.31 144 HIS B O 1
ATOM 2600 N N . VAL B 1 147 ? 44.501 7.004 32.989 1.00 31.37 145 VAL B N 1
ATOM 2601 C CA . VAL B 1 147 ? 43.493 6.649 31.992 1.00 31.28 145 VAL B CA 1
ATOM 2602 C C . VAL B 1 147 ? 42.927 5.281 32.324 1.00 32.21 145 VAL B C 1
ATOM 2603 O O . VAL B 1 147 ? 43.631 4.269 32.288 1.00 33.69 145 VAL B O 1
ATOM 2607 N N . VAL B 1 148 ? 41.654 5.244 32.668 1.00 31.67 146 VAL B N 1
ATOM 2608 C CA . VAL B 1 148 ? 41.057 4.079 33.204 1.00 30.51 146 VAL B CA 1
ATOM 2609 C C . VAL B 1 148 ? 39.968 3.639 32.227 1.00 31.48 146 VAL B C 1
ATOM 2610 O O . VAL B 1 148 ? 38.990 4.386 32.006 1.00 32.00 146 VAL B O 1
ATOM 2614 N N . LYS B 1 149 ? 40.120 2.444 31.636 1.00 31.00 147 LYS B N 1
ATOM 2615 C CA . LYS B 1 149 ? 39.098 1.923 30.755 1.00 30.90 147 LYS B CA 1
ATOM 2616 C C . LYS B 1 149 ? 38.304 0.903 31.502 1.00 31.57 147 LYS B C 1
ATOM 2617 O O . LYS B 1 149 ? 38.861 0.127 32.302 1.00 33.04 147 LYS B O 1
ATOM 2623 N N . ALA B 1 150 ? 36.997 0.905 31.278 1.00 30.00 148 ALA B N 1
ATOM 2624 C CA . ALA B 1 150 ? 36.183 0.053 32.036 1.00 30.34 148 ALA B CA 1
ATOM 2625 C C . ALA B 1 150 ? 35.065 -0.545 31.158 1.00 31.34 148 ALA B C 1
ATOM 2626 O O . ALA B 1 150 ? 34.719 0.023 30.134 1.00 30.74 148 ALA B O 1
ATOM 2628 N N . ARG B 1 151 ? 34.557 -1.704 31.562 1.00 32.42 149 ARG B N 1
ATOM 2629 C CA . ARG B 1 151 ? 33.383 -2.288 30.992 1.00 34.70 149 ARG B CA 1
ATOM 2630 C C . ARG B 1 151 ? 32.149 -2.050 31.838 1.00 35.10 149 ARG B C 1
ATOM 2631 O O . ARG B 1 151 ? 32.157 -2.213 33.053 1.00 36.14 149 ARG B O 1
ATOM 2639 N N . ALA B 1 152 ? 31.069 -1.692 31.173 1.00 36.02 150 ALA B N 1
ATOM 2640 C CA . ALA B 1 152 ? 29.794 -1.479 31.811 1.00 36.41 150 ALA B CA 1
ATOM 2641 C C . ALA B 1 152 ? 29.090 -2.807 32.082 1.00 36.29 150 ALA B C 1
ATOM 2642 O O . ALA B 1 152 ? 29.023 -3.680 31.229 1.00 37.24 150 ALA B O 1
ATOM 2644 N N . GLY B 1 153 ? 28.565 -2.949 33.286 1.00 36.96 151 GLY B N 1
ATOM 2645 C CA . GLY B 1 153 ? 27.943 -4.192 33.737 1.00 38.02 151 GLY B CA 1
ATOM 2646 C C . GLY B 1 153 ? 26.430 -4.063 33.691 1.00 38.88 151 GLY B C 1
ATOM 2647 O O . GLY B 1 153 ? 25.833 -4.217 32.637 1.00 39.30 151 GLY B O 1
ATOM 2648 N N . ASP B 1 154 ? 25.799 -3.790 34.826 1.00 38.09 152 ASP B N 1
ATOM 2649 C CA . ASP B 1 154 ? 24.368 -3.615 34.812 1.00 38.61 152 ASP B CA 1
ATOM 2650 C C . ASP B 1 154 ? 24.002 -2.138 34.537 1.00 38.71 152 ASP B C 1
ATOM 2651 O O . ASP B 1 154 ? 24.609 -1.228 35.082 1.00 38.29 152 ASP B O 1
ATOM 2656 N N . VAL B 1 155 ? 23.023 -1.922 33.669 1.00 39.57 153 VAL B N 1
ATOM 2657 C CA . VAL B 1 155 ? 22.566 -0.569 33.361 1.00 40.41 153 VAL B CA 1
ATOM 2658 C C . VAL B 1 155 ? 21.152 -0.401 33.954 1.00 40.78 153 VAL B C 1
ATOM 2659 O O . VAL B 1 155 ? 20.239 -1.165 33.627 1.00 40.62 153 VAL B O 1
ATOM 2663 N N . MET B 1 156 ? 21.002 0.573 34.858 1.00 40.01 154 MET B N 1
ATOM 2664 C CA . MET B 1 156 ? 19.784 0.702 35.654 1.00 39.52 154 MET B CA 1
ATOM 2665 C C . MET B 1 156 ? 19.187 2.093 35.446 1.00 39.36 154 MET B C 1
ATOM 2666 O O . MET B 1 156 ? 19.830 3.105 35.749 1.00 39.80 154 MET B O 1
ATOM 2671 N N . ARG B 1 157 ? 17.984 2.136 34.885 1.00 37.87 155 ARG B N 1
ATOM 2672 C CA . ARG B 1 157 ? 17.356 3.389 34.485 1.00 37.27 155 ARG B CA 1
ATOM 2673 C C . ARG B 1 157 ? 16.055 3.650 35.231 1.00 38.14 155 ARG B C 1
ATOM 2674 O O . ARG B 1 157 ? 15.153 2.786 35.260 1.00 38.57 155 ARG B O 1
ATOM 2682 N N . ALA B 1 158 ? 15.968 4.809 35.880 1.00 37.75 156 ALA B N 1
ATOM 2683 C CA . ALA B 1 158 ? 14.721 5.209 36.510 1.00 38.29 156 ALA B CA 1
ATOM 2684 C C . ALA B 1 158 ? 13.783 6.004 35.542 1.00 39.33 156 ALA B C 1
ATOM 2685 O O . ALA B 1 158 ? 14.228 6.546 34.521 1.00 37.98 156 ALA B O 1
ATOM 2687 N N . GLU B 1 159 ? 12.502 6.109 35.915 1.00 40.64 157 GLU B N 1
ATOM 2688 C CA . GLU B 1 159 ? 11.507 6.889 35.168 1.00 42.53 157 GLU B CA 1
ATOM 2689 C C . GLU B 1 159 ? 11.867 8.385 35.089 1.00 41.13 157 GLU B C 1
ATOM 2690 O O . GLU B 1 159 ? 11.467 9.073 34.164 1.00 41.85 157 GLU B O 1
ATOM 2696 N N . SER B 1 160 ? 12.587 8.896 36.077 1.00 40.17 158 SER B N 1
ATOM 2697 C CA . SER B 1 160 ? 13.021 10.275 36.055 1.00 39.09 158 SER B CA 1
ATOM 2698 C C . SER B 1 160 ? 14.165 10.538 35.035 1.00 38.41 158 SER B C 1
ATOM 2699 O O . SER B 1 160 ? 14.555 11.673 34.854 1.00 38.53 158 SER B O 1
ATOM 2702 N N . PHE B 1 161 ? 14.674 9.514 34.337 1.00 37.61 159 PHE B N 1
ATOM 2703 C CA . PHE B 1 161 ? 15.778 9.723 33.394 1.00 36.29 159 PHE B CA 1
ATOM 2704 C C . PHE B 1 161 ? 15.321 10.473 32.121 1.00 36.94 159 PHE B C 1
ATOM 2705 O O . PHE B 1 161 ? 14.280 10.162 31.516 1.00 36.52 159 PHE B O 1
ATOM 2713 N N . ARG B 1 162 ? 16.116 11.456 31.724 1.00 36.93 160 ARG B N 1
ATOM 2714 C CA . ARG B 1 162 ? 15.830 12.236 30.518 1.00 37.13 160 ARG B CA 1
ATOM 2715 C C . ARG B 1 162 ? 17.067 12.245 29.637 1.00 35.94 160 ARG B C 1
ATOM 2716 O O . ARG B 1 162 ? 17.022 11.789 28.515 1.00 36.30 160 ARG B O 1
ATOM 2724 N N . MET B 1 163 ? 18.172 12.763 30.155 1.00 35.86 161 MET B N 1
ATOM 2725 C CA . MET B 1 163 ? 19.468 12.687 29.433 1.00 36.16 161 MET B CA 1
ATOM 2726 C C . MET B 1 163 ? 20.605 12.623 30.401 1.00 34.72 161 MET B C 1
ATOM 2727 O O . MET B 1 163 ? 20.443 12.975 31.574 1.00 33.67 161 MET B O 1
ATOM 2732 N N . ALA B 1 164 ? 21.738 12.128 29.906 1.00 33.63 162 ALA B N 1
ATOM 2733 C CA . ALA B 1 164 ? 22.990 12.289 30.599 1.00 32.65 162 ALA B CA 1
ATOM 2734 C C . ALA B 1 164 ? 23.556 13.692 30.253 1.00 32.04 162 ALA B C 1
ATOM 2735 O O . ALA B 1 164 ? 23.524 14.122 29.112 1.00 31.45 162 ALA B O 1
ATOM 2737 N N . LEU B 1 165 ? 24.095 14.375 31.256 1.00 31.23 163 LEU B N 1
ATOM 2738 C CA . LEU B 1 165 ? 24.619 15.685 31.080 1.00 30.32 163 LEU B CA 1
ATOM 2739 C C . LEU B 1 165 ? 25.884 15.739 30.211 1.00 30.17 163 LEU B C 1
ATOM 2740 O O . LEU B 1 165 ? 26.869 14.981 30.438 1.00 28.20 163 LEU B O 1
ATOM 2745 N N . ASN B 1 166 ? 25.836 16.650 29.233 1.00 28.87 164 ASN B N 1
ATOM 2746 C CA . ASN B 1 166 ? 26.936 16.881 28.317 1.00 29.51 164 ASN B CA 1
ATOM 2747 C C . ASN B 1 166 ? 27.078 18.390 28.086 1.00 29.98 164 ASN B C 1
ATOM 2748 O O . ASN B 1 166 ? 26.100 19.073 27.789 1.00 31.03 164 ASN B O 1
ATOM 2753 N N . ARG B 1 167 ? 28.295 18.898 28.125 1.00 29.66 165 ARG B N 1
ATOM 2754 C CA . ARG B 1 167 ? 28.454 20.320 27.985 1.00 30.56 165 ARG B CA 1
ATOM 2755 C C . ARG B 1 167 ? 28.543 20.880 26.557 1.00 30.83 165 ARG B C 1
ATOM 2756 O O . ARG B 1 167 ? 28.676 22.101 26.412 1.00 30.46 165 ARG B O 1
ATOM 2764 N N . GLY B 1 168 ? 28.465 20.026 25.530 1.00 29.85 166 GLY B N 1
ATOM 2765 C CA . GLY B 1 168 ? 28.652 20.508 24.165 1.00 30.53 166 GLY B CA 1
ATOM 2766 C C . GLY B 1 168 ? 27.651 21.615 23.766 1.00 31.30 166 GLY B C 1
ATOM 2767 O O . GLY B 1 168 ? 28.037 22.652 23.239 1.00 29.28 166 GLY B O 1
ATOM 2768 N N . ILE B 1 169 ? 26.367 21.385 24.027 1.00 31.02 167 ILE B N 1
ATOM 2769 C CA . ILE B 1 169 ? 25.367 22.316 23.574 1.00 31.88 167 ILE B CA 1
ATOM 2770 C C . ILE B 1 169 ? 25.553 23.637 24.346 1.00 32.20 167 ILE B C 1
ATOM 2771 O O . ILE B 1 169 ? 25.391 24.708 23.780 1.00 31.33 167 ILE B O 1
ATOM 2776 N N . TYR B 1 170 ? 25.932 23.545 25.617 1.00 32.25 168 TYR B N 1
ATOM 2777 C CA . TYR B 1 170 ? 26.171 24.736 26.409 1.00 33.64 168 TYR B CA 1
ATOM 2778 C C . TYR B 1 170 ? 27.369 25.517 25.902 1.00 33.06 168 TYR B C 1
ATOM 2779 O O . TYR B 1 170 ? 27.311 26.731 25.870 1.00 32.81 168 TYR B O 1
ATOM 2788 N N . ALA B 1 171 ? 28.439 24.822 25.473 1.00 31.65 169 ALA B N 1
ATOM 2789 C CA . ALA B 1 171 ? 29.559 25.495 24.874 1.00 30.35 169 ALA B CA 1
ATOM 2790 C C . ALA B 1 171 ? 29.121 26.293 23.623 1.00 29.45 169 ALA B C 1
ATOM 2791 O O . ALA B 1 171 ? 29.527 27.408 23.446 1.00 30.01 169 ALA B O 1
ATOM 2793 N N . VAL B 1 172 ? 28.283 25.722 22.771 1.00 28.38 170 VAL B N 1
ATOM 2794 C CA . VAL B 1 172 ? 27.771 26.449 21.629 1.00 28.21 170 VAL B CA 1
ATOM 2795 C C . VAL B 1 172 ? 26.908 27.635 22.113 1.00 29.06 170 VAL B C 1
ATOM 2796 O O . VAL B 1 172 ? 27.101 28.780 21.668 1.00 29.57 170 VAL B O 1
ATOM 2800 N N . ILE B 1 173 ? 26.013 27.377 23.059 1.00 28.15 171 ILE B N 1
ATOM 2801 C CA . ILE B 1 173 ? 25.096 28.414 23.501 1.00 29.80 171 ILE B CA 1
ATOM 2802 C C . ILE B 1 173 ? 25.855 29.623 24.029 1.00 30.45 171 ILE B C 1
ATOM 2803 O O . ILE B 1 173 ? 25.527 30.756 23.689 1.00 30.57 171 ILE B O 1
ATOM 2808 N N . GLU B 1 174 ? 26.887 29.379 24.827 1.00 31.49 172 GLU B N 1
ATOM 2809 C CA . GLU B 1 174 ? 27.696 30.461 25.400 1.00 32.85 172 GLU B CA 1
ATOM 2810 C C . GLU B 1 174 ? 28.386 31.235 24.298 1.00 32.47 172 GLU B C 1
ATOM 2811 O O . GLU B 1 174 ? 28.511 32.456 24.386 1.00 33.06 172 GLU B O 1
ATOM 2817 N N . SER B 1 175 ? 28.919 30.503 23.315 1.00 31.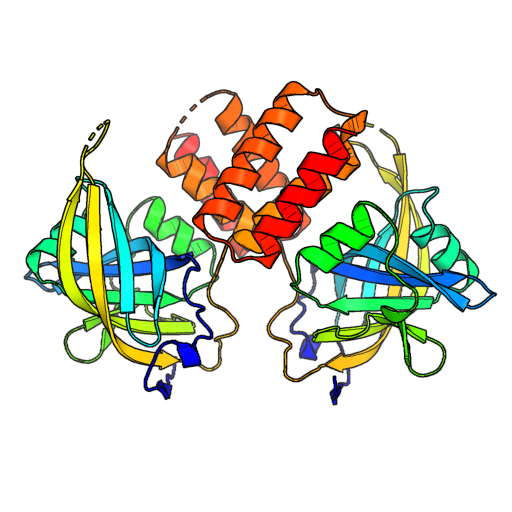67 173 SER B N 1
ATOM 2818 C CA . SER B 1 175 ? 29.613 31.113 22.188 1.00 31.48 173 SER B CA 1
ATOM 2819 C C . SER B 1 175 ? 28.650 31.979 21.379 1.00 31.70 173 SER B C 1
ATOM 2820 O O . SER B 1 175 ? 29.029 33.029 20.886 1.00 31.84 173 SER B O 1
ATOM 2823 N N . LEU B 1 176 ? 27.418 31.536 21.200 1.00 31.72 174 LEU B N 1
ATOM 2824 C CA . LEU B 1 176 ? 26.495 32.346 20.376 1.00 32.33 174 LEU B CA 1
ATOM 2825 C C . LEU B 1 176 ? 26.077 33.622 21.111 1.00 32.79 174 LEU B C 1
ATOM 2826 O O . LEU B 1 176 ? 25.926 34.657 20.481 1.00 32.29 174 LEU B O 1
ATOM 2831 N N . ILE B 1 177 ? 25.920 33.561 22.433 1.00 34.26 175 ILE B N 1
ATOM 2832 C CA . ILE B 1 177 ? 25.571 34.778 23.198 1.00 35.44 175 ILE B CA 1
ATOM 2833 C C . ILE B 1 177 ? 26.766 35.726 23.143 1.00 37.44 175 ILE B C 1
ATOM 2834 O O . ILE B 1 177 ? 26.615 36.904 22.829 1.00 38.31 175 ILE B O 1
ATOM 2839 N N . ALA B 1 178 ? 27.967 35.215 23.387 1.00 38.12 176 ALA B N 1
ATOM 2840 C CA . ALA B 1 178 ? 29.125 36.069 23.236 1.00 39.58 176 ALA B CA 1
ATOM 2841 C C . ALA B 1 178 ? 29.127 36.698 21.825 1.00 41.05 176 ALA B C 1
ATOM 2842 O O . ALA B 1 178 ? 29.370 37.900 21.681 1.00 41.96 176 ALA B O 1
ATOM 2844 N N . TYR B 1 179 ? 28.839 35.897 20.806 1.00 41.79 177 TYR B N 1
ATOM 2845 C CA . TYR B 1 179 ? 28.796 36.375 19.436 1.00 42.82 177 TYR B CA 1
ATOM 2846 C C . TYR B 1 179 ? 27.805 37.545 19.238 1.00 43.64 177 TYR B C 1
ATOM 2847 O O . TYR B 1 179 ? 28.136 38.538 18.594 1.00 43.71 177 TYR B O 1
ATOM 2856 N N . THR B 1 180 ? 26.594 37.423 19.765 1.00 44.09 178 THR B N 1
ATOM 2857 C CA . THR B 1 180 ? 25.633 38.490 19.593 1.00 44.78 178 THR B CA 1
ATOM 2858 C C . THR B 1 180 ? 26.062 39.747 20.316 1.00 46.36 178 THR B C 1
ATOM 2859 O O . THR B 1 180 ? 25.604 40.822 19.966 1.00 46.23 178 THR B O 1
ATOM 2863 N N . ARG B 1 181 ? 26.943 39.614 21.308 1.00 48.70 179 ARG B N 1
ATOM 2864 C CA . ARG B 1 181 ? 27.426 40.763 22.072 1.00 51.73 179 ARG B CA 1
ATOM 2865 C C . ARG B 1 181 ? 28.804 41.230 21.600 1.00 52.88 179 ARG B C 1
ATOM 2866 O O . ARG B 1 181 ? 29.468 42.01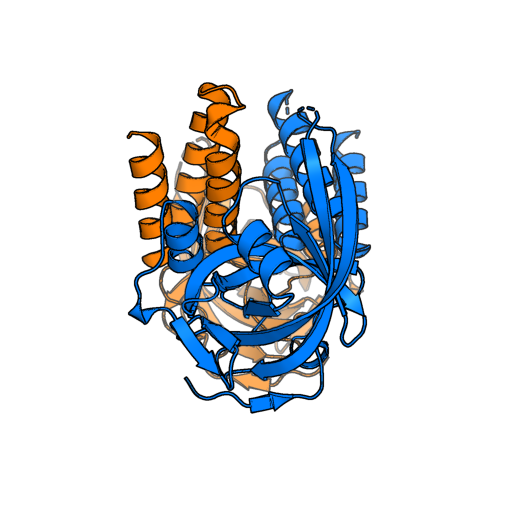8 22.287 1.00 53.43 179 ARG B O 1
ATOM 2874 N N . ALA B 1 182 ? 29.223 40.752 20.433 1.00 54.11 180 ALA B N 1
ATOM 2875 C CA . ALA B 1 182 ? 30.575 40.963 19.950 1.00 56.35 180 ALA B CA 1
ATOM 2876 C C . ALA B 1 182 ? 30.977 42.444 19.823 1.00 58.22 180 ALA B C 1
ATOM 2877 O O . ALA B 1 182 ? 32.021 42.865 20.361 1.00 58.11 180 ALA B O 1
ATOM 2879 N N . GLU B 1 183 ? 30.163 43.226 19.117 1.00 60.00 181 GLU B N 1
ATOM 2880 C CA . GLU B 1 183 ? 30.493 44.625 18.875 1.00 63.05 181 GLU B CA 1
ATOM 2881 C C . GLU B 1 183 ? 30.541 45.461 20.163 1.00 63.95 181 GLU B C 1
ATOM 2882 O O . GLU B 1 183 ? 31.202 46.507 20.190 1.00 64.38 181 GLU B O 1
ATOM 2888 N N . PHE B 1 184 ? 29.888 44.972 21.223 1.00 64.66 182 PHE B N 1
ATOM 2889 C CA . PHE B 1 184 ? 29.785 45.683 22.507 1.00 65.54 182 PHE B CA 1
ATOM 2890 C C . PHE B 1 184 ? 30.793 45.266 23.582 1.00 65.82 182 PHE B C 1
ATOM 2891 O O . PHE B 1 184 ? 30.697 45.734 24.719 1.00 66.03 182 PHE B O 1
ATOM 2899 N N . SER B 1 185 ? 31.742 44.391 23.254 1.00 66.04 183 SER B N 1
ATOM 2900 C CA . SER B 1 185 ? 32.763 43.984 24.238 1.00 66.43 183 SER B CA 1
ATOM 2901 C C . SER B 1 185 ? 34.181 44.025 23.679 1.00 66.62 183 SER B C 1
ATOM 2902 O O . SER B 1 185 ? 34.369 44.206 22.481 1.00 66.43 183 SER B O 1
ATOM 2905 N N . ASP B 1 186 ? 35.178 43.864 24.546 1.00 67.29 184 ASP B N 1
ATOM 2906 C CA . ASP B 1 186 ? 36.562 43.963 24.089 1.00 68.13 184 ASP B CA 1
ATOM 2907 C C . ASP B 1 186 ? 37.059 42.659 23.465 1.00 68.22 184 ASP B C 1
ATOM 2908 O O . ASP B 1 186 ? 36.831 41.570 24.000 1.00 68.37 184 ASP B O 1
ATOM 2913 N N . PRO B 1 187 ? 37.750 42.775 22.323 1.00 68.34 185 PRO B N 1
ATOM 2914 C CA . PRO B 1 187 ? 38.028 41.618 21.471 1.00 68.38 185 PRO B CA 1
ATOM 2915 C C . PRO B 1 187 ? 38.756 40.501 22.214 1.00 67.94 185 PRO B C 1
ATOM 2916 O O . PRO B 1 187 ? 38.714 39.340 21.787 1.00 67.61 185 PRO B O 1
ATOM 2920 N N . LEU B 1 188 ? 39.391 40.877 23.323 1.00 67.24 186 LEU B N 1
ATOM 2921 C CA . LEU B 1 188 ? 40.359 40.049 24.030 1.00 66.76 186 LEU B CA 1
ATOM 2922 C C . LEU B 1 188 ? 39.684 39.021 24.947 1.00 65.78 186 LEU B C 1
ATOM 2923 O O . LEU B 1 188 ? 40.018 37.827 24.913 1.00 66.11 186 LEU B O 1
ATOM 2928 N N . VAL B 1 189 ? 38.768 39.500 25.783 1.00 63.73 187 VAL B N 1
ATOM 2929 C CA . VAL B 1 189 ? 37.920 38.629 26.561 1.00 62.64 187 VAL B CA 1
ATOM 2930 C C . VAL B 1 189 ? 37.063 37.744 25.622 1.00 61.41 187 VAL B C 1
ATOM 2931 O O . VAL B 1 189 ? 36.915 36.546 25.859 1.00 61.16 187 VAL B O 1
ATOM 2935 N N . LEU B 1 190 ? 36.531 38.335 24.552 1.00 59.69 188 LEU B N 1
ATOM 2936 C CA . LEU B 1 190 ? 35.754 37.582 23.564 1.00 58.01 188 LEU B CA 1
ATOM 2937 C C . LEU B 1 190 ? 36.591 36.444 22.966 1.00 57.47 188 LEU B C 1
ATOM 2938 O O . LEU B 1 190 ? 36.132 35.304 22.909 1.00 56.30 188 LEU B O 1
ATOM 2943 N N . ARG B 1 191 ? 37.815 36.781 22.540 1.00 56.46 189 ARG B N 1
ATOM 2944 C CA . ARG B 1 191 ? 38.794 35.825 22.014 1.00 56.25 189 ARG B CA 1
ATOM 2945 C C . ARG B 1 191 ? 39.023 34.636 22.977 1.00 53.97 189 ARG B C 1
ATOM 2946 O O . ARG B 1 191 ? 39.056 33.471 22.561 1.00 52.44 189 ARG B O 1
ATOM 2954 N N . GLU B 1 192 ? 39.161 34.960 24.257 1.00 52.09 190 GLU B N 1
ATOM 2955 C CA . GLU B 1 192 ? 39.453 33.973 25.268 1.00 50.91 190 GLU B CA 1
ATOM 2956 C C . GLU B 1 192 ? 38.241 33.085 25.584 1.00 48.39 190 GLU B C 1
ATOM 2957 O O . GLU B 1 192 ? 38.399 31.876 25.798 1.00 47.75 190 GLU B O 1
ATOM 2963 N N . ARG B 1 193 ? 37.050 33.682 25.588 1.00 45.29 191 ARG B N 1
ATOM 2964 C CA . ARG B 1 193 ? 35.837 32.954 25.876 1.00 43.78 191 ARG B CA 1
ATOM 2965 C C . ARG B 1 193 ? 35.515 31.939 24.764 1.00 41.46 191 ARG B C 1
ATOM 2966 O O . ARG B 1 193 ? 35.181 30.780 25.053 1.00 39.83 191 ARG B O 1
ATOM 2974 N N . ILE B 1 194 ? 35.629 32.380 23.520 1.00 39.63 192 ILE B N 1
ATOM 2975 C CA . ILE B 1 194 ? 35.436 31.523 22.365 1.00 39.89 192 ILE B CA 1
ATOM 2976 C C . ILE B 1 194 ? 36.482 30.410 22.366 1.00 39.71 192 ILE B C 1
ATOM 2977 O O . ILE B 1 194 ? 36.152 29.257 22.122 1.00 39.59 192 ILE B O 1
ATOM 2982 N N . ALA B 1 195 ? 37.719 30.746 22.721 1.00 38.76 193 ALA B N 1
ATOM 2983 C CA . ALA B 1 195 ? 38.802 29.765 22.749 1.00 38.49 193 ALA B CA 1
ATOM 2984 C C . ALA B 1 195 ? 38.456 28.663 23.724 1.00 37.76 193 ALA B C 1
ATOM 2985 O O . ALA B 1 195 ? 38.527 27.479 23.378 1.00 38.48 193 ALA B O 1
ATOM 2987 N N . GLU B 1 196 ? 38.017 29.054 24.912 1.00 36.78 194 GLU B N 1
ATOM 2988 C CA . GLU B 1 196 ? 37.665 28.085 25.941 1.00 37.39 194 GLU B CA 1
ATOM 2989 C C . GLU B 1 196 ? 36.414 27.236 25.635 1.00 34.85 194 GLU B C 1
ATOM 2990 O O . GLU B 1 196 ? 36.385 26.061 25.932 1.00 34.43 194 GLU B O 1
ATOM 2996 N N . MET B 1 197 ? 35.426 27.830 24.993 1.00 33.53 195 MET B N 1
ATOM 2997 C CA . MET B 1 197 ? 34.228 27.104 24.588 1.00 32.62 195 MET B CA 1
ATOM 2998 C C . MET B 1 197 ? 34.566 26.176 23.437 1.00 31.88 195 MET B C 1
ATOM 2999 O O . MET B 1 197 ? 34.081 25.057 23.369 1.00 30.49 195 MET B O 1
ATOM 3004 N N . ASN B 1 198 ? 35.486 26.607 22.592 1.00 32.75 196 ASN B N 1
ATOM 3005 C CA . ASN B 1 198 ? 36.033 25.713 21.569 1.00 33.99 196 ASN B CA 1
ATOM 3006 C C . ASN B 1 198 ? 36.704 24.453 22.182 1.00 34.42 196 ASN B C 1
ATOM 3007 O O . ASN B 1 198 ? 36.388 23.350 21.774 1.00 34.56 196 ASN B O 1
ATOM 3012 N N . ARG B 1 199 ? 37.561 24.631 23.199 1.00 35.75 197 ARG B N 1
ATOM 3013 C CA . ARG B 1 199 ? 38.198 23.540 23.953 1.00 36.99 197 ARG B CA 1
ATOM 3014 C C . ARG B 1 199 ? 37.151 22.569 24.503 1.00 35.54 197 ARG B C 1
ATOM 3015 O O . ARG B 1 199 ? 37.335 21.347 24.413 1.00 35.52 197 ARG B O 1
ATOM 3023 N N . VAL B 1 200 ? 36.044 23.101 25.033 1.00 33.81 198 VAL B N 1
ATOM 3024 C CA . VAL B 1 200 ? 35.021 22.268 25.658 1.00 32.01 198 VAL B CA 1
ATOM 3025 C C . VAL B 1 200 ? 34.331 21.423 24.597 1.00 32.58 198 VAL B C 1
ATOM 3026 O O . VAL B 1 200 ? 34.251 20.193 24.730 1.00 31.80 198 VAL B O 1
ATOM 3030 N N . ALA B 1 201 ? 33.801 22.082 23.560 1.00 32.94 199 ALA B N 1
ATOM 3031 C CA . ALA B 1 201 ? 33.149 21.390 22.438 1.00 34.14 199 ALA B CA 1
ATOM 3032 C C . ALA B 1 201 ? 34.089 20.310 21.865 1.00 34.71 199 ALA B C 1
ATOM 3033 O O . ALA B 1 201 ? 33.650 19.171 21.597 1.00 35.55 199 ALA B O 1
ATOM 3035 N N . ARG B 1 202 ? 35.372 20.636 21.719 1.00 34.61 200 ARG B N 1
ATOM 3036 C CA . ARG B 1 202 ? 36.338 19.640 21.227 1.00 36.82 200 ARG B CA 1
ATOM 3037 C C . ARG B 1 202 ? 36.445 18.414 22.132 1.00 37.10 200 ARG B C 1
ATOM 3038 O O . ARG B 1 202 ? 36.524 17.257 21.653 1.00 37.48 200 ARG B O 1
ATOM 3046 N N . LYS B 1 203 ? 36.521 18.678 23.438 1.00 36.38 201 LYS B N 1
ATOM 3047 C CA . LYS B 1 203 ? 36.750 17.637 24.403 1.00 36.27 201 LYS B CA 1
ATOM 3048 C C . LYS B 1 203 ? 35.504 16.775 24.582 1.00 34.02 201 LYS B C 1
ATOM 3049 O O . LYS B 1 203 ? 35.615 15.566 24.738 1.00 32.60 201 LYS B O 1
ATOM 3055 N N . VAL B 1 204 ? 34.313 17.382 24.544 1.00 32.11 202 VAL B N 1
ATOM 3056 C CA . VAL B 1 204 ? 33.140 16.669 25.036 1.00 31.11 202 VAL B CA 1
ATOM 3057 C C . VAL B 1 204 ? 32.146 16.367 23.947 1.00 32.39 202 VAL B C 1
ATOM 3058 O O . VAL B 1 204 ? 31.291 15.514 24.142 1.00 32.78 202 VAL B O 1
ATOM 3062 N N . GLY B 1 205 ? 32.267 17.039 22.802 1.00 33.42 203 GLY B N 1
ATOM 3063 C CA . GLY B 1 205 ? 31.108 17.229 21.897 1.00 34.70 203 GLY B CA 1
ATOM 3064 C C . GLY B 1 205 ? 31.184 16.295 20.728 1.00 36.54 203 GLY B C 1
ATOM 3065 O O . GLY B 1 205 ? 32.182 15.538 20.578 1.00 37.76 203 GLY B O 1
ATOM 3066 N N . GLY B 1 206 ? 30.149 16.323 19.888 1.00 35.86 204 GLY B N 1
ATOM 3067 C CA . GLY B 1 206 ? 30.080 15.454 18.749 1.00 34.76 204 GLY B CA 1
ATOM 3068 C C . GLY B 1 206 ? 30.389 16.276 17.534 1.00 34.56 204 GLY B C 1
ATOM 3069 O O . GLY B 1 206 ? 30.755 17.413 17.663 1.00 35.53 204 GLY B O 1
ATOM 3070 N N . PRO B 1 207 ? 30.221 15.706 16.339 1.00 34.32 205 PRO B N 1
ATOM 3071 C CA . PRO B 1 207 ? 30.464 16.419 15.081 1.00 34.06 205 PRO B CA 1
ATOM 3072 C C . PRO B 1 207 ? 29.607 17.682 14.927 1.00 32.95 205 PRO B C 1
ATOM 3073 O O . PRO B 1 207 ? 30.083 18.654 14.359 1.00 34.17 205 PRO B O 1
ATOM 3077 N N . ARG B 1 208 ? 28.372 17.687 15.427 1.00 32.70 206 ARG B N 1
ATOM 3078 C CA . ARG B 1 208 ? 27.501 18.878 15.291 1.00 31.17 206 ARG B CA 1
ATOM 3079 C C . ARG B 1 208 ? 27.954 20.051 16.154 1.00 30.73 206 ARG B C 1
ATOM 3080 O O . ARG B 1 208 ? 28.014 21.196 15.670 1.00 30.82 206 ARG B O 1
ATOM 3088 N N . GLU B 1 209 ? 28.300 19.789 17.409 1.00 30.13 207 GLU B N 1
ATOM 3089 C CA . GLU B 1 209 ? 28.846 20.859 18.283 1.00 31.64 207 GLU B CA 1
ATOM 3090 C C . GLU B 1 209 ? 30.174 21.405 17.733 1.00 31.87 207 GLU B C 1
ATOM 3091 O O . GLU B 1 209 ? 30.323 22.632 17.648 1.00 30.52 207 GLU B O 1
ATOM 3097 N N . LYS B 1 210 ? 31.108 20.501 17.348 1.00 31.54 208 LYS B N 1
ATOM 3098 C CA . LYS B 1 210 ? 32.376 20.930 16.700 1.00 32.11 208 LYS B CA 1
ATOM 3099 C C . LYS B 1 210 ? 32.116 21.751 15.455 1.00 31.23 208 LYS B C 1
ATOM 3100 O O . LYS B 1 210 ? 32.789 22.727 15.213 1.00 30.39 208 LYS B O 1
ATOM 3106 N N . GLU B 1 211 ? 31.169 21.326 14.630 1.00 32.08 209 GLU B N 1
ATOM 3107 C CA . GLU B 1 211 ? 30.905 22.078 13.395 1.00 32.22 209 GLU B CA 1
ATOM 3108 C C . GLU B 1 211 ? 30.311 23.441 13.737 1.00 32.39 209 GLU B C 1
ATOM 3109 O O . GLU B 1 211 ? 30.643 24.462 13.092 1.00 32.90 209 GLU B O 1
ATOM 3115 N N . ALA B 1 212 ? 29.488 23.477 14.795 1.00 32.11 210 ALA B N 1
ATOM 3116 C CA . ALA B 1 212 ? 28.828 24.726 15.215 1.00 31.98 210 ALA B CA 1
ATOM 3117 C C . ALA B 1 212 ? 29.909 25.705 15.634 1.00 32.39 210 ALA B C 1
ATOM 3118 O O . ALA B 1 212 ? 29.914 26.865 15.213 1.00 32.63 210 ALA B O 1
ATOM 3120 N N . MET B 1 213 ? 30.855 25.229 16.443 1.00 32.92 211 MET B N 1
ATOM 3121 C CA . MET B 1 213 ? 31.914 26.099 16.918 1.00 32.94 211 MET B CA 1
ATOM 3122 C C . MET B 1 213 ? 32.766 26.630 15.764 1.00 34.61 211 MET B C 1
ATOM 3123 O O . MET B 1 213 ? 33.200 27.802 15.819 1.00 34.34 211 MET B O 1
ATOM 3128 N N . ARG B 1 214 ? 32.999 25.770 14.747 1.00 34.95 212 ARG B N 1
ATOM 3129 C CA . ARG B 1 214 ? 33.758 26.130 13.546 1.00 36.51 212 ARG B CA 1
ATOM 3130 C C . ARG B 1 214 ? 33.084 27.293 12.796 1.00 36.69 212 ARG B C 1
ATOM 3131 O O . ARG B 1 214 ? 33.767 28.251 12.390 1.00 37.12 212 ARG B O 1
ATOM 3139 N N . ARG B 1 215 ? 31.759 27.216 12.638 1.00 36.48 213 ARG B N 1
ATOM 3140 C CA . ARG B 1 215 ? 30.988 28.278 11.973 1.00 36.32 213 ARG B CA 1
ATOM 3141 C C . ARG B 1 215 ? 31.018 29.597 12.734 1.00 36.91 213 ARG B C 1
ATOM 3142 O O . ARG B 1 215 ? 31.127 30.689 12.147 1.00 36.55 213 ARG B O 1
ATOM 3150 N N . ILE B 1 216 ? 30.954 29.493 14.054 1.00 37.68 214 ILE B N 1
ATOM 3151 C CA . ILE B 1 216 ? 30.950 30.662 14.902 1.00 37.29 214 ILE B CA 1
ATOM 3152 C C . ILE B 1 216 ? 32.292 31.391 14.773 1.00 38.79 214 ILE B C 1
ATOM 3153 O O . ILE B 1 216 ? 32.329 32.585 14.511 1.00 38.59 214 ILE B O 1
ATOM 3158 N N . ILE B 1 217 ? 33.384 30.668 15.001 1.00 40.49 215 ILE B N 1
ATOM 3159 C CA . ILE B 1 217 ? 34.723 31.234 14.913 1.00 42.18 215 ILE B CA 1
ATOM 3160 C C . ILE B 1 217 ? 34.960 31.852 13.519 1.00 44.02 215 ILE B C 1
ATOM 3161 O O . ILE B 1 217 ? 35.510 32.934 13.424 1.00 44.96 215 ILE B O 1
ATOM 3166 N N . GLN B 1 218 ? 34.529 31.173 12.463 1.00 45.27 216 GLN B N 1
ATOM 3167 C CA . GLN B 1 218 ? 34.627 31.693 11.116 1.00 48.74 216 GLN B CA 1
ATOM 3168 C C . GLN B 1 218 ? 33.857 33.004 10.947 1.00 50.15 216 GLN B C 1
ATOM 3169 O O . GLN B 1 218 ? 34.417 33.979 10.424 1.00 50.67 216 GLN B O 1
ATOM 3175 N N . ALA B 1 219 ? 32.599 33.040 11.404 1.00 51.58 217 ALA B N 1
ATOM 3176 C CA . ALA B 1 219 ? 31.814 34.275 11.384 1.00 52.57 217 ALA B CA 1
ATOM 3177 C C . ALA B 1 219 ? 32.536 35.403 12.130 1.00 53.46 217 ALA B C 1
ATOM 3178 O O . ALA B 1 219 ? 32.600 36.531 11.648 1.00 53.11 217 ALA B O 1
ATOM 3180 N N . LEU B 1 220 ? 33.122 35.104 13.280 1.00 55.19 218 LEU B N 1
ATOM 3181 C CA . LEU B 1 220 ? 33.848 36.155 14.009 1.00 57.36 218 LEU B CA 1
ATOM 3182 C C . LEU B 1 220 ? 35.072 36.696 13.254 1.00 58.69 218 LEU B C 1
ATOM 3183 O O . LEU B 1 220 ? 35.362 37.872 13.325 1.00 58.90 218 LEU B O 1
ATOM 3188 N N . GLU B 1 221 ? 35.751 35.831 12.511 1.00 60.76 219 GLU B N 1
ATOM 3189 C CA . GLU B 1 221 ? 36.903 36.206 11.699 1.00 62.86 219 GLU B CA 1
ATOM 3190 C C . GLU B 1 221 ? 36.541 37.017 10.447 1.00 64.31 219 GLU B C 1
ATOM 3191 O O . GLU B 1 221 ? 37.306 37.890 10.024 1.00 65.19 219 GLU B O 1
ATOM 3197 N N . SER B 1 222 ? 35.386 36.725 9.853 1.00 65.39 220 SER B N 1
ATOM 3198 C CA . SER B 1 222 ? 34.729 37.684 8.959 1.00 66.37 220 SER B CA 1
ATOM 3199 C C . SER B 1 222 ? 34.103 38.791 9.794 1.00 66.55 220 SER B C 1
ATOM 3200 O O . SER B 1 222 ? 34.054 39.929 9.356 1.00 67.06 220 SER B O 1
#

Radius of gyration: 22.07 Å; Cα contacts (8 Å, |Δi|>4): 891; chains: 2; bounding box: 56×57×51 Å

Solvent-accessible surface area: 20138 Å² total; per-residue (Å²): 121,146,38,65,102,53,197,31,1,112,18,2,88,12,96,176,39,58,16,12,24,0,0,0,0,0,4,53,104,93,98,96,22,15,8,21,45,31,18,0,36,2,51,15,80,43,46,0,3,0,95,3,109,95,67,56,136,4,4,105,15,2,83,86,41,21,75,0,0,0,0,2,6,35,30,3,18,20,1,0,48,7,31,52,36,100,20,126,159,88,46,29,18,144,36,170,83,16,26,13,0,113,38,0,22,0,1,0,6,0,81,38,95,52,64,138,132,73,59,62,171,88,260,159,43,66,8,18,8,0,87,0,140,8,43,28,0,23,75,5,150,57,20,69,46,10,4,27,16,0,19,14,0,0,8,8,0,8,48,16,56,92,174,85,135,125,105,41,163,72,41,10,38,38,3,32,123,17,0,142,131,0,5,2,97,121,27,90,47,0,0,116,72,0,53,103,29,52,154,127,120,160,45,71,99,56,188,29,1,110,17,1,88,14,99,172,45,30,18,12,24,0,0,0,0,0,8,54,124,91,86,91,23,14,4,20,44,30,20,0,35,2,61,8,63,46,49,1,6,0,100,3,129,95,77,60,143,2,6,125,12,1,81,82,49,21,82,0,0,0,0,2,7,42,32,5,19,23,1,0,44,7,30,52,38,82,23,127,158,90,36,30,25,137,42,178,96,13,7,12,0,126,35,0,24,0,1,0,4,0,86,34,97,54,61,136,138,68,147,204,42,59,26,13,17,0,108,0,113,1,23,22,0,25,79,5,151,60,22,73,58,10,6,17,16,0,17,1,1,0,9,9,0,8,50,7,53,80,128,23,167,174,58,74,108,128,79,23,185,103,46,12,30,75,7,46,102,7,0,152,131,0,2,4,114,120,12,97,45,0,0,121,71,0,49,94,27,55,143,129

InterPro domains:
  IPR007386 DUF447, N-terminal domain [PF04289] (34-148)
  IPR012349 FMN-binding split barrel [G3DSA:2.30.110.10] (15-163)
  IPR016733 Uncharacterised conserved protein UCP018747 [PIRSF018747] (23-211)
  IPR049288 DUF447, C-terminal domain [PF20766] (164-215)

Sequence (400 aa):
VEYTHFKDLQALEMERGRLYETIVVTWDDDSMVGNAAPIGVLCTGDDTVTLYLYQGTRTVENVLNNGRFTVNVTLDPLIFTDSTLGDLEEDMFSHYRDFLHLRGADAFFTAEVVSVKKLVKRDRESELHVVKARAGDVMRAESFRMALNRGIYAVIESLIAYTRAPLVLRERIAEMNRVARKVGGPREKEAMRRIIQALESVEYTHFKDLQALEMERGRRLYETIVVTWDDSMVGNAAPIGVLCTGDDTVTLYLYQGTRTVENVLNNGRFTVNVTLDPLIFTDSTLGDLEEDMFSHYRDFLHLRGADAFFTAEVVSVKKLVESELHVVKARAGDVMRAESFRMALNRGIYAVIESLIAYTRAEFSDPLVLRERIAEMNRVARKVGGPREKEAMRRIIQALES

Foldseek 3Di:
DAWDKDDFDVVQVADAQFWFWWWKWFAAPVRQIAIATWIWGHHDGWKIKTKAFPDDPRVVRCVRFQKIKTFADDDVVSNVDNHVHTDDPVQWDDDPNYIDGVPTQKMWMKGWPDWDWDFDDDCTGIIIITMIGTDIIIGDPPRDHTHGCLVVLLVVLVVLLVVDPVVNVVSLVVSLVSNVNGHDPVSNVSSVVSVVVVVD/DAWDWDFWDVVQPDDAQFKFWWWKWFAAPVRDIAIATWIWHHHDGWKIKTKAFPDDVVVVRCVHFQKIKTFADPDPVVNVDSHVHTDDPVQWDDDPPYIDGPPGQKMWIWGWPDWDWDPVTIMIITMITTDIIIGHPPRDHGHFCLVVLLVQLVVLLVCVVVDDVVVNVVSLVVSQVRCVNGHDPVSNVSSVVSVVVVVD

CATH classification: 2.30.110.10 (+1 more: 1.20.58.290)

B-factor: mean 41.36, std 10.67, range [20.88, 85.91]

Secondary structure (DSSP, 8-state):
---EEESSGGGTT--TTPEEEEEEEEE-TT--EEEEEEEEEE-SSSEEEEEEETT-HHHHHHHHHSEEEEEE---HHHHHHHHHS---GGGEEEETTEEEETT-SEEEEEEEEEEEEEEE----EEEEEEEEEEEEEEE-TT----B-SHHHHHHHHHHHHHT--HHHHHHHHHHHHHHHHH--HHHHHHHHHHHHHHH-/--EEEESSGGGGT--TT-EEEEEEEEE-TT--EEEEEEEEEE-SSSEEEEEEETT-HHHHHHHHHSEEEEEE---HHHHHHHHHS---GGGEEEETTEEEETT-SEEEEEEEEEEEEE----EEEEEEEEEEEEEETT----B-SHHHHHHHHHHHHHTGGGS-HHHHHHHHHHHHHHHHHH--HHHHHHHHHHHHHHH-

Nearest PDB structures (foldseek):
  2ptf-assembly1_A  TM=1.005E+00  e=4.763E-39  Methanothermobacter thermautotrophicus str. Delta H
  2ptf-assembly1_B  TM=9.761E-01  e=2.479E-34  Methanothermobacter thermautotrophicus str. Delta H
  2iml-assembly2_B  TM=5.781E-01  e=2.989E-12  Archaeoglobus fulgidus
  1vl7-assembly1_B  TM=5.639E-01  e=5.220E-03  Nostoc sp. PCC 7120 = FACHB-418
  6ymh-assembly1_AAA  TM=5.626E-01  e=1.065E-02  Escherichia coli K-12